Protein AF-A0A964F523-F1 (afdb_monomer)

Foldseek 3Di:
DVVVVVVVVPPDDDPPPDPDDPDDDDPPPPPDDDPVNVVVVVVVVVVVVVVVVVVVVVVVVVVVPPPPDDDDPPPDPLFAAPQRPDDDDNDRDAFADEDDDDDQWPDVPPPDDDAQEADPLRRFSCNVGVRHFLDQFDAWDAAPRLWTWDQNLAQWIWTQDNHLHIDIDGNLVLVVVQCVVVVLDPPPQDSVLVRVFWSLLPVQAPSDWAFANQLKIWDKIATAPPHDSQWIWIWIDRRNPPHIHTDTAPDPGRNQKYKDWAHAAQQHHHNFGTKIKMKTEDDPVCVDLVVQFIFIWIWDWHDDPSDIDTHDIGTQGRGFGTQRSFFAAAGQWDDDVQKIKGKTFGSDDPPVPDDPDDVVQEPAFTWMWMWIQGNVVRDIGDIATDGGEEFAFDDDDPPDDPDGGDGRRHYDSQQTKYWHAHPQQKIWIWRFYAQAWIWIFIAPHHPDPTPNHTPDIDTQQDCPDPPPVCVQWSLRTWTRWAWHAYNQRKIKIWTWHQTNLRWTFIKIWIADPVGTFFDWAPADDPRHTDGRRSITTHYTYPDSHDKGKRKYWDANNVGKIKIKIFIDDFQAAPVSVVSLCVVVVPDPDDADPPDPGRGPVPPRSPRPRPDGFMWIQDPVRDIDTDHSVVSRDPPPPDPPPDPD

pLDDT: mean 76.17, std 21.54, range [29.66, 98.44]

Nearest PDB structures (foldseek):
  2f29-assembly2_B  TM=5.086E-01  e=9.770E-05  Homo sapiens
  1vcu-assembly2_B  TM=5.057E-01  e=9.262E-05  Homo sapiens
  2f12-assembly1_A  TM=5.109E-01  e=1.758E-04  Homo sapiens
  2f27-assembly2_B  TM=4.895E-01  e=1.854E-04  Homo sapiens
  2f25-assembly1_A  TM=4.920E-01  e=1.080E-03  Homo sapiens

Mean predicted aligned error: 11.91 Å

Secondary structure (DSSP, 8-state):
-TTTTSSGGG---------S------TTGGG---HHHHHHHHHHHHHHHHHHHHHHHHHHHHHTTS------------PPPGGG-SSSSS-PPPPP-------SSSSTT---PSSEEPBTTTB-HHHHHT---SS--S--EE-TT--EEEE-SSSEEEEE-TTS-EEEEEHHHHHHHHHHHTT-S-TT--HHHHHHHB----TTS----EEBTTS-EEEEEPBPTT-SS---EEEEETTSSSS-EEEE---S-STTEEEEEPPP-TT--BSSPPPEEEEE---S-TTSTTTSEEEEEEE-EEEETTEEEEPPPEEEEEEEEP----TT---SEEEETTEEEEEEEBSS--GGG--SSS--S---SEEEEEEEEETTTTEEPPPEEEEEE-----PPPTT--S-S--------TT--EEEEE-TTS-EEEEE--SSB-EEEEEESSSS-S-SS-EEEEEEES---S--HHHHHHTTT-BEEEEEEE-TTS-EEEEEEEE-TTS-EEEEEEEEETTEEPPEEE--BTTBPPEEEESSEEEEE-S--S-EEEEEEEEE-TTS-EEEEEEEEE-SB-HHHHHHHHHHHT---PPPPTT-SSB-GGGSTT-S--EEEEEEEE-TTS-EEE--GGGGS---SS-TT----

Sequence (644 aa):
MHARALQCLAAWPRLSTMRQDAGTNDSRFWRRVSPDTSRALTARFLFVLGALFALSAGAQAQYAAATGAPAGTTSGARGKCWLSDVSGGLQWPAAPTARLVLSELARPGTELSLPFAHGPSFRDERAAYAYAPKFTPNTPVFSKHGLPILRDGKFRISYLGQDGVWRAKSLLDGFDQALHRKRLIPAALSAADLDTSFDDLNYFSTNQLVLDDRCGVYTILHEGRDSRIGKAFLMYSPDGGYMWEAFALPLTNPVGTNAVLETPTAGRLLAHPPVITVAPLYHADCSDASKCEAPVQLIDVKRIGASLAIGPLRTVAGRSLAVSLHSGGGNMMVRDGAKIYIAYAGSRFPQSASPTTLDSVVKRGTPFYATVYHTDTGQLDPPTYLGRTGAGYVRRNPGDSRSPFVHNGELDDHNQPVMVLDRKGYVHLMLGAHNDTMRYLRSESPHPDSLSRWAIDEAVGDTTTDDQTCAATNCHAFSYPALEVDGDDVVHVVARMPDQYARYNLVYLQRTSAGWTRFDQPPIAHLPANPAAWFQRLIIPDHELYGVFYHRMSLRPDGTLWVNYSYNFDQFTPEEWREFRARYNIPDVAPYSNCTNVCGYLVNGALPRVSPGLLAYDSRNLWRFATTLDFFTECVGRSHCGPQ

Radius of gyration: 27.26 Å; Cα contacts (8 Å, |Δi|>4): 1368; chains: 1; bounding box: 77×84×55 Å

Solvent-accessible surface area (backbone atoms only — not comparable to full-atom values): 36322 Å² total; per-residue (Å²): 121,79,79,66,66,66,67,72,70,76,77,71,84,86,87,82,84,86,86,80,84,92,82,78,97,69,95,69,78,82,81,77,71,58,73,69,60,55,52,55,51,50,55,54,50,51,52,53,51,51,54,52,51,58,54,51,56,58,54,56,62,62,63,74,72,72,73,91,69,83,83,73,85,70,80,72,81,76,70,68,33,58,64,19,82,70,84,96,56,97,42,65,48,72,53,38,76,72,80,90,83,84,73,42,35,80,52,79,86,64,82,68,67,77,53,46,50,33,33,76,91,82,31,38,44,39,73,65,58,43,52,54,53,88,61,67,51,38,53,55,39,50,46,100,48,40,44,46,37,25,31,61,52,63,46,42,38,36,33,54,40,59,80,65,48,67,44,74,45,62,45,51,62,36,45,48,52,20,32,58,76,68,60,75,54,67,92,83,67,47,68,68,59,46,61,72,18,34,44,53,56,51,85,46,61,53,51,48,63,35,51,27,76,71,37,34,33,36,36,57,46,45,36,21,89,84,39,86,80,77,53,27,31,43,37,39,10,64,21,45,66,74,54,45,43,63,39,79,50,94,59,94,48,30,70,50,37,39,63,40,67,37,59,62,40,38,29,39,59,27,95,50,62,53,41,31,45,34,21,38,40,70,63,95,70,52,89,40,70,82,70,32,50,23,46,36,27,35,30,58,40,41,75,53,89,87,48,74,45,80,45,70,79,40,80,78,32,82,50,14,36,32,54,44,44,43,48,6,50,44,32,37,35,48,74,58,92,56,37,33,41,39,45,42,27,31,62,59,72,58,75,89,75,52,81,90,66,89,68,78,81,58,74,54,17,23,29,30,32,32,35,40,35,34,70,83,81,70,46,68,51,78,73,30,78,76,51,66,27,32,55,9,87,44,87,74,70,102,80,69,91,86,64,97,79,61,63,67,22,36,74,37,52,57,26,40,37,20,36,37,43,39,88,77,36,31,45,36,37,35,43,17,4,38,64,18,42,26,37,42,37,29,38,62,46,53,67,55,93,61,84,81,51,61,69,39,81,43,67,44,54,71,63,92,64,89,49,65,72,43,72,69,37,43,65,29,18,29,23,20,38,16,65,47,31,37,82,82,66,35,37,40,35,39,29,33,30,39,41,80,64,48,25,45,21,37,31,37,34,42,32,48,96,91,40,75,42,62,30,75,38,75,59,52,100,90,44,74,58,39,72,60,27,64,44,41,64,47,38,40,64,61,56,56,43,54,47,45,45,43,36,41,67,37,47,30,63,89,46,44,37,34,39,15,33,28,45,45,77,28,45,28,49,76,66,54,43,52,52,50,27,66,74,69,70,50,74,94,66,81,66,55,90,86,47,100,37,40,45,45,79,72,50,74,60,65,67,76,77,43,55,54,36,37,33,32,40,47,99,84,80,43,67,41,77,50,45,78,72,69,62,35,72,73,67,76,85,52,97,74,70,66,96,124

Structure (mmCIF, N/CA/C/O backbone):
data_AF-A0A964F523-F1
#
_entry.id   AF-A0A964F523-F1
#
loop_
_atom_site.group_PDB
_atom_site.id
_atom_site.type_symbol
_atom_site.label_atom_id
_atom_site.label_alt_id
_atom_site.label_comp_id
_atom_site.label_asym_id
_atom_site.label_entity_id
_atom_site.label_seq_id
_atom_site.pdbx_PDB_ins_code
_atom_site.Cartn_x
_atom_site.Cartn_y
_atom_site.Cartn_z
_atom_site.occupancy
_atom_site.B_iso_or_equiv
_atom_site.auth_seq_id
_atom_site.auth_comp_id
_atom_site.auth_asym_id
_atom_site.auth_atom_id
_atom_site.pdbx_PDB_model_num
ATOM 1 N N . MET A 1 1 ? -44.099 34.763 23.108 1.00 37.72 1 MET A N 1
ATOM 2 C CA . MET A 1 1 ? -42.633 34.913 22.934 1.00 37.72 1 MET A CA 1
ATOM 3 C C . MET A 1 1 ? -42.188 35.112 21.478 1.00 37.72 1 MET A C 1
ATOM 5 O O . MET A 1 1 ? -41.167 35.753 21.282 1.00 37.72 1 MET A O 1
ATOM 9 N N . HIS A 1 2 ? -42.957 34.701 20.457 1.00 31.39 2 HIS A N 1
ATOM 10 C CA . HIS A 1 2 ? -42.605 34.928 19.040 1.00 31.39 2 HIS A CA 1
ATOM 11 C C . HIS A 1 2 ? -42.584 36.399 18.561 1.00 31.39 2 HIS A C 1
ATOM 13 O O . HIS A 1 2 ? -41.923 36.697 17.574 1.00 31.39 2 HIS A O 1
ATOM 19 N N . ALA A 1 3 ? -43.214 37.344 19.267 1.00 30.66 3 ALA A N 1
ATOM 20 C CA . ALA A 1 3 ? -43.272 38.747 18.830 1.00 30.66 3 ALA A CA 1
ATOM 21 C C . ALA A 1 3 ? -42.021 39.596 19.165 1.00 30.66 3 ALA A C 1
ATOM 23 O O . ALA A 1 3 ? -41.873 40.687 18.627 1.00 30.66 3 ALA A O 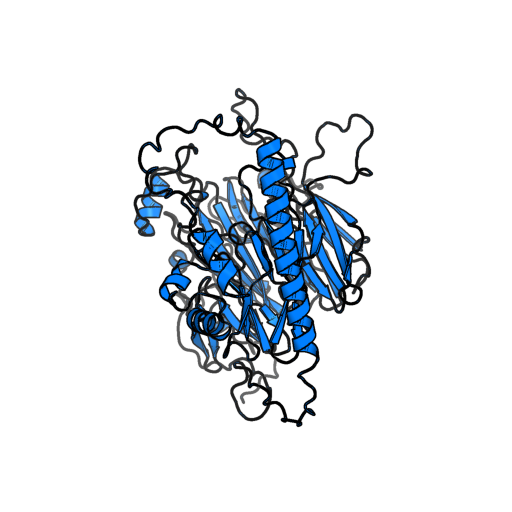1
ATOM 24 N N . ARG A 1 4 ? -41.097 39.117 20.017 1.00 36.41 4 ARG A N 1
ATOM 25 C CA . ARG A 1 4 ? -39.862 39.858 20.373 1.00 36.41 4 ARG A CA 1
ATOM 26 C C . ARG A 1 4 ? -38.626 39.453 19.560 1.00 36.41 4 ARG A C 1
ATOM 28 O O . ARG A 1 4 ? -37.663 40.208 19.528 1.00 36.41 4 ARG A O 1
ATOM 35 N N . ALA A 1 5 ? -38.662 38.321 18.855 1.00 34.47 5 ALA A N 1
ATOM 36 C CA . ALA A 1 5 ? -37.564 37.893 17.981 1.00 34.47 5 ALA A CA 1
ATOM 37 C C . ALA A 1 5 ? -37.516 38.679 16.653 1.00 34.47 5 ALA A C 1
ATOM 39 O O . ALA A 1 5 ? -36.448 38.851 16.073 1.00 34.47 5 ALA A O 1
ATOM 40 N N . LEU A 1 6 ? -38.654 39.222 16.204 1.00 34.97 6 LEU A N 1
ATOM 41 C CA . LEU A 1 6 ? -38.762 39.967 14.944 1.00 34.97 6 LEU A CA 1
ATOM 42 C C . LEU A 1 6 ? -38.279 41.427 15.027 1.00 34.97 6 LEU A C 1
ATOM 44 O O . LEU A 1 6 ? -37.983 42.019 13.995 1.00 34.97 6 LEU A O 1
ATOM 48 N N . GLN A 1 7 ? -38.122 42.003 16.225 1.00 33.91 7 GLN A N 1
ATOM 49 C CA . GLN A 1 7 ? -37.640 43.386 16.385 1.00 33.91 7 GLN A CA 1
ATOM 50 C C . GLN A 1 7 ? -36.106 43.521 16.398 1.00 33.91 7 GLN A C 1
ATOM 52 O O . GLN A 1 7 ? -35.599 44.609 16.144 1.00 33.91 7 GLN A O 1
ATOM 57 N N . CYS A 1 8 ? -35.348 42.437 16.600 1.00 33.16 8 CYS A N 1
ATOM 58 C CA . CYS A 1 8 ? -33.878 42.481 16.552 1.00 33.16 8 CYS A CA 1
ATOM 59 C C . CYS A 1 8 ? -33.292 42.376 15.132 1.00 33.16 8 CYS A C 1
ATOM 61 O O . CYS A 1 8 ? -32.117 42.673 14.941 1.00 33.16 8 CYS A O 1
ATOM 63 N N . LEU A 1 9 ? -34.089 41.994 14.127 1.00 33.81 9 LEU A N 1
ATOM 64 C CA . LEU A 1 9 ? -33.632 41.852 12.736 1.00 33.81 9 LEU A CA 1
ATOM 65 C C . LEU A 1 9 ? -33.748 43.144 11.905 1.00 33.81 9 LEU A C 1
ATOM 67 O O . LEU A 1 9 ? -33.256 43.190 10.782 1.00 33.81 9 LEU A O 1
ATOM 71 N N . ALA A 1 10 ? -34.342 44.210 12.451 1.00 33.47 10 ALA A N 1
ATOM 72 C CA . ALA A 1 10 ? -34.571 45.472 11.738 1.00 33.47 10 ALA A CA 1
ATOM 73 C C . ALA A 1 10 ? -33.453 46.527 11.905 1.00 33.47 10 ALA A C 1
ATOM 75 O O . ALA A 1 10 ? -33.576 47.627 11.374 1.00 33.47 10 ALA A O 1
ATOM 76 N N . ALA A 1 11 ? -32.359 46.218 12.613 1.00 33.12 11 ALA A N 1
ATOM 77 C CA . ALA A 1 11 ? -31.277 47.169 12.910 1.00 33.12 11 ALA A CA 1
ATOM 78 C C . ALA A 1 11 ? -29.914 46.785 12.297 1.00 33.12 11 ALA A C 1
ATOM 80 O O . ALA A 1 11 ? -28.866 47.117 12.849 1.00 33.12 11 ALA A O 1
ATOM 81 N N . TRP A 1 12 ? -29.909 46.088 11.156 1.00 31.23 12 TRP A N 1
ATOM 82 C CA . TRP A 1 12 ? -28.681 45.783 10.415 1.00 31.23 12 TRP A CA 1
ATOM 83 C C . TRP A 1 12 ? -28.507 46.762 9.242 1.00 31.23 12 TRP A C 1
ATOM 85 O O . TRP A 1 12 ? -29.377 46.810 8.369 1.00 31.23 12 TRP A O 1
ATOM 95 N N . PRO A 1 13 ? -27.413 47.543 9.159 1.00 35.53 13 PRO A N 1
ATOM 96 C CA . PRO A 1 13 ? -27.143 48.334 7.966 1.00 35.53 13 PRO A CA 1
ATOM 97 C C . PRO A 1 13 ? -26.817 47.423 6.777 1.00 35.53 13 PRO A C 1
ATOM 99 O O . PRO A 1 13 ? -26.069 46.453 6.901 1.00 35.53 13 PRO A O 1
ATOM 102 N N . ARG A 1 14 ? -27.368 47.775 5.611 1.00 34.72 14 ARG A N 1
ATOM 103 C CA . ARG A 1 14 ? -27.094 47.163 4.304 1.00 34.72 14 ARG A CA 1
ATOM 104 C C . ARG A 1 14 ? -25.592 47.219 3.980 1.00 34.72 14 ARG A C 1
ATOM 106 O O . ARG A 1 14 ? -25.075 48.273 3.630 1.00 34.72 14 ARG A O 1
ATOM 113 N N . LEU A 1 15 ? -24.915 46.073 4.023 1.00 29.84 15 LEU A N 1
ATOM 114 C CA . LEU A 1 15 ? -23.554 45.856 3.505 1.00 29.84 15 LEU A CA 1
ATOM 115 C C . LEU A 1 15 ? -23.580 45.517 2.000 1.00 29.84 15 LEU A C 1
ATOM 117 O O . LEU A 1 15 ? -23.028 44.512 1.566 1.00 29.84 15 LEU A O 1
ATOM 121 N N . SER A 1 16 ? -24.261 46.330 1.188 1.00 29.66 16 SER A N 1
ATOM 122 C CA . SER A 1 16 ? -24.374 46.108 -0.266 1.00 29.66 16 SER A CA 1
ATOM 123 C C . SER A 1 16 ? -23.525 47.059 -1.119 1.00 29.66 16 SER A C 1
ATOM 125 O O . SER A 1 16 ? -23.720 47.129 -2.326 1.00 29.66 16 SER A O 1
ATOM 127 N N . THR A 1 17 ? -22.561 47.771 -0.533 1.00 32.06 17 THR A N 1
ATOM 128 C CA . THR A 1 17 ? -21.642 48.661 -1.267 1.00 32.06 17 THR A CA 1
ATOM 129 C C . THR A 1 17 ? -20.207 48.510 -0.764 1.00 32.06 17 THR A C 1
ATOM 131 O O . THR A 1 17 ? -19.641 49.430 -0.191 1.00 32.06 17 THR A O 1
ATOM 134 N N . MET A 1 18 ? -19.623 47.328 -0.956 1.00 31.36 18 MET A N 1
ATOM 135 C CA . MET A 1 18 ? -18.168 47.116 -0.971 1.00 31.36 18 MET A CA 1
ATOM 136 C C . MET A 1 18 ? -17.859 46.028 -2.002 1.00 31.36 18 MET A C 1
ATOM 138 O O . MET A 1 18 ? -17.524 44.890 -1.687 1.00 31.36 18 MET A O 1
ATOM 142 N N . ARG A 1 19 ? -18.072 46.372 -3.271 1.00 34.72 19 ARG A N 1
ATOM 143 C CA . ARG A 1 19 ? -17.593 45.611 -4.424 1.00 34.72 19 ARG A CA 1
ATOM 144 C C . ARG A 1 19 ? -17.054 46.611 -5.434 1.00 34.72 19 ARG A C 1
ATOM 146 O O . ARG A 1 19 ? -17.791 47.063 -6.297 1.00 34.72 19 ARG A O 1
ATOM 153 N N . GLN A 1 20 ? -15.799 46.986 -5.242 1.00 33.41 20 GLN A N 1
ATOM 154 C CA . GLN A 1 20 ? -14.799 47.352 -6.247 1.00 33.41 20 GLN A CA 1
ATOM 155 C C . GLN A 1 20 ? -13.553 47.803 -5.474 1.00 33.41 20 GLN A C 1
ATOM 157 O O . GLN A 1 20 ? -13.679 48.323 -4.371 1.00 33.41 20 GLN A O 1
ATOM 162 N N . ASP A 1 21 ? -12.384 47.501 -6.028 1.00 32.53 21 ASP A N 1
ATOM 163 C CA . ASP A 1 21 ? -11.035 47.701 -5.474 1.00 32.53 21 ASP A CA 1
ATOM 164 C C . ASP A 1 21 ? -10.485 46.565 -4.593 1.00 32.53 21 ASP A C 1
ATOM 166 O O . ASP A 1 21 ? -9.997 46.758 -3.482 1.00 32.53 21 ASP A O 1
ATOM 170 N N . ALA A 1 22 ? -10.486 45.345 -5.142 1.00 32.16 22 ALA A N 1
ATOM 171 C CA . ALA A 1 22 ? -9.557 44.293 -4.728 1.00 32.16 22 ALA A CA 1
ATOM 172 C C . ALA A 1 22 ? -8.348 44.304 -5.673 1.00 32.16 22 ALA A C 1
ATOM 174 O O . ALA A 1 22 ? -8.352 43.674 -6.728 1.00 32.16 22 ALA A O 1
ATOM 175 N N . GLY A 1 23 ? -7.327 45.061 -5.289 1.00 31.03 23 GLY A N 1
ATOM 176 C CA . GLY A 1 23 ? -6.085 45.185 -6.039 1.00 31.03 23 GLY A CA 1
ATOM 177 C C . GLY A 1 23 ? -4.947 45.710 -5.178 1.00 31.03 23 GLY A C 1
ATOM 178 O O . GLY A 1 23 ? -4.281 46.636 -5.600 1.00 31.03 23 GLY A O 1
ATOM 179 N N . THR A 1 24 ? -4.767 45.198 -3.957 1.00 31.83 24 THR A N 1
ATOM 180 C CA . THR A 1 24 ? -3.500 45.236 -3.192 1.00 31.83 24 THR A CA 1
ATOM 181 C C . THR A 1 24 ? -3.650 44.429 -1.892 1.00 31.83 24 THR A C 1
ATOM 183 O O . THR A 1 24 ? -4.575 44.640 -1.112 1.00 31.83 24 THR A O 1
ATOM 186 N N . ASN A 1 25 ? -2.736 43.484 -1.653 1.00 34.34 25 ASN A N 1
ATOM 187 C CA . ASN A 1 25 ? -2.573 42.800 -0.367 1.00 34.34 25 ASN A CA 1
ATOM 188 C C . ASN A 1 25 ? -1.818 43.736 0.592 1.00 34.34 25 ASN A C 1
ATOM 190 O O . ASN A 1 25 ? -0.595 43.820 0.504 1.00 34.34 25 ASN A O 1
ATOM 194 N N . ASP A 1 26 ? -2.509 44.415 1.512 1.00 31.83 26 ASP A N 1
ATOM 195 C CA . ASP A 1 26 ? -1.852 45.095 2.639 1.00 31.83 26 ASP A CA 1
ATOM 196 C C . ASP A 1 26 ? -2.456 44.644 3.979 1.00 31.83 26 ASP A C 1
ATOM 198 O O . ASP A 1 26 ? -3.593 44.952 4.345 1.00 31.83 26 ASP A O 1
ATOM 202 N N . SER A 1 27 ? -1.669 43.884 4.740 1.00 32.34 27 SER A N 1
ATOM 203 C CA . SER A 1 27 ? -2.033 43.230 6.002 1.00 32.34 27 SER A CA 1
ATOM 204 C C . SER A 1 27 ? -2.087 44.184 7.208 1.00 32.34 27 SER A C 1
ATOM 206 O O . SER A 1 27 ? -1.925 43.761 8.354 1.00 32.34 27 SER A O 1
ATOM 208 N N . ARG A 1 28 ? -2.310 45.487 6.992 1.00 36.62 28 ARG A N 1
ATOM 209 C CA . ARG A 1 28 ? -2.298 46.516 8.053 1.00 36.62 28 ARG A CA 1
ATOM 210 C C . ARG A 1 28 ? -3.679 46.921 8.571 1.00 36.62 28 ARG A C 1
ATOM 212 O O . ARG A 1 28 ? -3.758 47.639 9.568 1.00 36.62 28 ARG A O 1
ATOM 219 N N . PHE A 1 29 ? -4.764 46.430 7.971 1.00 36.84 29 PHE A N 1
ATOM 220 C CA . PHE A 1 29 ? -6.125 46.864 8.317 1.00 36.84 29 PHE A CA 1
ATOM 221 C C . PHE A 1 29 ? -6.637 46.342 9.679 1.00 36.84 29 PHE A C 1
ATOM 223 O O . PHE A 1 29 ? -7.477 46.974 10.313 1.00 36.84 29 PHE A O 1
ATOM 230 N N . TRP A 1 30 ? -6.080 45.248 10.212 1.00 32.75 30 TRP A N 1
ATOM 231 C CA . TRP A 1 30 ? -6.580 44.613 11.446 1.00 32.75 30 TRP A CA 1
ATOM 232 C C . TRP A 1 30 ? -6.102 45.236 12.773 1.00 32.75 30 TRP A C 1
ATOM 234 O O . TRP A 1 30 ? -6.473 44.755 13.841 1.00 32.75 30 TRP A O 1
ATOM 244 N N . ARG A 1 31 ? -5.317 46.325 12.765 1.00 37.50 31 ARG A N 1
ATOM 245 C CA . ARG A 1 31 ? -4.757 46.921 14.003 1.00 37.50 31 ARG A CA 1
ATOM 246 C C . ARG A 1 31 ? -5.606 48.006 14.685 1.00 37.50 31 ARG A C 1
ATOM 248 O O . ARG A 1 31 ? -5.109 48.655 15.600 1.00 37.50 31 ARG A O 1
ATOM 255 N N . ARG A 1 32 ? -6.869 48.225 14.302 1.00 41.06 32 ARG A N 1
ATOM 256 C CA . ARG A 1 32 ? -7.724 49.260 14.933 1.00 41.06 32 ARG A CA 1
ATOM 257 C C . ARG A 1 32 ? -9.118 48.774 15.334 1.00 41.06 32 ARG A C 1
ATOM 259 O O . ARG A 1 32 ? -10.109 49.433 15.045 1.00 41.06 32 ARG A O 1
ATOM 266 N N . VAL A 1 33 ? -9.201 47.659 16.055 1.00 44.22 33 VAL A N 1
ATOM 267 C CA . VAL A 1 33 ? -10.404 47.346 16.845 1.00 44.22 33 VAL A CA 1
ATOM 268 C C . VAL A 1 33 ? -10.067 47.585 18.311 1.00 44.22 33 VAL A C 1
ATOM 270 O O . VAL A 1 33 ? -9.137 46.976 18.838 1.00 44.22 33 VAL A O 1
ATOM 273 N N . SER A 1 34 ? -10.775 48.514 18.961 1.00 49.97 34 SER A N 1
ATOM 274 C CA . SER A 1 34 ? -10.538 48.805 20.376 1.00 49.97 34 SER A CA 1
ATOM 275 C C . SER A 1 34 ? -10.856 47.567 21.235 1.00 49.97 34 SER A C 1
ATOM 277 O O . SER A 1 34 ? -11.812 46.840 20.928 1.00 49.97 34 SER A O 1
ATOM 279 N N . PRO A 1 35 ? -10.098 47.316 22.321 1.00 52.44 35 PRO A N 1
ATOM 280 C CA . PRO A 1 35 ? -10.311 46.170 23.211 1.00 52.44 35 PRO A CA 1
ATOM 281 C C . PRO A 1 35 ? -11.751 46.043 23.731 1.00 52.44 35 PRO A C 1
ATOM 283 O O . PRO A 1 35 ? -12.243 44.932 23.934 1.00 52.44 35 PRO A O 1
ATOM 286 N N . ASP A 1 36 ? -12.456 47.165 23.873 1.00 50.84 36 ASP A N 1
ATOM 287 C CA . ASP A 1 36 ? -13.823 47.205 24.397 1.00 50.84 36 ASP A CA 1
ATOM 288 C C . ASP A 1 36 ? -14.860 46.675 23.397 1.00 50.84 36 ASP A C 1
ATOM 290 O O . ASP A 1 36 ? -15.819 46.002 23.784 1.00 50.84 36 ASP A O 1
ATOM 294 N N . THR A 1 37 ? -14.626 46.868 22.096 1.00 55.72 37 THR A N 1
ATOM 295 C CA . THR A 1 37 ? -15.513 46.350 21.039 1.00 55.72 37 THR A CA 1
ATOM 296 C C . THR A 1 37 ? -15.380 44.827 20.909 1.00 55.72 37 THR A C 1
ATOM 298 O O . THR A 1 37 ? -16.372 44.117 20.736 1.00 55.72 37 THR A O 1
ATOM 301 N N . SER A 1 38 ? -14.158 44.307 21.081 1.00 53.97 38 SER A N 1
ATOM 302 C CA . SER A 1 38 ? -13.869 42.865 21.079 1.00 53.97 38 SER A CA 1
ATOM 303 C C . SER A 1 38 ? -14.510 42.143 22.272 1.00 53.97 38 SER A C 1
ATOM 305 O O . SER A 1 38 ? -15.126 41.083 22.114 1.00 53.97 38 SER A O 1
ATOM 307 N N . ARG A 1 39 ? -14.468 42.747 23.468 1.00 50.88 39 ARG A N 1
ATOM 308 C CA . ARG A 1 39 ? -15.096 42.179 24.674 1.00 50.88 39 ARG A CA 1
ATOM 309 C C . ARG A 1 39 ? -16.623 42.136 24.571 1.00 50.88 39 ARG A C 1
ATOM 311 O O . ARG A 1 39 ? -17.221 41.123 24.929 1.00 50.88 39 ARG A O 1
ATOM 318 N N . ALA A 1 40 ? -17.250 43.180 24.024 1.00 56.62 40 ALA A N 1
ATOM 319 C CA . ALA A 1 40 ? -18.704 43.227 23.852 1.00 56.62 40 ALA A CA 1
ATOM 320 C C . ALA A 1 40 ? -19.220 42.194 22.831 1.00 56.62 40 ALA A C 1
ATOM 322 O O . ALA A 1 40 ? -20.266 41.575 23.049 1.00 56.62 40 ALA A O 1
ATOM 323 N N . LEU A 1 41 ? -18.477 41.966 21.742 1.00 53.91 41 LEU A N 1
ATOM 324 C CA . LEU A 1 41 ? -18.801 40.940 20.745 1.00 53.91 41 LEU A CA 1
ATOM 325 C C . LEU A 1 41 ? -18.593 39.523 21.293 1.00 53.91 41 LEU A C 1
ATOM 327 O O . LEU A 1 41 ? -19.460 38.670 21.111 1.00 53.91 41 LEU A O 1
ATOM 331 N N . THR A 1 42 ? -17.511 39.294 22.041 1.00 60.56 42 THR A N 1
ATOM 332 C CA . THR A 1 42 ? -17.214 37.988 22.653 1.00 60.56 42 THR A CA 1
ATOM 333 C C . THR A 1 42 ? -18.269 37.598 23.693 1.00 60.56 42 THR A C 1
ATOM 335 O O . THR A 1 42 ? -18.762 36.472 23.680 1.00 60.56 42 THR A O 1
ATOM 338 N N . ALA A 1 43 ? -18.699 38.535 24.546 1.00 55.56 43 ALA A N 1
ATOM 339 C CA . ALA A 1 43 ? -19.735 38.275 25.548 1.00 55.56 43 ALA A CA 1
ATOM 340 C C . ALA A 1 43 ? -21.101 37.944 24.917 1.00 55.56 43 ALA A C 1
ATOM 342 O O . ALA A 1 43 ? -21.800 37.041 25.378 1.00 55.56 43 ALA A O 1
ATOM 343 N N . ARG A 1 44 ? -21.471 38.628 23.825 1.00 56.81 44 ARG A N 1
ATOM 344 C CA . ARG A 1 44 ? -22.717 38.345 23.091 1.00 56.81 44 ARG A CA 1
ATOM 345 C C . ARG A 1 44 ? -22.659 37.012 22.344 1.00 56.81 44 ARG A C 1
ATOM 347 O O . ARG A 1 44 ? -23.660 36.303 22.308 1.00 56.81 44 ARG A O 1
ATOM 354 N N . PHE A 1 45 ? -21.496 36.645 21.809 1.00 61.72 45 PHE A N 1
ATOM 355 C CA . PHE A 1 45 ? -21.289 35.364 21.132 1.00 61.72 45 PHE A CA 1
ATOM 356 C C . PHE A 1 45 ? -21.361 34.178 22.107 1.00 61.72 45 PHE A C 1
ATOM 358 O O . PHE A 1 45 ? -22.041 33.190 21.831 1.00 61.72 45 PHE A O 1
ATOM 365 N N . LEU A 1 46 ? -20.756 34.308 23.293 1.00 57.22 46 LEU A N 1
ATOM 366 C CA . LEU A 1 46 ? -20.819 33.290 24.348 1.00 57.22 46 LEU A CA 1
ATOM 367 C C . LEU A 1 46 ? -22.238 33.102 24.906 1.00 57.22 46 LEU A C 1
ATOM 369 O O . LEU A 1 46 ? -22.635 31.976 25.197 1.00 57.22 46 LEU A O 1
ATOM 373 N N . PHE A 1 47 ? -23.035 34.172 24.994 1.00 64.12 47 PHE A N 1
ATOM 374 C CA . PHE A 1 47 ? -24.432 34.080 25.430 1.00 64.12 47 PHE A CA 1
ATOM 375 C C . PHE A 1 47 ? -25.310 33.312 24.425 1.00 64.12 47 PHE A C 1
ATOM 377 O O . PHE A 1 47 ? -26.127 32.480 24.819 1.00 64.12 47 PHE A O 1
ATOM 384 N N . VAL A 1 48 ? -25.109 33.535 23.120 1.00 62.69 48 VAL A N 1
ATOM 385 C CA . VAL A 1 48 ? -25.824 32.805 22.056 1.00 62.69 48 VAL A CA 1
ATOM 386 C C . VAL A 1 48 ? -25.411 31.328 22.020 1.00 62.69 48 VAL A C 1
ATOM 388 O O . VAL A 1 48 ? -26.272 30.460 21.887 1.00 62.69 48 VAL A O 1
ATOM 391 N N . LEU A 1 49 ? -24.124 31.024 22.219 1.00 56.53 49 LEU A N 1
ATOM 392 C CA . LEU A 1 49 ? -23.628 29.646 22.331 1.00 56.53 49 LEU A CA 1
ATOM 393 C C . LEU A 1 49 ? -24.191 28.915 23.557 1.00 56.53 49 LEU A C 1
ATOM 395 O O . LEU A 1 49 ? -24.607 27.764 23.436 1.00 56.53 49 LEU A O 1
ATOM 399 N N . GLY A 1 50 ? -24.273 29.584 24.710 1.00 60.16 50 GLY A N 1
ATOM 400 C CA . GLY A 1 50 ? -24.892 29.022 25.915 1.00 60.16 50 GLY A CA 1
ATOM 401 C C . GLY A 1 50 ? -26.382 28.714 25.729 1.00 60.16 50 GLY A C 1
ATOM 402 O O . GLY A 1 50 ? -26.849 27.649 26.132 1.00 60.16 50 GLY A O 1
ATOM 403 N N . ALA A 1 51 ? -27.120 29.596 25.046 1.00 59.06 51 ALA A N 1
ATOM 404 C CA . ALA A 1 51 ? -28.532 29.375 24.729 1.00 59.06 51 ALA A CA 1
ATOM 405 C C . ALA A 1 51 ? -28.745 28.208 23.743 1.00 59.06 51 ALA A C 1
ATOM 407 O O . ALA A 1 51 ? -29.694 27.438 23.896 1.00 59.06 51 ALA A O 1
ATOM 408 N N . LEU A 1 52 ? -27.845 28.032 22.769 1.00 50.12 52 LEU A N 1
ATOM 409 C CA . LEU A 1 52 ? -27.882 26.910 21.825 1.00 50.12 52 LEU A CA 1
ATOM 410 C C . LEU A 1 52 ? -27.539 25.567 22.492 1.00 50.12 52 LEU A C 1
ATOM 412 O O . LEU A 1 52 ? -28.177 24.562 22.181 1.00 50.12 52 LEU A O 1
ATOM 416 N N . PHE A 1 53 ? -26.605 25.548 23.448 1.00 50.84 53 PHE A N 1
ATOM 417 C CA . PHE A 1 53 ? -26.281 24.348 24.233 1.00 50.84 53 PHE A CA 1
ATOM 418 C C . PHE A 1 53 ? -27.414 23.928 25.182 1.00 50.84 53 PHE A C 1
ATOM 420 O O . PHE A 1 53 ? -27.678 22.739 25.347 1.00 50.84 53 PHE A O 1
ATOM 427 N N . ALA A 1 54 ? -28.132 24.886 25.772 1.00 51.62 54 ALA A N 1
ATOM 428 C CA . ALA A 1 54 ? -29.296 24.583 26.606 1.00 51.62 54 ALA A CA 1
ATOM 429 C C . ALA A 1 54 ? -30.462 23.989 25.787 1.00 51.62 54 ALA A C 1
ATOM 431 O O . ALA A 1 54 ? -31.176 23.107 26.266 1.00 51.62 54 ALA A O 1
ATOM 432 N N . LEU A 1 55 ? -30.626 24.423 24.531 1.00 46.72 55 LEU A N 1
ATOM 433 C CA . LEU A 1 55 ? -31.634 23.888 23.611 1.00 46.72 55 LEU A CA 1
ATOM 434 C C . LEU A 1 55 ? -31.277 22.486 23.084 1.00 46.72 55 LEU A C 1
ATOM 436 O O . LEU A 1 55 ? -32.176 21.665 22.905 1.00 46.72 55 LEU A O 1
ATOM 440 N N . SER A 1 56 ? -29.991 22.172 22.883 1.00 43.44 56 SER A N 1
ATOM 441 C CA . SER A 1 56 ? -29.561 20.835 22.442 1.00 43.44 56 SER A CA 1
ATOM 442 C C . SER A 1 56 ? -29.621 19.788 23.562 1.00 43.44 56 SER A C 1
ATOM 444 O O . SER A 1 56 ? -30.039 18.655 23.314 1.00 43.44 56 SER A O 1
ATOM 446 N N . ALA A 1 57 ? -29.309 20.174 24.804 1.00 42.50 57 ALA A N 1
ATOM 447 C CA . ALA A 1 57 ? -29.436 19.299 25.971 1.00 42.50 57 ALA A CA 1
ATOM 448 C C . ALA A 1 57 ? -30.905 18.929 26.270 1.00 42.50 57 ALA A C 1
ATOM 450 O O . ALA A 1 57 ? -31.201 17.787 26.621 1.00 42.50 57 ALA A O 1
ATOM 451 N N . GLY A 1 58 ? -31.843 19.862 26.053 1.00 41.34 58 GLY A N 1
ATOM 452 C CA . GLY A 1 58 ? -33.282 19.597 26.167 1.00 41.34 58 GLY A CA 1
ATOM 453 C C . GLY A 1 58 ? -33.823 18.640 25.095 1.00 41.34 58 GLY A C 1
ATOM 454 O O . GLY A 1 58 ? -34.699 17.826 25.382 1.00 41.34 58 GLY A O 1
ATOM 455 N N . ALA A 1 59 ? -33.262 18.678 23.881 1.00 43.59 59 ALA A N 1
ATOM 456 C CA . ALA A 1 59 ? -33.657 17.794 22.781 1.00 43.59 59 ALA A CA 1
ATOM 457 C C . ALA A 1 59 ? -33.127 16.352 22.941 1.00 43.59 59 ALA A C 1
ATOM 459 O O . ALA A 1 59 ? -33.803 15.403 22.545 1.00 43.59 59 ALA A O 1
ATOM 460 N N . GLN A 1 60 ? -31.959 16.159 23.569 1.00 38.53 60 GLN A N 1
ATOM 461 C CA . GLN A 1 60 ? -31.419 14.820 23.857 1.00 38.53 60 GLN A CA 1
ATOM 462 C C . GLN A 1 60 ? -32.176 14.094 24.981 1.00 38.53 60 GLN A C 1
ATOM 464 O O . GLN A 1 60 ? -32.343 12.877 24.911 1.00 38.53 60 GLN A O 1
ATOM 469 N N . ALA A 1 61 ? -32.707 14.820 25.970 1.00 37.81 61 ALA A N 1
ATOM 470 C CA . ALA A 1 61 ? -33.490 14.223 27.055 1.00 37.81 61 ALA A CA 1
ATOM 471 C C . ALA A 1 61 ? -34.864 13.691 26.592 1.00 37.81 61 ALA A C 1
ATOM 473 O O . ALA A 1 61 ? -35.370 12.723 27.156 1.00 37.81 61 ALA A O 1
ATOM 474 N N . GLN A 1 62 ? -35.451 14.266 25.536 1.00 39.47 62 GLN A N 1
ATOM 475 C CA . GLN A 1 62 ? -36.731 13.803 24.979 1.00 39.47 62 GLN A CA 1
ATOM 476 C C . GLN A 1 62 ? -36.594 12.615 24.013 1.00 39.47 62 GLN A C 1
ATOM 478 O O . GLN A 1 62 ? -37.558 11.877 23.825 1.00 39.47 62 GLN A O 1
ATOM 483 N N . TYR A 1 63 ? -35.403 12.364 23.457 1.00 33.56 63 TYR A N 1
ATOM 484 C CA . TYR A 1 63 ? -35.164 11.211 22.578 1.00 33.56 63 TYR A CA 1
ATOM 485 C C . TYR A 1 63 ? -34.933 9.896 23.346 1.00 33.56 63 TYR A C 1
ATOM 487 O O . TYR A 1 63 ? -35.192 8.820 22.812 1.00 33.56 63 TYR A O 1
ATOM 495 N N . ALA A 1 64 ? -34.504 9.963 24.613 1.00 35.06 64 ALA A N 1
ATOM 496 C CA . ALA A 1 64 ? -34.237 8.782 25.443 1.00 35.06 64 ALA A CA 1
ATOM 497 C C . ALA A 1 64 ? -35.500 8.144 26.065 1.00 35.06 64 ALA A C 1
ATOM 499 O O . ALA A 1 64 ? -35.441 7.015 26.545 1.00 35.06 64 ALA A O 1
ATOM 500 N N . ALA A 1 65 ? -36.649 8.830 26.045 1.00 37.41 65 ALA A N 1
ATOM 501 C CA . ALA A 1 65 ? -37.881 8.367 26.695 1.00 37.41 65 ALA A CA 1
ATOM 502 C C . ALA A 1 65 ? -38.904 7.704 25.743 1.00 37.41 65 ALA A C 1
ATOM 504 O O . ALA A 1 65 ? -39.941 7.233 26.202 1.00 37.41 65 ALA A O 1
ATOM 505 N N . ALA A 1 66 ? -38.636 7.642 24.430 1.00 36.59 66 ALA A N 1
ATOM 506 C CA . ALA A 1 66 ? -39.632 7.252 23.420 1.00 36.59 66 ALA A CA 1
ATOM 507 C C . ALA A 1 66 ? -39.413 5.877 22.745 1.00 36.59 66 ALA A C 1
ATOM 509 O O . ALA A 1 66 ? -40.102 5.569 21.776 1.00 36.59 66 ALA A O 1
ATOM 510 N N . THR A 1 67 ? -38.506 5.020 23.230 1.00 35.38 67 THR A N 1
ATOM 511 C CA . THR A 1 67 ? -38.218 3.706 22.600 1.00 35.38 67 THR A CA 1
ATOM 512 C C . THR A 1 67 ? -38.567 2.492 23.467 1.00 35.38 67 THR A C 1
ATOM 514 O O . THR A 1 67 ? -37.918 1.452 23.386 1.00 35.38 67 THR A O 1
ATOM 517 N N . GLY A 1 68 ? -39.614 2.590 24.288 1.00 36.56 68 GLY A N 1
ATOM 518 C CA . GLY A 1 68 ? -40.160 1.473 25.069 1.00 36.56 68 GLY A CA 1
ATOM 519 C C . GLY A 1 68 ? -41.116 0.564 24.284 1.00 36.56 68 GLY A C 1
ATOM 520 O O . GLY A 1 68 ? -42.227 0.330 24.748 1.00 36.56 68 GLY A O 1
ATOM 521 N N . ALA A 1 69 ? -40.721 0.067 23.107 1.00 33.00 69 ALA A N 1
ATOM 522 C CA . ALA A 1 69 ? -41.493 -0.938 22.365 1.00 33.00 69 ALA A CA 1
ATOM 523 C C . ALA A 1 69 ? -40.766 -2.298 22.399 1.00 33.00 69 ALA A C 1
ATOM 525 O O . ALA A 1 69 ? -39.565 -2.344 22.125 1.00 33.00 69 ALA A O 1
ATOM 526 N N . PRO A 1 70 ? -41.449 -3.408 22.740 1.00 34.47 70 PRO A N 1
ATOM 527 C CA . PRO A 1 70 ? -40.815 -4.714 22.857 1.00 34.47 70 PRO A CA 1
ATOM 528 C C . PRO A 1 70 ? -40.365 -5.214 21.481 1.00 34.47 70 PRO A C 1
ATOM 530 O O . PRO A 1 70 ? -41.118 -5.181 20.507 1.00 34.47 70 PRO A O 1
ATOM 533 N N . ALA A 1 71 ? -39.115 -5.673 21.418 1.00 35.81 71 ALA A N 1
ATOM 534 C CA . ALA A 1 71 ? -38.490 -6.230 20.230 1.00 35.81 71 ALA A CA 1
ATOM 535 C C . ALA A 1 71 ? -39.247 -7.480 19.753 1.00 35.81 71 ALA A C 1
ATOM 537 O O . ALA A 1 71 ? -39.076 -8.575 20.288 1.00 35.81 71 ALA A O 1
ATOM 538 N N . GLY A 1 72 ? -40.076 -7.312 18.724 1.00 30.16 72 GLY A N 1
ATOM 539 C CA . GLY A 1 72 ? -40.540 -8.420 17.903 1.00 30.16 72 GLY A CA 1
ATOM 540 C C . GLY A 1 72 ? -39.343 -9.041 17.188 1.00 30.16 72 GLY A C 1
ATOM 541 O O . GLY A 1 72 ? -38.596 -8.357 16.489 1.00 30.16 72 GLY A O 1
ATOM 542 N N . THR A 1 73 ? -39.147 -10.338 17.383 1.00 34.03 73 THR A N 1
ATOM 543 C CA . THR A 1 73 ? -38.133 -11.162 16.729 1.00 34.03 73 THR A CA 1
ATOM 544 C C . THR A 1 73 ? -38.425 -11.285 15.233 1.00 34.03 73 THR A C 1
ATOM 546 O O . THR A 1 73 ? -38.930 -12.296 14.753 1.00 34.03 73 THR A O 1
ATOM 549 N N . THR A 1 74 ? -38.079 -10.265 14.450 1.00 34.34 74 THR A N 1
ATOM 550 C CA . THR A 1 74 ? -37.913 -10.441 13.006 1.00 34.34 74 THR A CA 1
ATOM 551 C C . THR A 1 74 ? -36.647 -11.260 12.794 1.00 34.34 74 THR A C 1
ATOM 553 O O . THR A 1 74 ? -35.538 -10.762 12.998 1.00 34.34 74 THR A O 1
ATOM 556 N N . SER A 1 75 ? -36.801 -12.530 12.420 1.00 34.62 75 SER A N 1
ATOM 557 C CA . SER A 1 75 ? -35.714 -13.364 11.913 1.00 34.62 75 SER A CA 1
ATOM 558 C C . SER A 1 75 ? -35.009 -12.608 10.787 1.00 34.62 75 SER A C 1
ATOM 560 O O . SER A 1 75 ? -35.571 -12.432 9.705 1.00 34.62 75 SER A O 1
ATOM 562 N N . GLY A 1 76 ? -33.814 -12.096 11.082 1.00 38.88 76 GLY A N 1
ATOM 563 C CA . GLY A 1 76 ? -33.042 -11.265 10.173 1.00 38.88 76 GLY A CA 1
ATOM 564 C C . GLY A 1 76 ? -32.833 -11.969 8.841 1.00 38.88 76 GLY A C 1
ATOM 565 O O . GLY A 1 76 ? -32.289 -13.075 8.792 1.00 38.88 76 GLY A O 1
ATOM 566 N N . ALA A 1 77 ? -33.256 -11.311 7.764 1.00 38.81 77 ALA A N 1
ATOM 567 C CA . ALA A 1 77 ? -32.842 -11.659 6.420 1.00 38.81 77 ALA A CA 1
ATOM 568 C C . ALA A 1 77 ? -31.309 -11.592 6.381 1.00 38.81 77 ALA A C 1
ATOM 570 O O . ALA A 1 77 ? -30.719 -10.513 6.382 1.00 38.81 77 ALA A O 1
ATOM 571 N N . ARG A 1 78 ? -30.652 -12.755 6.425 1.00 46.16 78 ARG A N 1
ATOM 572 C CA . ARG A 1 78 ? -29.215 -12.862 6.176 1.00 46.16 78 ARG A CA 1
ATOM 573 C C . ARG A 1 78 ? -29.012 -12.454 4.720 1.00 46.16 78 ARG A C 1
ATOM 575 O O . ARG A 1 78 ? -29.378 -13.209 3.821 1.00 46.16 78 ARG A O 1
ATOM 582 N N . GLY A 1 79 ? -28.531 -11.229 4.508 1.00 48.84 79 GLY A N 1
ATOM 583 C CA . GLY A 1 79 ? -28.215 -10.710 3.182 1.00 48.84 79 GLY A CA 1
ATOM 584 C C . GLY A 1 79 ? -27.306 -11.696 2.454 1.00 48.84 79 GLY A C 1
ATOM 585 O O . GLY A 1 79 ? -26.330 -12.185 3.025 1.00 48.84 79 GLY A O 1
ATOM 586 N N . LYS A 1 80 ? -27.674 -12.051 1.223 1.00 56.31 80 LYS A N 1
ATOM 587 C CA . LYS A 1 80 ? -26.837 -12.885 0.361 1.00 56.31 80 LYS A CA 1
ATOM 588 C C . LYS A 1 80 ? -25.592 -12.082 -0.001 1.00 56.31 80 LYS A C 1
ATOM 590 O O . LYS A 1 80 ? -25.705 -10.949 -0.453 1.00 56.31 80 LYS A O 1
ATOM 595 N N . CYS A 1 81 ? -24.424 -12.668 0.213 1.00 56.38 81 CYS A N 1
ATOM 596 C CA . CYS A 1 81 ? -23.156 -12.092 -0.209 1.00 56.38 81 CYS A CA 1
ATOM 597 C C . CYS A 1 81 ? -23.086 -12.152 -1.737 1.00 56.38 81 CYS A C 1
ATOM 599 O O . CYS A 1 81 ? -23.412 -13.175 -2.326 1.00 56.38 81 CYS A O 1
ATOM 601 N N . TRP A 1 82 ? -22.707 -11.086 -2.425 1.00 48.41 82 TRP A N 1
ATOM 602 C CA .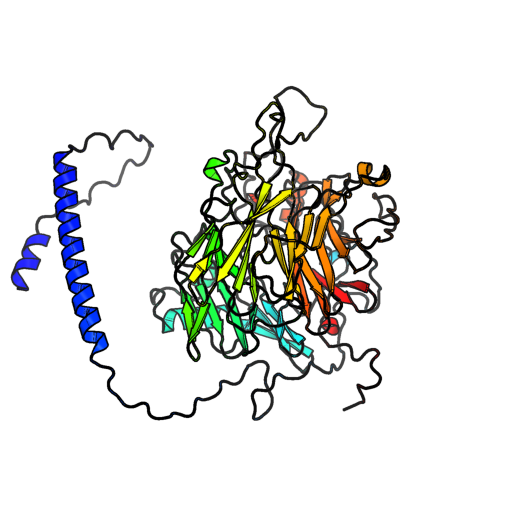 TRP A 1 82 ? -22.722 -11.105 -3.887 1.00 48.41 82 TRP A CA 1
ATOM 603 C C . TRP A 1 82 ? -21.740 -12.116 -4.492 1.00 48.41 82 TRP A C 1
ATOM 605 O O . TRP A 1 82 ? -21.998 -12.763 -5.502 1.00 48.41 82 TRP A O 1
ATOM 615 N N . LEU A 1 83 ? -20.652 -12.354 -3.776 1.00 53.00 83 LEU A N 1
ATOM 616 C CA . LEU A 1 83 ? -19.786 -13.492 -3.990 1.00 53.00 83 LEU A CA 1
ATOM 617 C C . LEU A 1 83 ? -20.367 -14.702 -3.247 1.00 53.00 83 LEU A C 1
ATOM 619 O O . LEU A 1 83 ? -19.667 -15.246 -2.415 1.00 53.00 83 LEU A O 1
ATOM 623 N N . SER A 1 84 ? -21.636 -15.077 -3.469 1.00 45.00 84 SER A N 1
ATOM 624 C CA . SER A 1 84 ? -22.315 -16.306 -2.971 1.00 45.00 84 SER A CA 1
ATOM 625 C C . SER A 1 84 ? -23.411 -16.825 -3.907 1.00 45.00 84 SER A C 1
ATOM 627 O O . SER A 1 84 ? -24.279 -17.589 -3.485 1.00 45.00 84 SER A O 1
ATOM 629 N N . ASP A 1 85 ? -23.407 -16.435 -5.184 1.00 37.47 85 ASP A N 1
ATOM 630 C CA . ASP A 1 85 ? -24.396 -16.947 -6.135 1.00 37.47 85 ASP A CA 1
ATOM 631 C C . ASP A 1 85 ? -24.119 -18.429 -6.428 1.00 37.47 85 ASP A C 1
ATOM 633 O O . ASP A 1 85 ? -23.287 -18.717 -7.275 1.00 37.47 85 ASP A O 1
ATOM 637 N N . VAL A 1 86 ? -24.723 -19.351 -5.657 1.00 38.22 86 VAL A N 1
ATOM 638 C CA . VAL A 1 86 ? -25.858 -20.215 -6.058 1.00 38.22 86 VAL A CA 1
ATOM 639 C C . VAL A 1 86 ? -26.516 -20.839 -4.796 1.00 38.22 86 VAL A C 1
ATOM 641 O O . VAL A 1 86 ? -25.868 -21.485 -3.983 1.00 38.22 86 VAL A O 1
ATOM 644 N N . SER A 1 87 ? -27.838 -20.661 -4.657 1.00 34.94 87 SER A N 1
ATOM 645 C CA . SER A 1 87 ? -28.795 -21.411 -3.805 1.00 34.94 87 SER A CA 1
ATOM 646 C C . SER A 1 87 ? -28.506 -21.634 -2.299 1.00 34.94 87 SER A C 1
ATOM 648 O O . SER A 1 87 ? -27.869 -22.596 -1.893 1.00 34.94 87 SER A O 1
ATOM 650 N N . GLY A 1 88 ? -29.190 -20.865 -1.441 1.00 33.50 88 GLY A N 1
ATOM 651 C CA . GLY A 1 88 ? -29.752 -21.402 -0.185 1.00 33.50 88 GLY A CA 1
ATOM 652 C C . GLY A 1 88 ? -28.914 -21.351 1.100 1.00 33.50 88 GLY A C 1
ATOM 653 O O . GLY A 1 88 ? -29.424 -21.731 2.150 1.00 33.50 88 GLY A O 1
ATOM 654 N N . GLY A 1 89 ? -27.693 -20.821 1.080 1.00 32.75 89 GLY A N 1
ATOM 655 C CA . GLY A 1 89 ? -26.874 -20.634 2.280 1.00 32.75 89 GLY A CA 1
ATOM 656 C C . GLY A 1 89 ? -25.779 -19.601 2.043 1.00 32.75 89 GLY A C 1
ATOM 657 O O . GLY A 1 89 ? -25.448 -19.306 0.902 1.00 32.75 89 GLY A O 1
ATOM 658 N N . LEU A 1 90 ? -25.239 -19.016 3.113 1.00 36.19 90 LEU A N 1
ATOM 659 C CA . LEU A 1 90 ? -24.141 -18.044 3.062 1.00 36.19 90 LEU A CA 1
ATOM 660 C C . LEU A 1 90 ? -22.847 -18.789 2.677 1.00 36.19 90 LEU A C 1
ATOM 662 O O . LEU A 1 90 ? -22.044 -19.138 3.538 1.00 36.19 90 LEU A O 1
ATOM 666 N N . GLN A 1 91 ? -22.705 -19.142 1.401 1.00 41.94 91 GLN A N 1
ATOM 667 C CA . GLN A 1 91 ? -21.565 -19.883 0.869 1.00 41.94 91 GLN A CA 1
ATOM 668 C C . GLN A 1 91 ? -20.932 -19.076 -0.243 1.00 41.94 91 GLN A C 1
ATOM 670 O O . GLN A 1 91 ? -21.540 -18.856 -1.282 1.00 41.94 91 GLN A O 1
ATOM 675 N N . TRP A 1 92 ? -19.701 -18.636 -0.023 1.00 42.00 92 TRP A N 1
ATOM 676 C CA . TRP A 1 92 ? -18.921 -18.063 -1.102 1.00 42.00 92 TRP A CA 1
ATOM 677 C C . TRP A 1 92 ? -18.782 -19.109 -2.236 1.00 42.00 92 TRP A C 1
ATOM 679 O O . TRP A 1 92 ? -18.692 -20.303 -1.936 1.00 42.00 92 TRP A O 1
ATOM 689 N N . PRO A 1 93 ? -18.777 -18.733 -3.526 1.00 46.38 93 PRO A N 1
ATOM 690 C CA . PRO A 1 93 ? -18.593 -19.679 -4.596 1.00 46.38 93 PRO A CA 1
ATOM 691 C C . PRO A 1 93 ? -17.137 -20.125 -4.604 1.00 46.38 93 PRO A C 1
ATOM 693 O O . PRO A 1 93 ? -16.231 -19.332 -4.331 1.00 46.38 93 PRO A O 1
ATOM 696 N N . ALA A 1 94 ? -16.907 -21.394 -4.936 1.00 50.53 94 ALA A N 1
ATOM 697 C CA . ALA A 1 94 ? -15.567 -21.872 -5.241 1.00 50.53 94 ALA A CA 1
ATOM 698 C C . ALA A 1 94 ? -14.956 -21.047 -6.389 1.00 50.53 94 ALA A C 1
ATOM 700 O O . ALA A 1 94 ? -15.682 -20.496 -7.227 1.00 50.53 94 ALA A O 1
ATOM 701 N N . ALA A 1 95 ? -13.623 -20.968 -6.415 1.00 51.09 95 ALA A N 1
ATOM 702 C CA . ALA A 1 95 ? -12.894 -20.355 -7.516 1.00 51.09 95 ALA A CA 1
ATOM 703 C C . ALA A 1 95 ? -13.336 -20.971 -8.864 1.00 51.09 95 ALA A C 1
ATOM 705 O O . ALA A 1 95 ? -13.617 -22.172 -8.923 1.00 51.09 95 ALA A O 1
ATOM 706 N N . PRO A 1 96 ? -13.442 -20.164 -9.932 1.00 47.19 96 PRO A N 1
ATOM 707 C CA . PRO A 1 96 ? -13.986 -20.622 -11.200 1.00 47.19 96 PRO A CA 1
ATOM 708 C C . PRO A 1 96 ? -13.200 -21.787 -11.823 1.00 47.19 96 PRO A C 1
ATOM 710 O O . PRO A 1 96 ? -11.972 -21.827 -11.755 1.00 47.19 96 PRO A O 1
ATOM 713 N N . THR A 1 97 ? -13.900 -22.687 -12.516 1.00 44.56 97 THR A N 1
ATOM 714 C CA . THR A 1 97 ? -13.318 -23.706 -13.402 1.00 44.56 97 THR A CA 1
ATOM 715 C C . THR A 1 97 ? -13.447 -23.227 -14.855 1.00 44.56 97 THR A C 1
ATOM 717 O O . THR A 1 97 ? -14.538 -23.144 -15.412 1.00 44.56 97 THR A O 1
ATOM 720 N N . ALA A 1 98 ? -12.342 -22.813 -15.481 1.00 42.72 98 ALA A N 1
ATOM 721 C CA . ALA A 1 98 ? -12.384 -22.102 -16.764 1.00 42.72 98 ALA A CA 1
ATOM 722 C C . ALA A 1 98 ? -12.525 -23.022 -17.999 1.00 42.72 98 ALA A C 1
ATOM 724 O O . ALA A 1 98 ? -11.771 -23.983 -18.158 1.00 42.72 98 ALA A O 1
ATOM 725 N N . ARG A 1 99 ? -13.399 -22.642 -18.952 1.00 41.09 99 ARG A N 1
ATOM 726 C CA . ARG A 1 99 ? -13.251 -22.954 -20.392 1.00 41.09 99 ARG A CA 1
ATOM 727 C C . ARG A 1 99 ? -12.474 -21.805 -21.052 1.00 41.09 99 ARG A C 1
ATOM 729 O O . ARG A 1 99 ? -12.961 -20.683 -21.116 1.00 41.09 99 ARG A O 1
ATOM 736 N N . LEU A 1 100 ? -11.260 -22.097 -21.519 1.00 40.28 100 LEU A N 1
ATOM 737 C CA . LEU A 1 100 ? -10.294 -21.145 -22.085 1.00 40.28 100 LEU A CA 1
ATOM 738 C C . LEU A 1 100 ? -10.766 -20.515 -23.403 1.00 40.28 100 LEU A C 1
ATOM 740 O O . LEU A 1 100 ? -10.904 -21.228 -24.394 1.00 40.28 100 LEU A O 1
ATOM 744 N N . VAL A 1 101 ? -10.882 -19.181 -23.456 1.00 41.22 101 VAL A N 1
ATOM 745 C CA . VAL A 1 101 ? -10.785 -18.425 -24.717 1.00 41.22 101 VAL A CA 1
ATOM 746 C C . VAL A 1 101 ? -10.060 -17.077 -24.495 1.00 41.22 101 VAL A C 1
ATOM 748 O O . VAL A 1 101 ? -10.568 -16.212 -23.789 1.00 41.22 101 VAL A O 1
ATOM 751 N N . LEU A 1 102 ? -8.925 -16.910 -25.198 1.00 50.66 102 LEU A N 1
ATOM 752 C CA . LEU A 1 102 ? -8.234 -15.680 -25.661 1.00 50.66 102 LEU A CA 1
ATOM 753 C C . LEU A 1 102 ? -6.990 -15.101 -24.956 1.00 50.66 102 LEU A C 1
ATOM 755 O O . LEU A 1 102 ? -6.834 -15.051 -23.743 1.00 50.66 102 LEU A O 1
ATOM 759 N N . SER A 1 103 ? -6.129 -14.608 -25.854 1.00 62.62 103 SER A N 1
ATOM 760 C CA . SER A 1 103 ? -4.805 -14.004 -25.735 1.00 62.62 103 SER A CA 1
ATOM 761 C C . SER A 1 103 ? -4.833 -12.584 -25.141 1.00 62.62 103 SER A C 1
ATOM 763 O O . SER A 1 103 ? -5.052 -11.611 -25.862 1.00 62.62 103 SER A O 1
ATOM 765 N N . GLU A 1 104 ? -4.586 -12.441 -23.838 1.00 75.50 104 GLU A N 1
ATOM 766 C CA . GLU A 1 104 ? -4.302 -11.138 -23.190 1.00 75.50 104 GLU A CA 1
ATOM 767 C C . GLU A 1 104 ? -2.846 -10.671 -23.383 1.00 75.50 104 GLU A C 1
ATOM 769 O O . GLU A 1 104 ? -2.487 -9.550 -23.018 1.00 75.50 104 GLU A O 1
ATOM 774 N N . LEU A 1 105 ? -2.027 -11.528 -23.997 1.00 70.69 105 LEU A N 1
ATOM 775 C CA . LEU A 1 105 ? -0.661 -11.269 -24.443 1.00 70.69 105 LEU A CA 1
ATOM 776 C C . LEU A 1 105 ? -0.580 -11.549 -25.948 1.00 70.69 105 LEU A C 1
ATOM 778 O O . LEU A 1 105 ? -1.166 -12.526 -26.418 1.00 70.69 105 LEU A O 1
ATOM 782 N N . ALA A 1 106 ? 0.176 -10.744 -26.706 1.00 60.66 106 ALA A N 1
ATOM 783 C CA . ALA A 1 106 ? 0.296 -10.913 -28.165 1.00 60.66 106 ALA A CA 1
ATOM 784 C C . ALA A 1 106 ? 0.846 -12.280 -28.603 1.00 60.66 106 ALA A C 1
ATOM 786 O O . ALA A 1 106 ? 0.643 -12.688 -29.746 1.00 60.66 106 ALA A O 1
ATOM 787 N N . ARG A 1 107 ? 1.543 -12.990 -27.714 1.00 61.81 107 ARG A N 1
ATOM 788 C CA . ARG A 1 107 ? 2.020 -14.352 -27.945 1.00 61.81 107 ARG A CA 1
ATOM 789 C C . ARG A 1 107 ? 1.750 -15.200 -26.701 1.00 61.81 107 ARG A C 1
ATOM 791 O O . ARG A 1 107 ? 2.570 -15.187 -25.779 1.00 61.81 107 ARG A O 1
ATOM 798 N N . PRO A 1 108 ? 0.618 -15.924 -26.646 1.00 54.41 108 PRO A N 1
ATOM 799 C CA . PRO A 1 108 ? 0.375 -16.908 -25.597 1.00 54.41 108 PRO A CA 1
ATOM 800 C C . PRO A 1 108 ? 1.583 -17.847 -25.473 1.00 54.41 108 PRO A C 1
ATOM 802 O O . PRO A 1 108 ? 2.041 -18.390 -26.476 1.00 54.41 108 PRO A O 1
ATOM 805 N N . GLY A 1 109 ? 2.136 -17.988 -24.267 1.00 51.53 109 GLY A N 1
ATOM 806 C CA . GLY A 1 109 ? 3.295 -18.848 -24.009 1.00 51.53 109 GLY A CA 1
ATOM 807 C C . GLY A 1 109 ? 4.673 -18.247 -24.316 1.00 51.53 109 GLY A C 1
ATOM 808 O O . GLY A 1 109 ? 5.661 -18.959 -24.173 1.00 51.53 109 GLY A O 1
ATOM 809 N N . THR A 1 110 ? 4.790 -16.966 -24.700 1.00 53.72 110 THR A N 1
ATOM 810 C CA . THR A 1 110 ? 6.108 -16.306 -24.630 1.00 53.72 110 THR A CA 1
ATOM 811 C C . THR A 1 110 ? 6.429 -16.058 -23.167 1.00 53.72 110 THR A C 1
ATOM 813 O O . THR A 1 110 ? 5.812 -15.208 -22.528 1.00 53.72 110 THR A O 1
ATOM 816 N N . GLU A 1 111 ? 7.364 -16.839 -22.638 1.00 61.19 111 GLU A N 1
ATOM 817 C CA . GLU A 1 111 ? 7.947 -16.610 -21.325 1.00 61.19 111 GLU A CA 1
ATOM 818 C C . GLU A 1 111 ? 8.656 -15.255 -21.363 1.00 61.19 111 GLU A C 1
ATOM 820 O O . GLU A 1 111 ? 9.684 -15.078 -22.018 1.00 61.19 111 GLU A O 1
ATOM 825 N N . LEU A 1 112 ? 8.033 -14.251 -20.751 1.00 67.94 112 LEU A N 1
ATOM 826 C CA . LEU A 1 112 ? 8.659 -12.952 -20.588 1.00 67.94 112 LEU A CA 1
ATOM 827 C C . LEU A 1 112 ? 9.657 -13.087 -19.440 1.00 67.94 112 LEU A C 1
ATOM 829 O O . LEU A 1 112 ? 9.262 -13.315 -18.300 1.00 67.94 112 LEU A O 1
ATOM 833 N N . SER A 1 113 ? 10.946 -12.979 -19.745 1.00 73.19 113 SER A N 1
ATOM 834 C CA . SER A 1 113 ? 11.994 -13.014 -18.731 1.00 73.19 113 SER A CA 1
ATOM 835 C C . SER A 1 113 ? 12.095 -11.661 -18.039 1.00 73.19 113 SER A C 1
ATOM 837 O O . SER A 1 113 ? 12.179 -10.629 -18.708 1.00 73.19 113 SER A O 1
ATOM 839 N N . LEU A 1 114 ? 12.139 -11.671 -16.709 1.00 83.94 114 LEU A N 1
ATOM 840 C CA . LEU A 1 114 ? 12.500 -10.490 -15.939 1.00 83.94 114 LEU A CA 1
ATOM 841 C C . LEU A 1 114 ? 13.907 -9.974 -16.302 1.00 83.94 114 LEU A C 1
ATOM 843 O O . LEU A 1 114 ? 14.780 -10.770 -16.661 1.00 83.94 114 LEU A O 1
ATOM 847 N N . PRO A 1 115 ? 14.159 -8.668 -16.104 1.00 87.62 115 PRO A N 1
ATOM 848 C CA . PRO A 1 115 ? 13.180 -7.634 -15.758 1.00 87.62 115 PRO A CA 1
ATOM 849 C C . PRO A 1 115 ? 12.347 -7.184 -16.962 1.00 87.62 115 PRO A C 1
ATOM 851 O O . PRO A 1 115 ? 12.808 -7.225 -18.102 1.00 87.62 115 PRO A O 1
ATOM 854 N N . PHE A 1 116 ? 11.141 -6.678 -16.703 1.00 88.19 116 PHE A N 1
ATOM 855 C CA . PHE A 1 116 ? 10.366 -5.978 -17.723 1.00 88.19 116 PHE A CA 1
ATOM 856 C C . PHE A 1 116 ? 10.919 -4.563 -17.897 1.00 88.19 116 PHE A C 1
ATOM 858 O O . PHE A 1 116 ? 11.160 -3.867 -16.916 1.00 88.19 116 PHE A O 1
ATOM 865 N N . ALA A 1 117 ? 11.125 -4.124 -19.133 1.00 87.31 117 ALA A N 1
ATOM 866 C CA . ALA A 1 117 ? 11.632 -2.792 -19.433 1.00 87.31 117 ALA A CA 1
ATOM 867 C C . ALA A 1 117 ? 10.576 -1.982 -20.188 1.00 87.31 117 ALA A C 1
ATOM 869 O O . ALA A 1 117 ? 9.886 -2.511 -21.066 1.00 87.31 117 ALA A O 1
ATOM 870 N N . HIS A 1 118 ? 10.455 -0.694 -19.867 1.00 86.56 118 HIS A N 1
ATOM 871 C CA . HIS A 1 118 ? 9.767 0.235 -20.760 1.00 86.56 118 HIS A CA 1
ATOM 872 C C . HIS A 1 118 ? 10.557 0.334 -22.073 1.00 86.56 118 HIS A C 1
ATOM 874 O O . HIS A 1 118 ? 11.777 0.173 -22.099 1.00 86.56 118 HIS A O 1
ATOM 880 N N . GLY A 1 119 ? 9.850 0.563 -23.174 1.00 83.31 119 GLY A N 1
ATOM 881 C CA . GLY A 1 119 ? 10.490 0.879 -24.443 1.00 83.31 119 GLY A CA 1
ATOM 882 C C . GLY A 1 119 ? 10.827 2.370 -24.549 1.00 83.31 119 GLY A C 1
ATOM 883 O O . GLY A 1 119 ? 10.259 3.166 -23.796 1.00 83.31 119 GLY A O 1
ATOM 884 N N . PRO A 1 120 ? 11.651 2.746 -25.546 1.00 84.81 120 PRO A N 1
ATOM 885 C CA . PRO A 1 120 ? 11.977 4.139 -25.833 1.00 84.81 120 PRO A CA 1
ATOM 886 C C . PRO A 1 120 ? 10.715 4.980 -26.046 1.00 84.81 120 PRO A C 1
ATOM 888 O O . PRO A 1 120 ? 9.652 4.446 -26.404 1.00 84.81 120 PRO A O 1
ATOM 891 N N . SER A 1 121 ? 10.844 6.302 -25.917 1.00 84.62 121 SER A N 1
ATOM 892 C CA . SER A 1 121 ? 9.780 7.252 -26.278 1.00 84.62 121 SER A CA 1
ATOM 893 C C . SER A 1 121 ? 8.526 7.101 -25.411 1.00 84.62 121 SER A C 1
ATOM 895 O O . SER A 1 121 ? 7.387 7.097 -25.908 1.00 84.62 121 SER A O 1
ATOM 897 N N . PHE A 1 122 ? 8.725 6.905 -24.102 1.00 84.81 122 PHE A N 1
ATOM 898 C CA . PHE A 1 122 ? 7.648 6.698 -23.123 1.00 84.81 122 PHE A CA 1
ATOM 899 C C . PHE A 1 122 ? 6.726 5.532 -23.488 1.00 84.81 122 PHE A C 1
ATOM 901 O O . PHE A 1 122 ? 5.527 5.554 -23.180 1.00 84.81 122 PHE A O 1
ATOM 908 N N . ARG A 1 123 ? 7.253 4.524 -24.199 1.00 83.56 123 ARG A N 1
ATOM 909 C CA . ARG A 1 123 ? 6.492 3.324 -24.528 1.00 83.56 123 ARG A CA 1
ATOM 910 C C . ARG A 1 123 ? 6.373 2.478 -23.279 1.00 83.56 123 ARG A C 1
ATOM 912 O O . ARG A 1 123 ? 7.316 1.802 -22.881 1.00 83.56 123 ARG A O 1
ATOM 919 N N . ASP A 1 124 ? 5.182 2.506 -22.702 1.00 78.88 124 ASP A N 1
ATOM 920 C CA . ASP A 1 124 ? 4.874 1.669 -21.562 1.00 78.88 124 ASP A CA 1
ATOM 921 C C . ASP A 1 124 ? 5.089 0.178 -21.839 1.00 78.88 124 ASP A C 1
ATOM 923 O O . ASP A 1 124 ? 5.066 -0.302 -22.978 1.00 78.88 124 ASP A O 1
ATOM 927 N N . GLU A 1 125 ? 5.312 -0.573 -20.768 1.00 76.56 125 GLU A N 1
ATOM 928 C CA . GLU A 1 125 ? 5.488 -2.014 -20.811 1.00 76.56 125 GLU A CA 1
ATOM 929 C C . GLU A 1 125 ? 4.253 -2.703 -21.402 1.00 76.56 125 GLU A C 1
ATOM 931 O O . GLU A 1 125 ? 4.375 -3.688 -22.126 1.00 76.56 125 GLU A O 1
ATOM 936 N N . ARG A 1 126 ? 3.053 -2.140 -21.213 1.00 80.62 126 ARG A N 1
ATOM 937 C CA . ARG A 1 126 ? 1.841 -2.668 -21.846 1.00 80.62 126 ARG A CA 1
ATOM 938 C C . ARG A 1 126 ? 1.940 -2.657 -23.362 1.00 80.62 126 ARG A C 1
ATOM 940 O O . ARG A 1 126 ? 1.665 -3.671 -23.997 1.00 80.62 126 ARG A O 1
ATOM 947 N N . ALA A 1 127 ? 2.375 -1.556 -23.954 1.00 82.69 127 ALA A N 1
ATOM 948 C CA . ALA A 1 127 ? 2.614 -1.456 -25.380 1.00 82.69 127 ALA A CA 1
ATOM 949 C C . ALA A 1 127 ? 3.854 -2.251 -25.805 1.00 82.69 127 ALA A C 1
ATOM 951 O O . ALA A 1 127 ? 3.869 -2.777 -26.918 1.00 82.69 127 ALA A O 1
ATOM 952 N N . ALA A 1 128 ? 4.902 -2.328 -24.979 1.00 82.19 128 ALA A N 1
ATOM 953 C CA . ALA A 1 128 ? 6.125 -3.077 -25.284 1.00 82.19 128 ALA A CA 1
ATOM 954 C C . ALA A 1 128 ? 5.874 -4.593 -25.360 1.00 82.19 128 ALA A C 1
ATOM 956 O O . ALA A 1 128 ? 6.340 -5.247 -26.291 1.00 82.19 128 ALA A O 1
ATOM 957 N N . TYR A 1 129 ? 5.065 -5.123 -24.442 1.00 82.38 129 TYR A N 1
ATOM 958 C CA . TYR A 1 129 ? 4.726 -6.545 -24.329 1.00 82.38 129 TYR A CA 1
ATOM 959 C C . TYR A 1 129 ? 3.350 -6.897 -24.907 1.00 82.38 129 TYR A C 1
ATOM 961 O O . TYR A 1 129 ? 2.930 -8.053 -24.846 1.00 82.38 129 TYR A O 1
ATOM 969 N N . ALA A 1 130 ? 2.645 -5.912 -25.474 1.00 86.00 130 ALA A N 1
ATOM 970 C CA . ALA A 1 130 ? 1.262 -6.035 -25.933 1.00 86.00 130 ALA A CA 1
ATOM 971 C C . ALA A 1 130 ? 0.344 -6.671 -24.867 1.00 86.00 130 ALA A C 1
ATOM 973 O O . ALA A 1 130 ? -0.457 -7.562 -25.155 1.00 86.00 130 ALA A O 1
ATOM 974 N N . TYR A 1 131 ? 0.499 -6.212 -23.623 1.00 88.19 131 TYR A N 1
ATOM 975 C CA . TYR A 1 131 ? -0.272 -6.641 -22.465 1.00 88.19 131 TYR A CA 1
ATOM 976 C C . TYR A 1 131 ? -1.604 -5.875 -22.394 1.00 88.19 131 TYR A C 1
ATOM 978 O O . TYR A 1 131 ? -1.678 -4.678 -22.076 1.00 88.19 131 TYR A O 1
ATOM 986 N N . ALA A 1 132 ? -2.682 -6.591 -22.717 1.00 89.62 132 ALA A N 1
ATOM 987 C CA . ALA A 1 132 ? -4.044 -6.078 -22.816 1.00 89.62 132 ALA A CA 1
ATOM 988 C C . ALA A 1 132 ? -5.004 -6.916 -21.946 1.00 89.62 132 ALA A C 1
ATOM 990 O O . ALA A 1 132 ? -5.822 -7.670 -22.487 1.00 89.62 132 ALA A O 1
ATOM 991 N N . PRO A 1 133 ? -4.910 -6.803 -20.605 1.00 90.19 133 PRO A N 1
ATOM 992 C CA . PRO A 1 133 ? -5.762 -7.557 -19.691 1.00 90.19 133 PRO A CA 1
ATOM 993 C C . PRO A 1 133 ? -7.239 -7.191 -19.875 1.00 90.19 133 PRO A C 1
ATOM 995 O O . PRO A 1 133 ? -7.584 -6.065 -20.242 1.00 90.19 133 PRO A O 1
ATOM 998 N N . LYS A 1 134 ? -8.132 -8.137 -19.572 1.00 91.25 134 LYS A N 1
ATOM 999 C CA . LYS A 1 134 ? -9.593 -7.936 -19.558 1.00 91.25 134 LYS A CA 1
ATOM 1000 C C . LYS A 1 134 ? -10.100 -7.195 -18.315 1.00 91.25 134 LYS A C 1
ATOM 1002 O O . LYS A 1 134 ? -11.290 -6.909 -18.216 1.00 91.25 134 LYS A O 1
ATOM 1007 N N . PHE A 1 135 ? -9.203 -6.851 -17.399 1.00 91.00 135 PHE A N 1
ATOM 1008 C CA . PHE A 1 135 ? -9.448 -6.047 -16.206 1.00 91.00 135 PHE A CA 1
ATOM 1009 C C . PHE A 1 135 ? 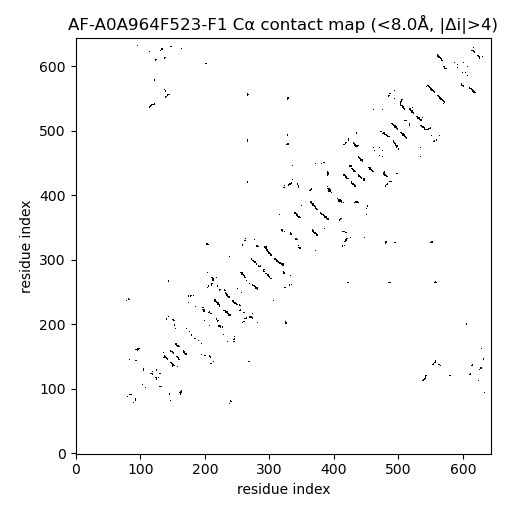-8.619 -4.756 -16.251 1.00 91.00 135 PHE A C 1
ATOM 1011 O O . PHE A 1 135 ? -7.631 -4.671 -16.977 1.00 91.00 135 PHE A O 1
ATOM 1018 N N . THR A 1 136 ? -8.996 -3.741 -15.464 1.00 90.56 136 THR A N 1
ATOM 1019 C CA . THR A 1 136 ? -8.097 -2.603 -15.203 1.00 90.56 136 THR A CA 1
ATOM 1020 C C . THR A 1 136 ? -7.126 -3.000 -14.099 1.00 90.56 136 THR A C 1
ATOM 1022 O O . THR A 1 136 ? -7.595 -3.283 -12.994 1.00 90.56 136 THR A O 1
ATOM 1025 N N . PRO A 1 137 ? -5.806 -3.021 -14.351 1.00 91.00 137 PRO A N 1
ATOM 1026 C CA . PRO A 1 137 ? -4.837 -3.341 -13.313 1.00 91.00 137 PRO A CA 1
ATOM 1027 C C . PRO A 1 137 ? -4.942 -2.371 -12.131 1.00 91.00 137 PRO A C 1
ATOM 1029 O O . PRO A 1 137 ? -4.859 -1.156 -12.295 1.00 91.00 137 PRO A O 1
ATOM 1032 N N . ASN A 1 138 ? -5.144 -2.929 -10.944 1.00 91.75 138 ASN A N 1
ATOM 1033 C CA . ASN A 1 138 ? -5.013 -2.270 -9.648 1.00 91.75 138 ASN A CA 1
ATOM 1034 C C . ASN A 1 138 ? -4.712 -3.351 -8.593 1.00 91.75 138 ASN A C 1
ATOM 1036 O O . ASN A 1 138 ? -4.626 -4.527 -8.944 1.00 91.75 138 ASN A O 1
ATOM 1040 N N . THR A 1 139 ? -4.549 -2.982 -7.321 1.00 92.31 139 THR A N 1
ATOM 1041 C CA . THR A 1 139 ? -4.356 -3.938 -6.222 1.00 92.31 139 THR A CA 1
ATOM 1042 C C . THR A 1 139 ? -5.588 -4.842 -6.117 1.00 92.31 139 THR A C 1
ATOM 1044 O O . THR A 1 139 ? -6.671 -4.334 -5.798 1.00 92.31 139 THR A O 1
ATOM 1047 N N . PRO A 1 140 ? -5.476 -6.153 -6.393 1.00 95.00 140 PRO A N 1
ATOM 1048 C CA . PRO A 1 140 ? -6.589 -7.056 -6.187 1.00 95.00 140 PRO A CA 1
ATOM 1049 C C . PRO A 1 140 ? -6.785 -7.312 -4.695 1.00 95.00 140 PRO A C 1
ATOM 1051 O O . PRO A 1 140 ? -5.834 -7.423 -3.926 1.00 95.00 140 PRO A O 1
ATOM 1054 N N . VAL A 1 141 ? -8.039 -7.459 -4.290 1.00 95.00 141 VAL A N 1
ATOM 1055 C CA . VAL A 1 141 ? -8.385 -8.119 -3.033 1.00 95.00 141 VAL A CA 1
ATOM 1056 C C . VAL A 1 141 ? -9.088 -9.423 -3.323 1.00 95.00 141 VAL A C 1
ATOM 1058 O O . VAL A 1 141 ? -9.796 -9.561 -4.321 1.00 95.00 141 VAL A O 1
ATOM 1061 N N . PHE A 1 142 ? -8.894 -10.387 -2.436 1.00 94.44 142 PHE A N 1
ATOM 1062 C CA . PHE A 1 142 ? -9.393 -11.735 -2.619 1.00 94.44 142 PHE A CA 1
ATOM 1063 C C . PHE A 1 142 ? -10.413 -12.054 -1.548 1.00 94.44 142 PHE A C 1
ATOM 1065 O O . PHE A 1 142 ? -10.163 -11.861 -0.361 1.00 94.44 142 PHE A O 1
ATOM 1072 N N . SER A 1 143 ? -11.559 -12.579 -1.964 1.00 92.69 143 SER A N 1
ATOM 1073 C CA . SER A 1 143 ? -12.501 -13.185 -1.026 1.00 92.69 143 SER A CA 1
ATOM 1074 C C . SER A 1 143 ? -11.902 -14.407 -0.326 1.00 92.69 143 SER A C 1
ATOM 1076 O O . SER A 1 143 ? -10.841 -14.915 -0.698 1.00 92.69 143 SER A O 1
ATOM 1078 N N . LYS A 1 144 ? -12.650 -14.970 0.629 1.00 88.69 144 LYS A N 1
ATOM 1079 C CA . LYS A 1 144 ? -12.276 -16.199 1.343 1.00 88.69 144 LYS A CA 1
ATOM 1080 C C . LYS A 1 144 ? -12.005 -17.383 0.404 1.00 88.69 144 LYS A C 1
ATOM 1082 O O . LYS A 1 144 ? -11.332 -18.332 0.797 1.00 88.69 144 LYS A O 1
ATOM 1087 N N . HIS A 1 145 ? -12.541 -17.357 -0.815 1.00 86.94 145 HIS A N 1
ATOM 1088 C CA . HIS A 1 145 ? -12.358 -18.408 -1.821 1.00 86.94 145 HIS A CA 1
ATOM 1089 C C . HIS A 1 145 ? -11.486 -17.971 -2.996 1.00 86.94 145 HIS A C 1
ATOM 1091 O O . HIS A 1 145 ? -11.499 -18.603 -4.046 1.00 86.94 145 HIS A O 1
ATOM 1097 N N . GLY A 1 146 ? -10.724 -16.889 -2.834 1.00 90.25 146 GLY A N 1
ATOM 1098 C CA . GLY A 1 146 ? -9.777 -16.445 -3.849 1.00 90.25 146 GLY A CA 1
ATOM 1099 C C . GLY A 1 146 ? -10.413 -15.717 -5.032 1.00 90.25 146 GLY A C 1
ATOM 1100 O O . GLY A 1 146 ? -9.695 -15.399 -5.972 1.00 90.25 146 GLY A O 1
ATOM 1101 N N . LEU A 1 147 ? -11.720 -15.414 -5.003 1.00 91.19 147 LEU A N 1
ATOM 1102 C CA . LEU A 1 147 ? -12.341 -14.583 -6.043 1.00 91.19 147 LEU A CA 1
ATOM 1103 C C . LEU A 1 147 ? -11.749 -13.171 -5.994 1.00 91.19 147 LEU A C 1
ATOM 1105 O O . LEU A 1 147 ? -11.836 -12.544 -4.928 1.00 91.19 147 LEU A O 1
ATOM 1109 N N . PRO A 1 148 ? -11.171 -12.675 -7.100 1.00 94.62 148 PRO A N 1
ATOM 1110 C CA . PRO A 1 148 ? -10.565 -11.358 -7.144 1.00 94.62 148 PRO A CA 1
ATOM 1111 C C . PRO A 1 148 ? -11.606 -10.257 -7.321 1.00 94.62 148 PRO A C 1
ATOM 1113 O O . PRO A 1 148 ? -12.557 -10.375 -8.100 1.00 94.62 148 PRO A O 1
ATOM 1116 N N . ILE A 1 149 ? -11.360 -9.142 -6.645 1.00 95.00 149 ILE A N 1
ATOM 1117 C CA . ILE A 1 149 ? -12.088 -7.890 -6.801 1.00 95.00 149 ILE A CA 1
ATOM 1118 C C . ILE A 1 149 ? -11.059 -6.771 -6.940 1.00 95.00 149 ILE A C 1
ATOM 1120 O O . ILE A 1 149 ? -10.105 -6.697 -6.169 1.00 95.00 149 ILE A O 1
ATOM 1124 N N . LEU A 1 150 ? -11.254 -5.894 -7.917 1.00 94.31 150 LEU A N 1
ATOM 1125 C CA . LEU A 1 150 ? -10.391 -4.751 -8.185 1.00 94.31 150 LEU A CA 1
ATOM 1126 C C . LEU A 1 150 ? -11.237 -3.487 -8.235 1.00 94.31 150 LEU A C 1
ATOM 1128 O O . LEU A 1 150 ? -12.303 -3.472 -8.841 1.00 94.31 150 LEU A O 1
ATOM 1132 N N . ARG A 1 151 ? -10.739 -2.398 -7.661 1.00 92.62 151 ARG A N 1
ATOM 1133 C CA . ARG A 1 151 ? -11.266 -1.052 -7.902 1.00 92.62 151 ARG A CA 1
ATOM 1134 C C . ARG A 1 151 ? -10.358 -0.369 -8.913 1.00 92.62 151 ARG A C 1
ATOM 1136 O O . ARG A 1 151 ? -9.154 -0.505 -8.806 1.00 92.62 151 ARG A O 1
ATOM 1143 N N . ASP A 1 152 ? -10.874 0.356 -9.894 1.00 85.69 152 ASP A N 1
ATOM 1144 C CA . ASP A 1 152 ? -10.059 0.911 -10.991 1.00 85.69 152 ASP A CA 1
ATOM 1145 C C . ASP A 1 152 ? -9.354 2.240 -10.670 1.00 85.69 152 ASP A C 1
ATOM 1147 O O . ASP A 1 152 ? -8.860 2.919 -11.566 1.00 85.69 152 ASP A O 1
ATOM 1151 N N . GLY A 1 153 ? -9.315 2.629 -9.396 1.00 79.44 153 GLY A N 1
ATOM 1152 C CA . GLY A 1 153 ? -8.822 3.939 -8.981 1.00 79.44 153 GLY A CA 1
ATOM 1153 C C . GLY A 1 153 ? -9.897 5.017 -8.919 1.00 79.44 153 GLY A C 1
ATOM 1154 O O . GLY A 1 153 ? -9.670 6.022 -8.260 1.00 79.44 153 GLY A O 1
ATOM 1155 N N . LYS A 1 154 ? -11.061 4.786 -9.534 1.00 85.19 154 LYS A N 1
ATOM 1156 C CA . LYS A 1 154 ? -12.218 5.679 -9.503 1.00 85.19 154 LYS A CA 1
ATOM 1157 C C . LYS A 1 154 ? -13.431 4.924 -8.961 1.00 85.19 154 LYS A C 1
ATOM 1159 O O . LYS A 1 154 ? -13.366 4.294 -7.900 1.00 85.19 154 LYS A O 1
ATOM 1164 N N . PHE A 1 155 ? -14.541 4.985 -9.683 1.00 90.50 155 PHE A N 1
ATOM 1165 C CA . PHE A 1 155 ? -15.830 4.454 -9.289 1.00 90.50 155 PHE A CA 1
ATOM 1166 C C . PHE A 1 155 ? -16.176 3.123 -9.951 1.00 90.50 155 PHE A C 1
ATOM 1168 O O . PHE A 1 155 ? -17.339 2.730 -9.922 1.00 90.50 155 PHE A O 1
ATOM 1175 N N . ARG A 1 156 ? -15.221 2.392 -10.538 1.00 91.75 156 ARG A N 1
ATOM 1176 C CA . ARG A 1 156 ? -15.510 1.069 -11.103 1.00 91.75 156 ARG A CA 1
ATOM 1177 C C . ARG A 1 156 ? -14.925 -0.032 -10.239 1.00 91.75 156 ARG A C 1
ATOM 1179 O O . ARG A 1 156 ? -13.723 -0.075 -9.990 1.00 91.75 156 ARG A O 1
ATOM 1186 N N . ILE A 1 157 ? -15.776 -0.972 -9.843 1.00 94.19 157 ILE A N 1
ATOM 1187 C CA . ILE A 1 157 ? -15.368 -2.209 -9.177 1.00 94.19 157 ILE A CA 1
ATOM 1188 C C . ILE A 1 157 ? -15.508 -3.351 -10.177 1.00 94.19 157 ILE A C 1
ATOM 1190 O O . ILE A 1 157 ? -16.610 -3.632 -10.639 1.00 94.19 157 ILE A O 1
ATOM 1194 N N . SER A 1 158 ? -14.395 -3.991 -10.519 1.00 94.31 158 SER A N 1
ATOM 1195 C CA . SER A 1 158 ? -14.322 -5.162 -11.392 1.00 94.31 158 SER A CA 1
ATOM 1196 C C . SER A 1 158 ? -14.147 -6.436 -10.571 1.00 94.31 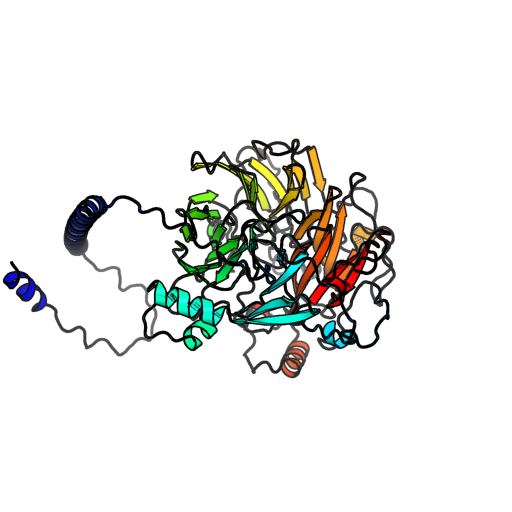158 SER A C 1
ATOM 1198 O O . SER A 1 158 ? -13.476 -6.431 -9.544 1.00 94.31 158 SER A O 1
ATOM 1200 N N . TYR A 1 159 ? -14.732 -7.537 -11.022 1.00 93.69 159 TYR A N 1
ATOM 1201 C CA . TYR A 1 159 ? -14.652 -8.841 -10.364 1.00 93.69 159 TYR A CA 1
ATOM 1202 C C . TYR A 1 159 ? -14.726 -9.950 -11.413 1.00 93.69 159 TYR A C 1
ATOM 1204 O O . TYR A 1 159 ? -15.344 -9.777 -12.471 1.00 93.69 159 TYR A O 1
ATOM 1212 N N . LEU A 1 160 ? -14.096 -11.084 -11.118 1.00 92.69 160 LEU A N 1
ATOM 1213 C CA . LEU A 1 160 ? -14.114 -12.257 -11.986 1.00 92.69 160 LEU A CA 1
ATOM 1214 C C . LEU A 1 160 ? -15.267 -13.174 -11.573 1.00 92.69 160 LEU A C 1
ATOM 1216 O O . LEU A 1 160 ? -15.304 -13.651 -10.438 1.00 92.69 160 LEU A O 1
ATOM 1220 N N . GLY A 1 161 ? -16.222 -13.408 -12.473 1.00 88.25 161 GLY A N 1
ATOM 1221 C CA . GLY A 1 161 ? -17.297 -14.358 -12.193 1.00 88.25 161 GLY A CA 1
ATOM 1222 C C . GLY A 1 161 ? -16.881 -15.811 -12.386 1.00 88.25 161 GLY A C 1
ATOM 1223 O O . GLY A 1 161 ? -15.828 -16.116 -12.945 1.00 88.25 161 GLY A O 1
ATOM 1224 N N . GLN A 1 162 ? -17.753 -16.719 -11.948 1.00 82.94 162 GLN A N 1
ATOM 1225 C CA . GLN A 1 162 ? -17.524 -18.165 -12.026 1.00 82.94 162 GLN A CA 1
ATOM 1226 C C . GLN A 1 162 ? -17.383 -18.709 -13.459 1.00 82.94 162 GLN A C 1
ATOM 1228 O O . GLN A 1 162 ? -16.802 -19.766 -13.676 1.00 82.94 162 GLN A O 1
ATOM 1233 N N . ASP A 1 163 ? -17.904 -17.989 -14.444 1.00 83.38 163 ASP A N 1
ATOM 1234 C CA . ASP A 1 163 ? -17.763 -18.295 -15.867 1.00 83.38 163 ASP A CA 1
ATOM 1235 C C . ASP A 1 163 ? -16.441 -17.790 -16.467 1.00 83.38 163 ASP A C 1
ATOM 1237 O O . ASP A 1 163 ? -16.239 -17.874 -17.676 1.00 83.38 163 ASP A O 1
ATOM 1241 N N . GLY A 1 164 ? -15.548 -17.232 -15.643 1.00 86.06 164 GLY A N 1
ATOM 1242 C CA . GLY A 1 164 ? -14.283 -16.656 -16.087 1.00 86.06 164 GLY A CA 1
ATOM 1243 C C . GLY A 1 164 ? -14.425 -15.305 -16.787 1.00 86.06 164 GLY A C 1
ATOM 1244 O O . GLY A 1 164 ? -13.466 -14.828 -17.390 1.00 86.06 164 GLY A O 1
ATOM 1245 N N . VAL A 1 165 ? -15.600 -14.669 -16.712 1.00 89.69 165 VAL A N 1
ATOM 1246 C CA . VAL A 1 165 ? -15.853 -13.367 -17.335 1.00 89.69 165 VAL A CA 1
ATOM 1247 C C . VAL A 1 165 ? -15.720 -12.252 -16.304 1.00 89.69 165 VAL A C 1
ATOM 1249 O O . VAL A 1 165 ? -16.413 -12.234 -15.278 1.00 89.69 165 VAL A O 1
ATOM 1252 N N . TRP A 1 166 ? -14.851 -11.286 -16.606 1.00 92.88 166 TRP A N 1
ATOM 1253 C CA . TRP A 1 166 ? -14.771 -10.033 -15.865 1.00 92.88 166 TRP A CA 1
ATOM 1254 C C . TRP A 1 166 ? -16.046 -9.225 -16.043 1.00 92.88 166 TRP A C 1
ATOM 1256 O O . TRP A 1 166 ? -16.505 -8.964 -17.155 1.00 92.88 166 TRP A O 1
ATOM 1266 N N . ARG A 1 167 ? -16.603 -8.790 -14.923 1.00 93.62 167 ARG A N 1
ATOM 1267 C CA . ARG A 1 167 ? -17.769 -7.917 -14.865 1.00 93.62 167 ARG A CA 1
ATOM 1268 C C . ARG A 1 167 ? -17.428 -6.700 -14.017 1.00 93.62 167 ARG A C 1
ATOM 1270 O O . ARG A 1 167 ? -16.481 -6.731 -13.235 1.00 93.62 167 ARG A O 1
ATOM 1277 N N . ALA A 1 168 ? -18.207 -5.633 -14.162 1.00 93.38 168 ALA A N 1
ATOM 1278 C CA . ALA A 1 168 ? -17.986 -4.384 -13.446 1.00 93.38 168 ALA A CA 1
ATOM 1279 C C . ALA A 1 168 ? -19.279 -3.832 -12.833 1.00 93.38 168 ALA A C 1
ATOM 1281 O O . ALA A 1 168 ? -20.372 -4.075 -13.345 1.00 93.38 168 ALA A O 1
ATOM 1282 N N . LYS A 1 169 ? -19.137 -3.074 -11.745 1.00 92.00 169 LYS A N 1
ATOM 1283 C CA . LYS A 1 169 ? -20.197 -2.301 -11.091 1.00 92.00 169 LYS A CA 1
ATOM 1284 C C . LYS A 1 169 ? -19.751 -0.862 -10.853 1.00 92.00 169 LYS A C 1
ATOM 1286 O O . LYS A 1 169 ? -18.576 -0.613 -10.580 1.00 92.00 169 LYS A O 1
ATOM 1291 N N . SER A 1 170 ? -20.715 0.054 -10.923 1.00 92.88 170 SER A N 1
ATOM 1292 C CA . SER A 1 170 ? -20.542 1.456 -10.547 1.00 92.88 170 SER A CA 1
ATOM 1293 C C . SER A 1 170 ? -20.605 1.595 -9.024 1.00 92.88 170 SER A C 1
ATOM 1295 O O . SER A 1 170 ? -21.639 1.355 -8.401 1.00 92.88 170 SER A O 1
ATOM 1297 N N . LEU A 1 171 ? -19.486 1.975 -8.416 1.00 93.38 171 LEU A N 1
ATOM 1298 C CA . LEU A 1 171 ? -19.423 2.466 -7.044 1.00 93.38 171 LEU A CA 1
ATOM 1299 C C . LEU A 1 171 ? -20.050 3.860 -6.934 1.00 93.38 171 LEU A C 1
ATOM 1301 O O . LEU A 1 171 ? -20.583 4.175 -5.876 1.00 93.38 171 LEU A O 1
ATOM 1305 N N . LEU A 1 172 ? -20.034 4.661 -8.008 1.00 93.00 172 LEU A N 1
ATOM 1306 C CA . LEU A 1 172 ? -20.633 5.999 -8.035 1.00 93.00 172 LEU A CA 1
ATOM 1307 C C . LEU A 1 172 ? -22.136 5.922 -7.766 1.00 93.00 172 LEU A C 1
ATOM 1309 O O . LEU A 1 172 ? -22.637 6.657 -6.925 1.00 93.00 172 LEU A O 1
ATOM 1313 N N . ASP A 1 173 ? -22.835 4.975 -8.393 1.00 92.88 173 ASP A N 1
ATOM 1314 C CA . ASP A 1 173 ? -24.277 4.790 -8.199 1.00 92.88 173 ASP A CA 1
ATOM 1315 C C . ASP A 1 173 ? -24.577 4.395 -6.746 1.00 92.88 173 ASP A C 1
ATOM 1317 O O . ASP A 1 173 ? -25.491 4.919 -6.109 1.00 92.88 173 ASP A O 1
ATOM 1321 N N . GLY A 1 174 ? -23.777 3.476 -6.195 1.00 93.56 174 GLY A N 1
ATOM 1322 C CA . GLY A 1 174 ? -23.885 3.062 -4.798 1.00 93.56 174 GLY A CA 1
ATOM 1323 C C . GLY A 1 174 ? -23.602 4.210 -3.829 1.00 93.56 174 GLY A C 1
ATOM 1324 O O . GLY A 1 174 ? -24.304 4.357 -2.826 1.00 93.56 174 GLY A O 1
ATOM 1325 N N . PHE A 1 175 ? -22.604 5.035 -4.142 1.00 94.19 175 PHE A N 1
ATOM 1326 C CA . PHE A 1 175 ? -22.204 6.200 -3.366 1.00 94.19 175 PHE A CA 1
ATOM 1327 C C . PHE A 1 175 ? -23.270 7.291 -3.376 1.00 94.19 175 PHE A C 1
ATOM 1329 O O . PHE A 1 175 ? -23.734 7.686 -2.307 1.00 94.19 175 PHE A O 1
ATOM 1336 N N . ASP A 1 176 ? -23.718 7.706 -4.559 1.00 94.38 176 ASP A N 1
ATOM 1337 C CA . ASP A 1 176 ? -24.762 8.709 -4.749 1.00 94.38 176 ASP A CA 1
ATOM 1338 C C . ASP A 1 176 ? -26.037 8.336 -3.981 1.00 94.38 176 ASP A C 1
ATOM 1340 O O . ASP A 1 176 ? -26.534 9.098 -3.142 1.00 94.38 176 ASP A O 1
ATOM 1344 N N . GLN A 1 177 ? -26.513 7.102 -4.164 1.00 94.50 177 GLN A N 1
ATOM 1345 C CA . GLN A 1 177 ? -27.687 6.621 -3.446 1.00 94.50 177 GLN A CA 1
ATOM 1346 C C . GLN A 1 177 ? -27.465 6.587 -1.927 1.00 94.50 177 GLN A C 1
ATOM 1348 O O . GLN A 1 177 ? -28.376 6.913 -1.162 1.00 94.50 177 GLN A O 1
ATOM 1353 N N . ALA A 1 178 ? -26.282 6.178 -1.459 1.00 95.56 178 ALA A N 1
ATOM 1354 C CA . ALA A 1 178 ? -25.975 6.124 -0.032 1.00 95.56 178 ALA A CA 1
ATOM 1355 C C . ALA A 1 178 ? -25.961 7.519 0.609 1.00 95.56 178 ALA A C 1
ATOM 1357 O O . ALA A 1 178 ? -26.525 7.699 1.694 1.00 95.56 178 ALA A O 1
ATOM 1358 N N . LEU A 1 179 ? -25.361 8.501 -0.068 1.00 94.69 179 LEU A N 1
ATOM 1359 C CA . LEU A 1 179 ? -25.309 9.888 0.382 1.00 94.69 179 LEU A CA 1
ATOM 1360 C C . LEU A 1 179 ? -26.706 10.509 0.461 1.00 94.69 179 LEU A C 1
ATOM 1362 O O . LEU A 1 179 ? -27.042 11.116 1.483 1.00 94.69 179 LEU A O 1
ATOM 1366 N N . HIS A 1 180 ? -27.538 10.305 -0.562 1.00 94.06 180 HIS A N 1
ATOM 1367 C CA . HIS A 1 180 ? -28.911 10.806 -0.596 1.00 94.06 180 HIS A CA 1
ATOM 1368 C C . HIS A 1 180 ? -29.805 10.140 0.456 1.00 94.06 180 HIS A C 1
ATOM 1370 O O . HIS A 1 180 ? -30.493 10.838 1.207 1.00 94.06 180 HIS A O 1
ATOM 1376 N N . ARG A 1 181 ? -29.746 8.806 0.598 1.00 94.94 181 ARG A N 1
ATOM 1377 C CA . ARG A 1 181 ? -30.500 8.075 1.637 1.00 94.94 181 ARG A CA 1
ATOM 1378 C C . ARG A 1 181 ? -30.178 8.581 3.043 1.00 94.94 181 ARG A C 1
ATOM 1380 O O . ARG A 1 181 ? -31.086 8.723 3.859 1.00 94.94 181 ARG A O 1
ATOM 1387 N N . LYS A 1 182 ? -28.903 8.873 3.324 1.00 95.00 182 LYS A N 1
ATOM 1388 C CA . LYS A 1 182 ? -28.447 9.382 4.628 1.00 95.00 182 LYS A CA 1
ATOM 1389 C C . LYS A 1 182 ? -28.478 10.911 4.747 1.00 95.00 182 LYS A C 1
ATOM 1391 O O . LYS A 1 182 ? -28.135 11.428 5.806 1.00 95.00 182 LYS A O 1
ATOM 1396 N N . ARG A 1 183 ? -28.904 11.633 3.700 1.00 94.81 183 ARG A N 1
ATOM 1397 C CA . ARG A 1 183 ? -28.941 13.108 3.640 1.00 94.81 183 ARG A CA 1
ATOM 1398 C C . ARG A 1 183 ? -27.590 13.751 3.993 1.00 94.81 183 ARG A C 1
ATOM 1400 O O . ARG A 1 183 ? -27.531 14.746 4.711 1.00 94.81 183 ARG A O 1
ATOM 1407 N N . LEU A 1 184 ? -26.497 13.152 3.519 1.00 91.25 184 LEU A N 1
ATOM 1408 C CA . LEU A 1 184 ? -25.128 13.607 3.804 1.00 91.25 184 LEU A CA 1
ATOM 1409 C C . LEU A 1 184 ? -24.668 14.751 2.890 1.00 91.25 184 LEU A C 1
ATOM 1411 O O . LEU A 1 184 ? -23.705 15.448 3.233 1.00 91.25 184 LEU A O 1
ATOM 1415 N N . ILE A 1 185 ? -25.377 14.946 1.776 1.00 89.44 185 ILE A N 1
ATOM 1416 C CA . ILE A 1 185 ? -25.179 16.003 0.784 1.00 89.44 185 ILE A CA 1
ATOM 1417 C C . ILE A 1 185 ? -26.509 16.713 0.477 1.00 89.44 185 ILE A C 1
ATOM 1419 O O . ILE A 1 185 ? -27.578 16.142 0.723 1.00 89.44 185 ILE A O 1
ATOM 1423 N N . PRO A 1 186 ? -26.476 17.948 -0.057 1.00 88.62 186 PRO A N 1
ATOM 1424 C CA . PRO A 1 186 ? -27.666 18.605 -0.586 1.00 88.62 186 PRO A CA 1
ATOM 1425 C C . PRO A 1 186 ? -28.272 17.808 -1.745 1.00 88.62 186 PRO A C 1
ATOM 1427 O O . PRO A 1 186 ? -27.544 17.355 -2.619 1.00 88.62 186 PRO A O 1
ATOM 1430 N N . ALA A 1 187 ? -29.604 17.745 -1.816 1.00 89.06 187 ALA A N 1
ATOM 1431 C CA . ALA A 1 187 ? -30.331 17.042 -2.884 1.00 89.06 187 ALA A CA 1
ATOM 1432 C C . ALA A 1 187 ? -30.111 17.613 -4.302 1.00 89.06 187 ALA A C 1
ATOM 1434 O O . ALA A 1 187 ? -30.601 17.051 -5.273 1.00 89.06 187 ALA A O 1
ATOM 1435 N N . ALA A 1 188 ? -29.438 18.762 -4.417 1.00 88.31 188 ALA A N 1
ATOM 1436 C CA . ALA A 1 188 ? -29.115 19.399 -5.689 1.00 88.31 188 ALA A CA 1
ATOM 1437 C C . ALA A 1 188 ? -27.783 18.918 -6.291 1.00 88.31 188 ALA A C 1
ATOM 1439 O O . ALA A 1 188 ? -27.525 19.225 -7.450 1.00 88.31 188 ALA A O 1
ATOM 1440 N N . LEU A 1 189 ? -26.935 18.220 -5.522 1.00 86.88 189 LEU A N 1
ATOM 1441 C CA . LEU A 1 189 ? -25.698 17.651 -6.057 1.00 86.88 189 LEU A CA 1
ATOM 1442 C C . LEU A 1 189 ? -26.020 16.374 -6.833 1.00 86.88 189 LEU A C 1
ATOM 1444 O O . LEU A 1 189 ? -26.664 15.469 -6.310 1.00 86.88 189 LEU A O 1
ATOM 1448 N N . SER A 1 190 ? -25.574 16.323 -8.083 1.00 86.44 190 SER A N 1
ATOM 1449 C CA . SER A 1 190 ? -25.773 15.193 -8.986 1.00 86.44 190 SER A CA 1
ATOM 1450 C C . SER A 1 190 ? -24.614 14.195 -8.918 1.00 86.44 190 SER A C 1
ATOM 1452 O O . SER A 1 190 ? -23.516 14.518 -8.464 1.00 86.44 190 SER A O 1
ATOM 1454 N N . ALA A 1 191 ? -24.817 12.993 -9.461 1.00 83.00 191 ALA A N 1
ATOM 1455 C CA . ALA A 1 191 ? -23.738 12.022 -9.642 1.00 83.00 191 ALA A CA 1
ATOM 1456 C C . ALA A 1 191 ? -22.572 12.570 -10.493 1.00 83.00 191 ALA A C 1
ATOM 1458 O O . ALA A 1 191 ? -21.424 12.216 -10.246 1.00 83.00 191 ALA A O 1
ATOM 1459 N N . ALA A 1 192 ? -22.841 13.466 -11.450 1.00 84.19 192 ALA A N 1
ATOM 1460 C CA . ALA A 1 192 ? -21.793 14.109 -12.244 1.00 84.19 192 ALA A CA 1
ATOM 1461 C C . ALA A 1 192 ? -20.929 15.056 -11.394 1.00 84.19 192 ALA A C 1
ATOM 1463 O O . ALA A 1 192 ? -19.709 15.067 -11.539 1.00 84.19 192 ALA A O 1
ATOM 1464 N N . ASP A 1 193 ? -21.544 15.792 -10.459 1.00 83.00 193 ASP A N 1
ATOM 1465 C CA . ASP A 1 193 ? -20.800 16.631 -9.512 1.00 83.00 193 ASP A CA 1
ATOM 1466 C C . ASP A 1 193 ? -19.902 15.772 -8.612 1.00 83.00 193 ASP A C 1
ATOM 1468 O O . ASP A 1 193 ? -18.773 16.166 -8.312 1.00 83.00 193 ASP A O 1
ATOM 1472 N N . LEU A 1 194 ? -20.386 14.588 -8.206 1.00 81.94 194 LEU A N 1
ATOM 1473 C CA . LEU A 1 194 ? -19.633 13.621 -7.403 1.00 81.94 194 LEU A CA 1
ATOM 1474 C C . LEU A 1 194 ? -18.449 13.017 -8.170 1.00 81.94 194 LEU A C 1
ATOM 1476 O O . LEU A 1 194 ? -17.366 12.928 -7.597 1.00 81.94 194 LEU A O 1
ATOM 1480 N N . ASP A 1 195 ? -18.626 12.662 -9.445 1.00 79.50 195 ASP A N 1
ATOM 1481 C CA . ASP A 1 195 ? -17.570 12.074 -10.287 1.00 79.50 195 ASP A CA 1
ATOM 1482 C C . ASP A 1 195 ? -16.360 13.007 -10.439 1.00 79.50 195 ASP A C 1
ATOM 1484 O O . ASP A 1 195 ? -15.216 12.570 -10.363 1.00 79.50 195 ASP A O 1
ATOM 1488 N N . THR A 1 196 ? -16.600 14.316 -10.566 1.00 76.12 196 THR A N 1
ATOM 1489 C CA . THR A 1 196 ? -15.524 15.325 -10.615 1.00 76.12 196 THR A CA 1
ATOM 1490 C C . THR A 1 196 ? -14.970 15.707 -9.242 1.00 76.12 196 THR A C 1
ATOM 1492 O O . THR A 1 196 ? -13.920 16.330 -9.140 1.00 76.12 196 THR A O 1
ATOM 1495 N N . SER A 1 197 ? -15.702 15.386 -8.176 1.00 72.00 197 SER A N 1
ATOM 1496 C CA . SER A 1 197 ? -15.411 15.841 -6.815 1.00 72.00 197 SER A CA 1
ATOM 1497 C C . SER A 1 197 ? -14.593 14.855 -5.995 1.00 72.00 197 SER A C 1
ATOM 1499 O O . SER A 1 197 ? -14.054 15.239 -4.964 1.00 72.00 197 SER A O 1
ATOM 1501 N N . PHE A 1 198 ? -14.558 13.581 -6.368 1.00 73.00 198 PHE A N 1
ATOM 1502 C CA . PHE A 1 198 ? -14.021 12.517 -5.525 1.00 73.00 198 PHE A CA 1
ATOM 1503 C C . PHE A 1 198 ? -13.075 11.630 -6.303 1.00 73.00 198 PHE A C 1
ATOM 1505 O O . PHE A 1 198 ? -13.283 11.364 -7.482 1.00 73.00 198 PHE A O 1
ATOM 1512 N N . ASP A 1 199 ? -12.047 11.157 -5.598 1.00 66.62 199 ASP A N 1
ATOM 1513 C CA . ASP A 1 199 ? -11.028 10.254 -6.136 1.00 66.62 199 ASP A CA 1
ATOM 1514 C C . ASP A 1 199 ? -10.431 10.737 -7.458 1.00 66.62 199 ASP A C 1
ATOM 1516 O O . ASP A 1 199 ? -10.037 9.949 -8.324 1.00 66.62 199 ASP A O 1
ATOM 1520 N N . ASP A 1 200 ? -10.329 12.061 -7.583 1.00 54.50 200 ASP A N 1
ATOM 1521 C CA . ASP A 1 200 ? -9.641 12.708 -8.680 1.00 54.50 200 ASP A CA 1
ATOM 1522 C C . ASP A 1 200 ? -8.140 12.532 -8.466 1.00 54.50 200 ASP A C 1
ATOM 1524 O O . ASP A 1 200 ? -7.459 13.374 -7.889 1.00 54.50 200 ASP A O 1
ATOM 1528 N N . LEU A 1 201 ? -7.681 11.321 -8.798 1.00 52.53 201 LEU A N 1
ATOM 1529 C CA . LEU A 1 201 ? -6.303 10.881 -8.990 1.00 52.53 201 LEU A CA 1
ATOM 1530 C C . LEU A 1 201 ? -5.296 11.237 -7.895 1.00 52.53 201 LEU A C 1
ATOM 1532 O O . LEU A 1 201 ? -4.106 11.035 -8.137 1.00 52.53 201 LEU A O 1
ATOM 1536 N N . ASN A 1 202 ? -5.731 11.712 -6.719 1.00 52.00 202 ASN A N 1
ATOM 1537 C CA . ASN A 1 202 ? -4.833 12.195 -5.683 1.00 52.00 202 ASN A CA 1
ATOM 1538 C C . ASN A 1 202 ? -3.813 11.088 -5.435 1.00 52.00 202 ASN A C 1
ATOM 1540 O O . ASN A 1 202 ? -4.172 9.984 -5.026 1.00 52.00 202 ASN A O 1
ATOM 1544 N N . TYR A 1 203 ? -2.558 11.349 -5.814 1.00 56.16 203 TYR A N 1
ATOM 1545 C CA . TYR A 1 203 ? -1.511 10.335 -5.997 1.00 56.16 203 TYR A CA 1
ATOM 1546 C C . TYR A 1 203 ? -1.273 9.486 -4.742 1.00 56.16 203 TYR A C 1
ATOM 1548 O O . TYR A 1 203 ? -0.662 8.421 -4.792 1.00 56.16 203 TYR A O 1
ATOM 1556 N N . PHE A 1 204 ? -1.803 9.980 -3.630 1.00 61.72 204 PHE A N 1
ATOM 1557 C CA . PHE A 1 204 ? -1.646 9.511 -2.281 1.00 61.72 204 PHE A CA 1
ATOM 1558 C C . PHE A 1 204 ? -2.938 8.925 -1.696 1.00 61.72 204 PHE A C 1
ATOM 1560 O O . PHE A 1 204 ? -2.885 8.408 -0.600 1.00 61.72 204 PHE A O 1
ATOM 1567 N N . SER A 1 205 ? -4.107 8.944 -2.344 1.00 63.19 205 SER A N 1
ATOM 1568 C CA . SER A 1 205 ? -5.290 8.302 -1.746 1.00 63.19 205 SER A CA 1
ATOM 1569 C C . SER A 1 205 ? -5.239 6.774 -1.899 1.00 63.19 205 SER A C 1
ATOM 1571 O O . SER A 1 205 ? -4.841 6.237 -2.937 1.00 63.19 205 SER A O 1
ATOM 1573 N N . THR A 1 206 ? -5.651 6.033 -0.861 1.00 71.94 206 THR A N 1
ATOM 1574 C CA . THR A 1 206 ? -5.808 4.577 -0.979 1.00 71.94 206 THR A CA 1
ATOM 1575 C C . THR A 1 206 ? -7.048 4.269 -1.808 1.00 71.94 206 THR A C 1
ATOM 1577 O O . THR A 1 206 ? -8.172 4.326 -1.314 1.00 71.94 206 THR A O 1
ATOM 1580 N N . ASN A 1 207 ? -6.854 3.886 -3.063 1.00 80.62 207 ASN A N 1
ATOM 1581 C CA . ASN A 1 207 ? -7.920 3.415 -3.947 1.00 80.62 207 ASN A CA 1
ATOM 1582 C C . ASN A 1 207 ? -8.215 1.910 -3.789 1.00 80.62 207 ASN A C 1
ATOM 1584 O O . ASN A 1 207 ? -8.814 1.287 -4.668 1.00 80.62 207 ASN A O 1
ATOM 1588 N N . GLN A 1 208 ? -7.761 1.317 -2.687 1.00 87.06 208 GLN A N 1
ATOM 1589 C CA . GLN A 1 208 ? -7.898 -0.103 -2.412 1.00 87.06 208 GLN A CA 1
ATOM 1590 C C . GLN A 1 208 ? -9.291 -0.421 -1.866 1.00 87.06 208 GLN A C 1
ATOM 1592 O O . GLN A 1 208 ? -9.933 0.383 -1.179 1.00 87.06 208 GLN A O 1
ATOM 1597 N N . LEU A 1 209 ? -9.755 -1.623 -2.187 1.00 94.38 209 LEU A N 1
ATOM 1598 C CA . LEU A 1 209 ? -10.828 -2.268 -1.448 1.00 94.38 209 LEU A CA 1
ATOM 1599 C C . LEU A 1 209 ? -10.210 -2.993 -0.253 1.00 94.38 209 LEU A C 1
ATOM 1601 O O . LEU A 1 209 ? -9.052 -3.391 -0.301 1.00 94.38 209 LEU A O 1
ATOM 1605 N N . VAL A 1 210 ? -10.992 -3.198 0.796 1.00 96.31 210 VAL A N 1
ATOM 1606 C CA . VAL A 1 210 ? -10.655 -4.091 1.905 1.00 96.31 210 VAL A CA 1
ATOM 1607 C C . VAL A 1 210 ? -11.835 -5.016 2.143 1.00 96.31 210 VAL A C 1
ATOM 1609 O O . VAL A 1 210 ? -12.989 -4.603 2.012 1.00 96.31 210 VAL A O 1
ATOM 1612 N N . LEU A 1 211 ? -11.539 -6.275 2.456 1.00 96.44 211 LEU A N 1
ATOM 1613 C CA . LEU A 1 211 ? -12.526 -7.312 2.713 1.00 96.44 211 LEU A CA 1
ATOM 1614 C C . LEU A 1 211 ? -12.369 -7.854 4.132 1.00 96.44 211 LEU A C 1
ATOM 1616 O O . LEU A 1 211 ? -11.249 -8.087 4.593 1.00 96.44 211 LEU A O 1
ATOM 1620 N N . ASP A 1 212 ? -13.497 -8.105 4.788 1.00 96.56 212 ASP A N 1
ATOM 1621 C CA . ASP A 1 212 ? -13.543 -8.865 6.036 1.00 96.56 212 ASP A CA 1
ATOM 1622 C C . ASP A 1 212 ? -14.166 -10.257 5.836 1.00 96.56 212 ASP A C 1
ATOM 1624 O O . ASP A 1 212 ? -14.769 -10.573 4.803 1.00 96.56 212 ASP A O 1
ATOM 1628 N N . ASP A 1 213 ? -14.010 -11.123 6.833 1.00 94.75 213 ASP A N 1
ATOM 1629 C CA . ASP A 1 213 ? -14.468 -12.511 6.817 1.00 94.75 213 ASP A CA 1
ATOM 1630 C C . ASP A 1 213 ? -16.000 -12.670 6.881 1.00 94.75 213 ASP A C 1
ATOM 1632 O O . ASP A 1 213 ? -16.515 -13.791 6.788 1.00 94.75 213 ASP A O 1
ATOM 1636 N N . ARG A 1 214 ? -16.736 -11.552 6.964 1.00 94.31 214 ARG A N 1
ATOM 1637 C CA . ARG A 1 214 ? -18.203 -11.471 7.006 1.00 94.31 214 ARG A CA 1
ATOM 1638 C C . ARG A 1 214 ? -18.800 -10.810 5.768 1.00 94.31 214 ARG A C 1
ATOM 1640 O O . ARG A 1 214 ? -19.901 -10.270 5.856 1.00 94.31 214 ARG A O 1
ATOM 1647 N N . CYS A 1 215 ? -18.108 -10.865 4.629 1.00 91.00 215 CYS A N 1
ATOM 1648 C CA . CYS A 1 215 ? -18.544 -10.251 3.367 1.00 91.00 215 CYS A CA 1
ATOM 1649 C C . CYS A 1 215 ? -18.587 -8.717 3.367 1.00 91.00 215 CYS A C 1
ATOM 1651 O O . CYS A 1 215 ? -19.141 -8.120 2.441 1.00 91.00 215 CYS A O 1
ATOM 1653 N N . GLY A 1 216 ? -18.009 -8.067 4.375 1.00 95.94 216 GLY A N 1
ATOM 1654 C CA . GLY A 1 216 ? -17.853 -6.627 4.391 1.00 95.94 216 GLY A CA 1
ATOM 1655 C C . GLY A 1 216 ? -16.873 -6.181 3.314 1.00 95.94 216 GLY A C 1
ATOM 1656 O O . GLY A 1 216 ? -15.738 -6.648 3.295 1.00 95.94 216 GLY A O 1
ATOM 1657 N N . VAL A 1 217 ? -17.303 -5.266 2.444 1.00 96.62 217 VAL A N 1
ATOM 1658 C CA . VAL A 1 217 ? -16.430 -4.564 1.494 1.00 96.62 217 VAL A CA 1
ATOM 1659 C C . VAL A 1 217 ? -16.291 -3.120 1.936 1.00 96.62 217 VAL A C 1
ATOM 1661 O O . VAL A 1 217 ? -17.293 -2.450 2.188 1.00 96.62 217 VAL A O 1
ATOM 1664 N N . TYR A 1 218 ? -15.057 -2.640 2.009 1.00 97.69 218 TYR A N 1
ATOM 1665 C CA . TYR A 1 218 ? -14.721 -1.305 2.484 1.00 97.69 218 TYR A CA 1
ATOM 1666 C C . TYR A 1 218 ? -13.869 -0.579 1.455 1.00 97.69 218 TYR A C 1
ATOM 1668 O O . TYR A 1 218 ? -13.006 -1.182 0.821 1.00 97.69 218 TYR A O 1
ATOM 1676 N N . THR A 1 219 ? -14.082 0.721 1.299 1.00 96.00 219 THR A N 1
ATOM 1677 C CA . THR A 1 219 ? -13.149 1.602 0.590 1.00 96.00 219 THR A CA 1
ATOM 1678 C C . THR A 1 219 ? -13.346 3.038 1.063 1.00 96.00 219 THR A C 1
ATOM 1680 O O . THR A 1 219 ? -14.420 3.377 1.563 1.00 96.00 219 THR A O 1
ATOM 1683 N N . ILE A 1 220 ? -12.325 3.882 0.949 1.00 93.25 220 ILE A N 1
ATOM 1684 C CA . ILE A 1 220 ? -12.444 5.308 1.269 1.00 93.25 220 ILE A CA 1
ATOM 1685 C C . ILE A 1 220 ? -12.604 6.081 -0.038 1.00 93.25 220 ILE A C 1
ATOM 1687 O O . ILE A 1 220 ? -11.923 5.793 -1.023 1.00 93.25 220 ILE A O 1
ATOM 1691 N N . LEU A 1 221 ? -13.524 7.043 -0.032 1.00 91.19 221 LEU A N 1
ATOM 1692 C CA . LEU A 1 221 ? -13.658 8.046 -1.081 1.00 91.19 221 LEU A CA 1
ATOM 1693 C C . LEU A 1 221 ? -13.139 9.363 -0.527 1.00 91.19 221 LEU A C 1
ATOM 1695 O O . LEU A 1 221 ? -13.700 9.913 0.433 1.00 91.19 221 LEU A O 1
ATOM 1699 N N . HIS A 1 222 ? -12.037 9.823 -1.109 1.00 85.00 222 HIS A N 1
ATOM 1700 C CA . HIS A 1 222 ? -11.400 11.074 -0.730 1.00 85.00 222 HIS A CA 1
ATOM 1701 C C . HIS A 1 222 ? -11.932 12.207 -1.577 1.00 85.00 222 HIS A C 1
ATOM 1703 O O . HIS A 1 222 ? -12.130 12.070 -2.784 1.00 85.00 222 HIS A O 1
ATOM 1709 N N . GLU A 1 223 ? -12.145 13.338 -0.926 1.00 80.81 223 GLU A N 1
ATOM 1710 C CA . GLU A 1 223 ? -12.539 14.545 -1.619 1.00 80.81 223 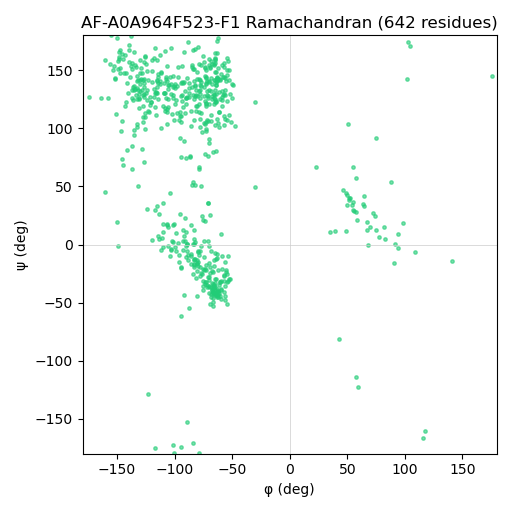GLU A CA 1
ATOM 1711 C C . GLU A 1 223 ? -11.362 15.084 -2.444 1.00 80.81 223 GLU A C 1
ATOM 1713 O O . GLU A 1 223 ? -10.252 15.260 -1.937 1.00 80.81 223 GLU A O 1
ATOM 1718 N N . GLY A 1 224 ? -11.609 15.335 -3.726 1.00 73.25 224 GLY A N 1
ATOM 1719 C CA . GLY A 1 224 ? -10.694 16.034 -4.614 1.00 73.25 224 GLY A CA 1
ATOM 1720 C C . GLY A 1 224 ? -10.557 17.506 -4.224 1.00 73.25 224 GLY A C 1
ATOM 1721 O O . GLY A 1 224 ? -11.434 18.089 -3.588 1.00 73.25 224 GLY A O 1
ATOM 1722 N N . ARG A 1 225 ? -9.449 18.133 -4.633 1.00 69.19 225 ARG A N 1
ATOM 1723 C CA . ARG A 1 225 ? -9.119 19.524 -4.270 1.00 69.19 225 ARG A CA 1
ATOM 1724 C C . ARG A 1 225 ? -10.231 20.526 -4.614 1.00 69.19 225 ARG A C 1
ATOM 1726 O O . ARG A 1 225 ? -10.395 21.502 -3.885 1.00 69.19 225 ARG A O 1
ATOM 1733 N N . ASP A 1 226 ? -10.975 20.274 -5.688 1.00 70.25 226 ASP A N 1
ATOM 1734 C CA . ASP A 1 226 ? -11.971 21.202 -6.232 1.00 70.25 226 ASP A CA 1
ATOM 1735 C C . ASP A 1 226 ? -13.410 20.912 -5.782 1.00 70.25 226 ASP A C 1
ATOM 1737 O O . ASP A 1 226 ? -14.347 21.622 -6.168 1.00 70.25 226 ASP A O 1
ATOM 1741 N N . SER A 1 227 ? -13.615 19.889 -4.950 1.00 74.69 227 SER A N 1
ATOM 1742 C CA . SER A 1 227 ? -14.950 19.593 -4.451 1.00 74.69 227 SER A CA 1
ATOM 1743 C C . SER A 1 227 ? -15.409 20.585 -3.382 1.00 74.69 227 SER A C 1
ATOM 1745 O O . SER A 1 227 ? -14.639 21.290 -2.730 1.00 74.69 227 SER A O 1
ATOM 1747 N N . ARG A 1 228 ? -16.732 20.666 -3.239 1.00 75.31 228 ARG A N 1
ATOM 1748 C CA . ARG A 1 228 ? -17.436 21.583 -2.337 1.00 75.31 228 ARG A CA 1
ATOM 1749 C C . ARG A 1 228 ? -18.110 20.860 -1.174 1.00 75.31 228 ARG A C 1
ATOM 1751 O O . ARG A 1 228 ? -18.878 21.488 -0.445 1.00 75.31 228 ARG A O 1
ATOM 1758 N N . ILE A 1 229 ? -17.909 19.552 -1.032 1.00 83.25 229 ILE A N 1
ATOM 1759 C CA . ILE A 1 229 ? -18.614 18.743 -0.033 1.00 83.25 229 ILE A CA 1
ATOM 1760 C C . ILE A 1 229 ? -17.948 18.867 1.345 1.00 83.25 229 ILE A C 1
ATOM 1762 O O . ILE A 1 229 ? -18.641 18.807 2.365 1.00 83.25 229 ILE A O 1
ATOM 1766 N N . GLY A 1 230 ? -16.641 19.112 1.385 1.00 83.75 230 GLY A N 1
ATOM 1767 C CA . GLY A 1 230 ? -15.831 19.276 2.582 1.00 83.75 230 GLY A CA 1
ATOM 1768 C C . GLY A 1 230 ? -15.762 18.010 3.433 1.00 83.75 230 GLY A C 1
ATOM 1769 O O . GLY A 1 230 ? -15.769 18.136 4.659 1.00 83.75 230 GLY A O 1
ATOM 1770 N N . LYS A 1 231 ? -15.794 16.800 2.843 1.00 88.75 231 LYS A N 1
ATOM 1771 C CA . LYS A 1 231 ? -15.837 15.512 3.572 1.00 88.75 231 LYS A CA 1
ATOM 1772 C C . LYS A 1 231 ? -15.197 14.358 2.803 1.00 88.75 231 LYS A C 1
ATOM 1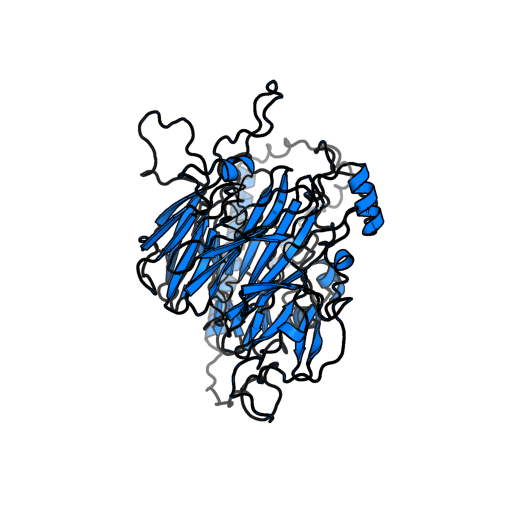774 O O . LYS A 1 231 ? -15.457 14.183 1.621 1.00 88.75 231 LYS A O 1
ATOM 1779 N N . ALA A 1 232 ? -14.515 13.476 3.532 1.00 91.38 232 ALA A N 1
ATOM 1780 C CA . ALA A 1 232 ? -14.195 12.122 3.076 1.00 91.38 232 ALA A CA 1
ATOM 1781 C C . ALA A 1 232 ? -15.210 11.109 3.632 1.00 91.38 232 ALA A C 1
ATOM 1783 O O . ALA A 1 232 ? -15.776 11.308 4.717 1.00 91.38 232 ALA A O 1
ATOM 1784 N N . PHE A 1 233 ? -15.416 10.005 2.914 1.00 94.31 233 PHE A N 1
ATOM 1785 C CA . PHE A 1 233 ? -16.380 8.973 3.297 1.00 94.31 233 PHE A CA 1
ATOM 1786 C C . PHE A 1 233 ? -15.740 7.589 3.352 1.00 94.31 233 PHE A C 1
ATOM 1788 O O . PHE A 1 233 ? -15.047 7.178 2.425 1.00 94.31 233 PHE A O 1
ATOM 1795 N N . LEU A 1 234 ? -16.043 6.834 4.410 1.00 96.62 234 LEU A N 1
ATOM 1796 C CA . LEU A 1 234 ? -15.920 5.382 4.388 1.00 96.62 234 LEU A CA 1
ATOM 1797 C C . LEU A 1 234 ? -17.152 4.813 3.687 1.00 96.62 234 LEU A C 1
ATOM 1799 O O . LEU A 1 234 ? -18.281 4.977 4.159 1.00 96.62 234 LEU A O 1
ATOM 1803 N N . MET A 1 235 ? -16.917 4.120 2.583 1.00 97.31 235 MET A N 1
ATOM 1804 C CA . MET A 1 235 ? -17.914 3.318 1.898 1.00 97.31 235 MET A CA 1
ATOM 1805 C C . MET A 1 235 ? -17.875 1.901 2.433 1.00 97.31 235 MET A C 1
ATOM 1807 O O . MET A 1 235 ? -16.808 1.297 2.545 1.00 97.31 235 MET A O 1
ATOM 1811 N N . TYR A 1 236 ? -19.050 1.375 2.752 1.00 97.62 236 TYR A N 1
ATOM 1812 C CA . TYR A 1 236 ? -19.210 0.046 3.310 1.00 97.62 236 TYR A CA 1
ATOM 1813 C C . TYR A 1 236 ? -20.345 -0.701 2.627 1.00 97.62 236 TYR A C 1
ATOM 1815 O O . TYR A 1 236 ? -21.449 -0.177 2.495 1.00 97.62 236 TYR A O 1
ATOM 1823 N N . SER A 1 237 ? -20.092 -1.946 2.251 1.00 96.19 237 SER A N 1
ATOM 1824 C CA . SER A 1 237 ? -21.110 -2.866 1.773 1.00 96.19 237 SER A CA 1
ATOM 1825 C C . SER A 1 237 ? -21.148 -4.121 2.649 1.00 96.19 237 SER A C 1
ATOM 1827 O O . SER A 1 237 ? -20.136 -4.818 2.741 1.00 96.19 237 SER A O 1
ATOM 1829 N N . PRO A 1 238 ? -22.281 -4.437 3.306 1.00 94.75 238 PRO A N 1
ATOM 1830 C CA . PRO A 1 238 ? -22.431 -5.648 4.115 1.00 94.75 238 PRO A CA 1
ATOM 1831 C C . PRO A 1 238 ? -22.685 -6.920 3.303 1.00 94.75 238 PRO A C 1
ATOM 1833 O O . PRO A 1 238 ? -22.704 -8.008 3.872 1.00 94.75 238 PRO A O 1
ATOM 1836 N N . ASP A 1 239 ? -22.929 -6.791 2.002 1.00 90.75 239 ASP A N 1
ATOM 1837 C CA . ASP A 1 239 ? -23.439 -7.851 1.136 1.00 90.75 239 ASP A CA 1
ATOM 1838 C C . ASP A 1 239 ? -22.522 -8.108 -0.070 1.00 90.75 239 ASP A C 1
ATOM 1840 O O . ASP A 1 239 ? -22.967 -8.543 -1.131 1.00 90.75 239 ASP A O 1
ATOM 1844 N N . GLY A 1 240 ? -21.213 -7.885 0.085 1.00 88.69 240 GLY A N 1
ATOM 1845 C CA . GLY A 1 240 ? -20.235 -8.186 -0.963 1.00 88.69 240 GLY A CA 1
ATOM 1846 C C . GLY A 1 240 ? -20.248 -7.205 -2.142 1.00 88.69 240 GLY A C 1
ATOM 1847 O O . GLY A 1 240 ? -19.850 -7.574 -3.244 1.00 88.69 240 GLY A O 1
ATOM 1848 N N . GLY A 1 241 ? -20.712 -5.970 -1.939 1.00 90.56 241 GLY A N 1
ATOM 1849 C CA . GLY A 1 241 ? -20.728 -4.900 -2.943 1.00 90.56 241 GLY A CA 1
ATOM 1850 C C . GLY A 1 241 ? -22.071 -4.707 -3.657 1.00 90.56 241 GLY A C 1
ATOM 1851 O O . GLY A 1 241 ? -22.087 -4.126 -4.747 1.00 90.56 241 GLY A O 1
ATOM 1852 N N . TYR A 1 242 ? -23.190 -5.211 -3.117 1.00 86.88 242 TYR A N 1
ATOM 1853 C CA . TYR A 1 242 ? -24.515 -5.054 -3.730 1.00 86.88 242 TYR A CA 1
ATOM 1854 C C . TYR A 1 242 ? -25.192 -3.755 -3.282 1.00 86.88 242 TYR A C 1
ATOM 1856 O O . TYR A 1 242 ? -25.521 -2.922 -4.127 1.00 86.88 242 TYR A O 1
ATOM 1864 N N . MET A 1 243 ? -25.320 -3.543 -1.974 1.00 91.94 243 MET A N 1
ATOM 1865 C CA . MET A 1 243 ? -25.731 -2.271 -1.388 1.00 91.94 243 MET A CA 1
ATOM 1866 C C . MET A 1 243 ? -24.551 -1.583 -0.720 1.00 91.94 243 MET A C 1
ATOM 1868 O O . MET A 1 243 ? -23.732 -2.218 -0.058 1.00 91.94 243 MET A O 1
ATOM 1872 N N . TRP A 1 244 ? -24.515 -0.259 -0.840 1.00 95.75 244 TRP A N 1
ATOM 1873 C CA . TRP A 1 244 ? -23.512 0.580 -0.199 1.00 95.75 244 TRP A CA 1
ATOM 1874 C C . TRP A 1 244 ? -24.136 1.505 0.845 1.00 95.75 244 TRP A C 1
ATOM 1876 O O . TRP A 1 244 ? -25.210 2.082 0.657 1.00 95.75 244 TRP A O 1
ATOM 1886 N N . GLU A 1 245 ? -23.425 1.679 1.946 1.00 97.50 245 GLU A N 1
ATOM 1887 C CA . GLU A 1 245 ? -23.624 2.726 2.929 1.00 97.50 245 GLU A CA 1
ATOM 1888 C C . GLU A 1 245 ? -22.414 3.659 2.935 1.00 97.50 245 GLU A C 1
ATOM 1890 O O . GLU A 1 245 ? -21.274 3.220 2.794 1.00 97.50 245 GLU A O 1
ATOM 1895 N N . ALA A 1 246 ? -22.675 4.947 3.144 1.00 97.00 246 ALA A N 1
ATOM 1896 C CA . ALA A 1 246 ? -21.652 5.963 3.320 1.00 97.00 246 ALA A CA 1
ATOM 1897 C C . ALA A 1 246 ? -21.590 6.384 4.791 1.00 97.00 246 ALA A C 1
ATOM 1899 O O . ALA A 1 246 ? -22.624 6.520 5.461 1.00 97.00 246 ALA A O 1
ATOM 1900 N N . PHE A 1 247 ? -20.381 6.608 5.289 1.00 97.31 247 PHE A N 1
ATOM 1901 C CA . PHE A 1 247 ? -20.129 7.131 6.624 1.00 97.31 247 PHE A CA 1
ATOM 1902 C C . PHE A 1 247 ? -19.137 8.281 6.518 1.00 97.31 247 PHE A C 1
ATOM 1904 O O . PHE A 1 247 ? -18.009 8.088 6.074 1.00 97.31 247 PHE A O 1
ATOM 1911 N N . ALA A 1 248 ? -19.564 9.484 6.904 1.00 95.50 248 ALA A N 1
ATOM 1912 C CA . ALA A 1 248 ? -18.670 10.634 6.928 1.00 95.50 248 ALA A CA 1
ATOM 1913 C C . ALA A 1 248 ? -17.562 10.396 7.960 1.00 95.50 248 ALA A C 1
ATOM 1915 O O . ALA A 1 248 ? -17.844 10.053 9.111 1.00 95.50 248 ALA A O 1
ATOM 1916 N N . LEU A 1 249 ? -16.313 10.582 7.544 1.00 95.38 249 LEU A N 1
ATOM 1917 C CA . LEU A 1 249 ? -15.179 10.525 8.453 1.00 95.38 249 LEU A CA 1
ATOM 1918 C C . LEU A 1 249 ? -15.092 11.844 9.244 1.00 95.38 249 LEU A C 1
ATOM 1920 O O . LEU A 1 249 ? -15.336 12.909 8.671 1.00 95.38 249 LEU A O 1
ATOM 1924 N N . PRO A 1 250 ? -14.741 11.813 10.544 1.00 94.62 250 PRO A N 1
ATOM 1925 C CA . PRO A 1 250 ? -14.641 13.000 11.395 1.00 94.62 250 PRO A CA 1
ATOM 1926 C C . PRO A 1 250 ? -13.353 13.801 11.120 1.00 94.62 250 PRO A C 1
ATOM 1928 O O . PRO A 1 250 ? -12.598 14.112 12.039 1.00 94.62 250 PRO A O 1
ATOM 1931 N N . LEU A 1 251 ? -13.075 14.106 9.849 1.00 89.44 251 LEU A N 1
ATOM 1932 C CA . LEU A 1 251 ? -11.896 14.856 9.419 1.00 89.44 251 LEU A CA 1
ATOM 1933 C C . LEU A 1 251 ? -12.185 16.357 9.455 1.00 89.44 251 LEU A C 1
ATOM 1935 O O . LEU A 1 251 ? -13.221 16.811 8.977 1.00 89.44 251 LEU A O 1
ATOM 1939 N N . THR A 1 252 ? -11.252 17.136 9.997 1.00 81.88 252 THR A N 1
ATOM 1940 C CA . THR A 1 252 ? -11.363 18.602 10.058 1.00 81.88 252 THR A CA 1
ATOM 1941 C C . THR A 1 252 ? -10.900 19.289 8.773 1.00 81.88 252 THR A C 1
ATOM 1943 O O . THR A 1 252 ? -11.351 20.393 8.484 1.00 81.88 252 THR A O 1
ATOM 1946 N N . ASN A 1 253 ? -10.021 18.645 7.999 1.00 78.94 253 ASN A N 1
ATOM 1947 C CA . ASN A 1 253 ? -9.532 19.122 6.705 1.00 78.94 253 ASN A CA 1
ATOM 1948 C C . ASN A 1 253 ? -9.387 17.943 5.723 1.00 78.94 253 ASN A C 1
ATOM 1950 O O . ASN A 1 253 ? -8.286 17.414 5.576 1.00 78.94 253 ASN A O 1
ATOM 1954 N N . PRO A 1 254 ? -10.469 17.490 5.076 1.00 72.31 254 PRO A N 1
ATOM 1955 C CA . PRO A 1 254 ? -10.443 16.282 4.250 1.00 72.31 254 PRO A CA 1
ATOM 1956 C C . PRO A 1 254 ? -9.539 16.401 3.019 1.00 72.31 254 PRO A C 1
ATOM 1958 O O . PRO A 1 254 ? -8.840 15.447 2.711 1.00 72.31 254 PRO A O 1
ATOM 1961 N N . VAL A 1 255 ? -9.465 17.569 2.372 1.00 70.75 255 VAL A N 1
ATOM 1962 C CA . VAL A 1 255 ? -8.583 17.786 1.205 1.00 70.75 255 VAL A CA 1
ATOM 1963 C C . VAL A 1 255 ? -7.100 17.684 1.585 1.00 70.75 255 VAL A C 1
ATOM 1965 O O . VAL A 1 255 ? -6.270 17.242 0.796 1.00 70.75 255 VAL A O 1
ATOM 1968 N N . GLY A 1 256 ? -6.758 18.098 2.806 1.00 75.94 256 GLY A N 1
ATOM 1969 C CA . GLY A 1 256 ? -5.396 18.064 3.332 1.00 75.94 256 GLY A CA 1
ATOM 1970 C C . GLY A 1 256 ? -5.119 16.890 4.262 1.00 75.94 256 GLY A C 1
ATOM 1971 O O . GLY A 1 256 ? -4.174 16.986 5.035 1.00 75.94 256 GLY A O 1
ATOM 1972 N N . THR A 1 257 ? -5.932 15.829 4.257 1.00 83.31 257 THR A N 1
ATOM 1973 C CA . THR A 1 257 ? -5.766 14.688 5.167 1.00 83.31 257 THR A CA 1
ATOM 1974 C C . THR A 1 257 ? -5.884 13.372 4.417 1.00 83.31 257 THR A C 1
ATOM 1976 O O . THR A 1 257 ? -6.865 13.106 3.735 1.00 83.31 257 THR A O 1
ATOM 1979 N N . ASN A 1 258 ? -4.900 12.511 4.619 1.00 85.38 258 ASN A N 1
ATOM 1980 C CA . ASN A 1 258 ? -4.901 11.131 4.188 1.00 85.38 258 ASN A CA 1
ATOM 1981 C C . ASN A 1 258 ? -5.600 10.249 5.221 1.00 85.38 258 ASN A C 1
ATOM 1983 O O . ASN A 1 258 ? -5.343 10.349 6.419 1.00 85.38 258 ASN A O 1
ATOM 1987 N N . ALA A 1 259 ? -6.457 9.356 4.736 1.00 90.06 259 ALA A N 1
ATOM 1988 C CA . ALA A 1 259 ? -7.088 8.305 5.519 1.00 90.06 259 ALA A CA 1
ATOM 1989 C C . ALA A 1 259 ? -6.846 6.968 4.815 1.00 90.06 259 ALA A C 1
ATOM 1991 O O . ALA A 1 259 ? -7.089 6.859 3.610 1.00 90.06 259 ALA A O 1
ATOM 1992 N N . VAL A 1 260 ? -6.350 5.988 5.566 1.00 91.25 260 VAL A N 1
ATOM 1993 C CA . VAL A 1 260 ? -5.834 4.705 5.067 1.00 91.25 260 VAL A CA 1
ATOM 1994 C C . VAL A 1 260 ? -6.572 3.592 5.776 1.00 91.25 260 VAL A C 1
ATOM 1996 O O . VAL A 1 260 ? -6.653 3.604 7.002 1.00 91.25 260 VAL A O 1
ATOM 1999 N N . LEU A 1 261 ? -7.092 2.631 5.020 1.00 94.50 261 LEU A N 1
ATOM 2000 C CA . LEU A 1 261 ? -7.648 1.416 5.602 1.00 94.50 261 LEU A CA 1
ATOM 2001 C C . LEU A 1 261 ? -6.536 0.446 5.979 1.00 94.50 261 LEU A C 1
ATOM 2003 O O . LEU A 1 261 ? -5.574 0.272 5.235 1.00 94.50 261 LEU A O 1
ATOM 2007 N N . GLU A 1 262 ? -6.727 -0.241 7.096 1.00 95.94 262 GLU A N 1
ATOM 2008 C CA . GLU A 1 262 ? -5.994 -1.463 7.397 1.00 95.94 262 GLU A CA 1
ATOM 2009 C C . GLU A 1 262 ? -6.214 -2.464 6.262 1.00 95.94 262 GLU A C 1
ATOM 2011 O O . GLU A 1 262 ? -7.357 -2.731 5.883 1.00 95.94 262 GLU A O 1
ATOM 2016 N N . THR A 1 263 ? -5.134 -3.024 5.723 1.00 93.00 263 THR A N 1
ATOM 2017 C CA . THR A 1 263 ? -5.220 -4.036 4.671 1.00 93.00 263 THR A CA 1
ATOM 2018 C C . THR A 1 263 ? -5.107 -5.436 5.266 1.00 93.00 263 THR A C 1
ATOM 2020 O O . THR A 1 263 ? -4.342 -5.635 6.214 1.00 93.00 263 THR A O 1
ATOM 2023 N N . PRO A 1 264 ? -5.827 -6.431 4.718 1.00 93.56 264 PRO A N 1
ATOM 2024 C CA . PRO A 1 264 ? -5.665 -7.812 5.146 1.00 93.56 264 PRO A CA 1
ATOM 2025 C C . PRO A 1 264 ? -4.235 -8.298 4.872 1.00 93.56 264 PRO A C 1
ATOM 2027 O O . PRO A 1 264 ? -3.658 -7.943 3.847 1.00 93.56 264 PRO A O 1
ATOM 2030 N N . THR A 1 265 ? -3.675 -9.108 5.771 1.00 93.25 265 THR A N 1
ATOM 2031 C CA . THR A 1 265 ? -2.291 -9.603 5.691 1.00 93.25 265 THR A CA 1
ATOM 2032 C C . THR A 1 265 ? -2.254 -11.128 5.622 1.00 93.25 265 THR A C 1
ATOM 2034 O O . THR A 1 265 ? -3.210 -11.814 5.999 1.00 93.25 265 THR A O 1
ATOM 2037 N N . ALA A 1 266 ? -1.154 -11.689 5.117 1.00 91.50 266 ALA A N 1
ATOM 2038 C CA . ALA A 1 266 ? -0.907 -13.137 5.093 1.00 91.50 266 ALA A CA 1
ATOM 2039 C C . ALA A 1 266 ? -2.006 -13.986 4.419 1.00 91.50 266 ALA A C 1
ATOM 2041 O O . ALA A 1 266 ? -2.256 -15.154 4.768 1.00 91.50 266 ALA A O 1
ATOM 2042 N N . GLY A 1 267 ? -2.684 -13.381 3.437 1.00 89.31 267 GLY A N 1
ATOM 2043 C CA . GLY A 1 267 ? -3.765 -13.999 2.670 1.00 89.31 267 GLY A CA 1
ATOM 2044 C C . GLY A 1 267 ? -5.010 -14.285 3.511 1.00 89.31 267 GLY A C 1
ATOM 2045 O O . GLY A 1 267 ? -5.823 -15.132 3.139 1.00 89.31 267 GLY A O 1
ATOM 2046 N N . ARG A 1 268 ? -5.154 -13.630 4.668 1.00 93.25 268 ARG A N 1
ATOM 2047 C CA . ARG A 1 268 ? -6.328 -13.734 5.536 1.00 93.25 268 ARG A CA 1
ATOM 2048 C C . ARG A 1 268 ? -7.165 -12.477 5.409 1.00 93.25 268 ARG A C 1
ATOM 2050 O O . ARG A 1 268 ? -6.633 -11.380 5.417 1.00 93.25 268 ARG A O 1
ATOM 2057 N N . LEU A 1 269 ? -8.480 -12.657 5.332 1.00 95.56 269 LEU A N 1
ATOM 2058 C CA . LEU A 1 269 ? -9.433 -11.562 5.487 1.00 95.56 269 LEU A CA 1
ATOM 2059 C C . LEU A 1 269 ? -9.389 -11.012 6.915 1.00 95.56 269 LEU A C 1
ATOM 2061 O O . LEU A 1 269 ? -9.066 -11.747 7.850 1.00 95.56 269 LEU A O 1
ATOM 2065 N N . LEU A 1 270 ? -9.776 -9.748 7.088 1.00 96.69 270 LEU A N 1
ATOM 2066 C CA . LEU A 1 270 ? -9.926 -9.169 8.422 1.00 96.69 270 LEU A CA 1
ATOM 2067 C C . LEU A 1 270 ? -11.067 -9.865 9.177 1.00 96.69 270 LEU A C 1
ATOM 2069 O O . LEU A 1 270 ? -12.107 -10.156 8.597 1.00 96.69 270 LEU A O 1
ATOM 2073 N N . ALA A 1 271 ? -10.914 -10.099 10.480 1.00 96.44 271 ALA A N 1
ATOM 2074 C CA . ALA A 1 271 ? -11.990 -10.649 11.322 1.00 96.44 271 ALA A CA 1
ATOM 2075 C C . ALA A 1 271 ? -12.963 -9.565 11.845 1.00 96.44 271 ALA A C 1
ATOM 2077 O O . ALA A 1 271 ? -13.882 -9.827 12.629 1.00 96.44 271 ALA A O 1
ATOM 2078 N N . HIS A 1 272 ? -12.720 -8.313 11.464 1.00 96.25 272 HIS A N 1
ATOM 2079 C CA . HIS A 1 272 ? -13.379 -7.103 11.941 1.00 96.25 272 HIS A CA 1
ATOM 2080 C C . HIS A 1 272 ? -13.425 -6.062 10.812 1.00 96.25 272 HIS A C 1
ATOM 2082 O O . HIS A 1 272 ? -12.692 -6.193 9.829 1.00 96.25 272 HIS A O 1
ATOM 2088 N N . PRO A 1 273 ? -14.234 -4.993 10.949 1.00 97.75 273 PRO A N 1
ATOM 2089 C CA . PRO A 1 273 ? -14.079 -3.828 10.088 1.00 97.75 273 PRO A CA 1
ATOM 2090 C C . PRO A 1 273 ? -12.637 -3.293 10.144 1.00 97.75 273 PRO A C 1
ATOM 2092 O O . PRO A 1 273 ? -12.012 -3.368 11.209 1.00 97.75 273 PRO A O 1
ATOM 2095 N N . PRO A 1 274 ? -12.110 -2.751 9.035 1.00 97.44 274 PRO A N 1
ATOM 2096 C CA . PRO A 1 274 ? -10.772 -2.189 9.011 1.00 97.44 274 PRO A CA 1
ATOM 2097 C C . PRO A 1 274 ? -10.677 -0.987 9.938 1.00 97.44 274 PRO A C 1
ATOM 2099 O O . PRO A 1 274 ? -11.570 -0.136 9.996 1.00 97.44 274 PRO A O 1
ATOM 2102 N N . VAL A 1 275 ? -9.553 -0.904 10.630 1.00 97.00 275 VAL A N 1
ATOM 2103 C CA . VAL A 1 275 ? -9.135 0.314 11.313 1.00 97.00 275 VAL A CA 1
ATOM 2104 C C . VAL A 1 275 ? -8.742 1.367 10.269 1.00 97.00 275 VAL A C 1
ATOM 2106 O O . VAL A 1 275 ? -8.374 1.020 9.146 1.00 97.00 275 VAL A O 1
ATOM 2109 N N . ILE A 1 276 ? -8.837 2.655 10.618 1.00 96.00 276 ILE A N 1
ATOM 2110 C CA . ILE A 1 276 ? -8.412 3.759 9.746 1.00 96.00 276 ILE A CA 1
ATOM 2111 C C . ILE A 1 276 ? -7.325 4.583 10.435 1.00 96.00 276 ILE A C 1
ATOM 2113 O O . ILE A 1 276 ? -7.571 5.138 11.509 1.00 96.00 276 ILE A O 1
ATOM 2117 N N . THR A 1 277 ? -6.154 4.723 9.812 1.00 94.00 277 THR A N 1
ATOM 2118 C CA . THR A 1 277 ? -5.180 5.754 10.193 1.00 94.00 277 THR A CA 1
ATOM 2119 C C . THR A 1 277 ? -5.461 7.025 9.422 1.00 94.00 277 THR A C 1
ATOM 2121 O O . THR A 1 277 ? -5.857 7.002 8.258 1.00 94.00 277 THR A O 1
ATOM 2124 N N . VAL A 1 278 ? -5.268 8.148 10.098 1.00 92.06 278 VAL A N 1
ATOM 2125 C CA . VAL A 1 278 ? -5.536 9.483 9.583 1.00 92.06 278 VAL A CA 1
ATOM 2126 C C . VAL A 1 278 ? -4.321 10.349 9.858 1.00 92.06 278 VAL A C 1
ATOM 2128 O O . VAL A 1 278 ? -3.846 10.404 10.991 1.00 92.06 278 VAL A O 1
ATOM 2131 N N . ALA A 1 279 ? -3.825 11.039 8.842 1.00 88.88 279 ALA A N 1
ATOM 2132 C CA . ALA A 1 279 ? -2.737 11.992 8.993 1.00 88.88 279 ALA A CA 1
ATOM 2133 C C . ALA A 1 279 ? -2.816 13.060 7.898 1.00 88.88 279 ALA A C 1
ATOM 2135 O O . ALA A 1 279 ? -3.283 12.764 6.801 1.00 88.88 279 ALA A O 1
ATOM 2136 N N . PRO A 1 280 ? -2.362 14.294 8.154 1.00 82.62 280 PRO A N 1
ATOM 2137 C CA . PRO A 1 280 ? -2.250 15.321 7.129 1.00 82.62 280 PRO A CA 1
ATOM 2138 C C . PRO A 1 280 ? -1.534 14.827 5.866 1.00 82.62 280 PRO A C 1
ATOM 2140 O O . PRO A 1 280 ? -0.519 14.130 5.942 1.00 82.62 280 PRO A O 1
ATOM 2143 N N . LEU A 1 281 ? -2.077 15.201 4.709 1.00 74.94 281 LEU A N 1
ATOM 2144 C CA . LEU A 1 281 ? -1.430 15.046 3.417 1.00 74.94 281 LEU A CA 1
ATOM 2145 C C . LEU A 1 281 ? -0.156 15.896 3.413 1.00 74.94 281 LEU A C 1
ATOM 2147 O O . LEU A 1 281 ? -0.134 17.005 3.946 1.00 74.94 281 LEU A O 1
ATOM 2151 N N . TYR A 1 282 ? 0.886 15.344 2.802 1.00 65.88 282 TYR A N 1
ATOM 2152 C CA . TYR A 1 282 ? 2.180 15.970 2.561 1.00 65.88 282 TYR A CA 1
ATOM 2153 C C . TYR A 1 282 ? 2.120 17.501 2.391 1.00 65.88 282 TYR A C 1
ATOM 2155 O O . TYR A 1 282 ? 1.463 18.016 1.482 1.00 65.88 282 TYR A O 1
ATOM 2163 N N . HIS A 1 283 ? 2.860 18.229 3.232 1.00 55.97 283 HIS A N 1
ATOM 2164 C CA . HIS A 1 283 ? 3.141 19.643 3.010 1.00 55.97 283 HIS A CA 1
ATOM 2165 C C . HIS A 1 283 ? 4.485 19.773 2.288 1.00 55.97 283 HIS A C 1
ATOM 2167 O O . HIS A 1 283 ? 5.538 19.553 2.876 1.00 55.97 283 HIS A O 1
ATOM 2173 N N . ALA A 1 284 ? 4.443 20.191 1.018 1.00 52.28 284 ALA A N 1
ATOM 2174 C CA . ALA A 1 284 ? 5.617 20.374 0.155 1.00 52.28 284 ALA A CA 1
ATOM 2175 C C . ALA A 1 284 ? 6.672 21.369 0.678 1.00 52.28 284 ALA A C 1
ATOM 2177 O O . ALA A 1 284 ? 7.764 21.447 0.128 1.00 52.28 284 ALA A O 1
ATOM 2178 N N . ASP A 1 285 ? 6.372 22.121 1.740 1.00 52.12 285 ASP A N 1
ATOM 2179 C CA . ASP A 1 285 ? 7.302 23.059 2.373 1.00 52.12 285 ASP A CA 1
ATOM 2180 C C . ASP A 1 285 ? 7.876 22.502 3.685 1.00 52.12 285 ASP A C 1
ATOM 2182 O O . ASP A 1 285 ? 7.970 23.185 4.706 1.00 52.12 285 ASP A O 1
ATOM 2186 N N . CYS A 1 286 ? 8.271 21.231 3.640 1.00 55.88 286 CYS A N 1
ATOM 2187 C CA . CYS A 1 286 ? 8.926 20.520 4.733 1.00 55.88 286 CYS A CA 1
ATOM 2188 C C . CYS A 1 286 ? 10.408 20.902 4.933 1.00 55.88 286 CYS A C 1
ATOM 2190 O O . CYS A 1 286 ? 11.174 20.168 5.545 1.00 55.88 286 CYS A O 1
ATOM 2192 N N . SER A 1 287 ? 10.810 22.079 4.446 1.00 52.06 287 SER A N 1
ATOM 2193 C CA . SER A 1 287 ? 12.153 22.647 4.627 1.00 52.06 287 SER A CA 1
ATOM 2194 C C . SER A 1 287 ? 12.474 23.005 6.088 1.00 52.06 287 SER A C 1
ATOM 2196 O O . SER A 1 287 ? 13.624 23.263 6.431 1.00 52.06 287 SER A O 1
ATOM 2198 N N . ASP A 1 288 ? 11.458 23.023 6.954 1.00 58.34 288 ASP A N 1
ATOM 2199 C CA . ASP A 1 288 ? 11.570 23.224 8.395 1.00 58.34 288 ASP A CA 1
ATOM 2200 C C . ASP A 1 288 ? 10.844 22.077 9.109 1.00 58.34 288 ASP A C 1
ATOM 2202 O O . ASP A 1 288 ? 9.631 21.911 8.964 1.00 58.34 288 ASP A O 1
ATOM 2206 N N . ALA A 1 289 ? 11.579 21.306 9.916 1.00 59.66 289 ALA A N 1
ATOM 2207 C CA . ALA A 1 289 ? 11.050 20.181 10.688 1.00 59.66 289 ALA A CA 1
ATOM 2208 C C . ALA A 1 289 ? 9.818 20.550 11.533 1.00 59.66 289 ALA A C 1
ATOM 2210 O O . ALA A 1 289 ? 8.951 19.705 11.748 1.00 59.66 289 ALA A O 1
ATOM 2211 N N . SER A 1 290 ? 9.706 21.805 11.989 1.00 63.34 290 SER A N 1
ATOM 2212 C CA . SER A 1 290 ? 8.545 22.284 12.748 1.00 63.34 290 SER A CA 1
ATOM 2213 C C . SER A 1 290 ? 7.265 22.388 11.910 1.00 63.34 290 SER A C 1
ATOM 2215 O O . SER A 1 290 ? 6.173 22.272 12.463 1.00 63.34 290 SER A O 1
ATOM 2217 N N . LYS A 1 291 ? 7.386 22.543 10.584 1.00 66.12 291 LYS A N 1
ATOM 2218 C CA . LYS A 1 291 ? 6.265 22.545 9.631 1.00 66.12 291 LYS A CA 1
ATOM 2219 C C . LYS A 1 291 ? 5.832 21.135 9.212 1.00 66.12 291 LYS A C 1
ATOM 2221 O O . LYS A 1 291 ? 4.723 20.977 8.711 1.00 66.12 291 LYS A O 1
ATOM 2226 N N . CYS A 1 292 ? 6.684 20.130 9.423 1.00 70.12 292 CYS A N 1
ATOM 2227 C CA . CYS A 1 292 ? 6.402 18.726 9.101 1.00 70.12 292 CYS A CA 1
ATOM 2228 C C . CYS A 1 292 ? 5.754 17.946 10.245 1.00 70.12 292 CYS A C 1
ATOM 2230 O O . CYS A 1 292 ? 5.345 16.804 10.035 1.00 70.12 292 CYS A O 1
ATOM 2232 N N . GLU A 1 293 ? 5.707 18.518 11.454 1.00 82.06 293 GLU A N 1
ATOM 2233 C CA . GLU A 1 293 ? 5.099 17.850 12.600 1.00 82.06 293 GLU A CA 1
ATOM 2234 C C . GLU A 1 293 ? 3.587 17.755 12.395 1.00 82.06 293 GLU A C 1
ATOM 2236 O O . GLU A 1 293 ? 2.861 18.748 12.440 1.00 82.06 293 GLU A O 1
ATOM 2241 N N . ALA A 1 294 ? 3.117 16.534 12.198 1.00 85.50 294 ALA A N 1
ATOM 2242 C CA . ALA A 1 294 ? 1.719 16.221 12.000 1.00 85.50 294 ALA A CA 1
ATOM 2243 C C . ALA A 1 294 ? 1.269 15.187 13.039 1.00 85.50 294 ALA A C 1
ATOM 2245 O O . ALA A 1 294 ? 2.078 14.373 13.490 1.00 85.50 294 ALA A O 1
ATOM 2246 N N . PRO A 1 295 ? -0.003 15.193 13.466 1.00 91.88 295 PRO A N 1
ATOM 2247 C CA . PRO A 1 295 ? -0.506 14.098 14.267 1.00 91.88 295 PRO A CA 1
ATOM 2248 C C . PRO A 1 295 ? -0.799 12.876 13.383 1.00 91.88 295 PRO A C 1
ATOM 2250 O O . PRO A 1 295 ? -1.443 13.011 12.342 1.00 91.88 295 PRO A O 1
ATOM 2253 N N . VAL A 1 296 ? -0.417 11.679 13.839 1.00 92.88 296 VAL A N 1
ATOM 2254 C CA . VAL A 1 296 ? -1.064 10.434 13.391 1.00 92.88 296 VAL A CA 1
ATOM 2255 C C . VAL A 1 296 ? -2.247 10.186 14.299 1.00 92.88 296 VAL A C 1
ATOM 2257 O O . VAL A 1 296 ? -2.129 10.209 15.529 1.00 92.88 296 VAL A O 1
ATOM 2260 N N . GLN A 1 297 ? -3.391 9.933 13.690 1.00 95.62 297 GLN A N 1
ATOM 2261 C CA . GLN A 1 297 ? -4.639 9.678 14.374 1.00 95.62 297 GLN A CA 1
ATOM 2262 C C . GLN A 1 297 ? -5.247 8.353 13.912 1.00 95.62 297 GLN A C 1
ATOM 2264 O O . GLN A 1 297 ? -4.881 7.802 12.877 1.00 95.62 297 GLN A O 1
ATOM 2269 N N . LEU A 1 298 ? -6.174 7.840 14.710 1.00 96.31 298 LEU A N 1
ATOM 2270 C CA . LEU A 1 298 ? -6.821 6.550 14.536 1.00 96.31 298 LEU A CA 1
ATOM 2271 C C . LEU A 1 298 ? -8.334 6.703 14.613 1.00 96.31 298 LEU A C 1
ATOM 2273 O O . LEU A 1 298 ? -8.844 7.436 15.466 1.00 96.31 298 LEU A O 1
ATOM 2277 N N . ILE A 1 299 ? -9.043 5.947 13.784 1.00 97.50 299 ILE A N 1
ATOM 2278 C CA . ILE A 1 299 ? -10.476 5.703 13.900 1.00 97.50 299 ILE A CA 1
ATOM 2279 C C . ILE A 1 299 ? -10.673 4.188 14.007 1.00 97.50 299 ILE A C 1
ATOM 2281 O O . ILE A 1 299 ? -10.420 3.446 13.059 1.00 97.50 299 ILE A O 1
ATOM 2285 N N . ASP A 1 300 ? -11.148 3.734 15.166 1.00 97.31 300 ASP A N 1
ATOM 2286 C CA . ASP A 1 300 ? -11.602 2.353 15.355 1.00 97.31 300 ASP A CA 1
ATOM 2287 C C . ASP A 1 300 ? -13.035 2.226 14.823 1.00 97.31 300 ASP A C 1
ATOM 2289 O O . ASP A 1 300 ? -13.964 2.870 15.328 1.00 97.31 300 ASP A O 1
ATOM 2293 N N . VAL A 1 301 ? -13.207 1.432 13.768 1.00 97.94 301 VAL A N 1
ATOM 2294 C CA . VAL A 1 301 ? -14.502 1.185 13.133 1.00 97.94 301 VAL A CA 1
ATOM 2295 C C . VAL A 1 301 ? -15.110 -0.068 13.743 1.00 97.94 301 VAL A C 1
ATOM 2297 O O . VAL A 1 301 ? -14.528 -1.150 13.705 1.00 97.94 301 VAL A O 1
ATOM 2300 N N . LYS A 1 302 ? -16.321 0.059 14.289 1.00 97.06 302 LYS A N 1
ATOM 2301 C CA . LYS A 1 302 ? -17.022 -1.059 14.929 1.00 97.06 302 LYS A CA 1
ATOM 2302 C C . LYS A 1 302 ? -18.248 -1.453 14.132 1.00 97.06 302 LYS A C 1
ATOM 2304 O O . LYS A 1 302 ? -18.987 -0.614 13.631 1.00 97.06 302 LYS A O 1
ATOM 2309 N N . ARG A 1 303 ? -18.498 -2.754 14.049 1.00 96.31 303 ARG A N 1
ATOM 2310 C CA . ARG A 1 303 ? -19.718 -3.303 13.460 1.00 96.31 303 ARG A CA 1
ATOM 2311 C C . ARG A 1 303 ? -20.853 -3.234 14.480 1.00 96.31 303 ARG A C 1
ATOM 2313 O O . ARG A 1 303 ? -20.698 -3.742 15.587 1.00 96.31 303 ARG A O 1
ATOM 2320 N N . ILE A 1 304 ? -21.996 -2.666 14.097 1.00 95.38 304 ILE A N 1
ATOM 2321 C CA . ILE A 1 304 ? -23.228 -2.661 14.901 1.00 95.38 304 ILE A CA 1
ATOM 2322 C C . ILE A 1 304 ? -24.358 -3.238 14.049 1.00 95.38 304 ILE A C 1
ATOM 2324 O O . ILE A 1 304 ? -24.926 -2.565 13.188 1.00 95.38 304 ILE A O 1
ATOM 2328 N N . GLY A 1 305 ? -24.662 -4.520 14.262 1.00 91.25 305 GLY A N 1
ATOM 2329 C CA . GLY A 1 305 ? -25.589 -5.259 13.404 1.00 91.25 305 GLY A CA 1
ATOM 2330 C C . GLY A 1 305 ? -25.100 -5.287 11.951 1.00 91.25 305 GLY A C 1
ATOM 2331 O O . GLY A 1 305 ? -23.990 -5.749 11.678 1.00 91.25 305 GLY A O 1
ATOM 2332 N N . ALA A 1 306 ? -25.931 -4.784 11.035 1.00 88.62 306 ALA A N 1
ATOM 2333 C CA . ALA A 1 306 ? -25.626 -4.672 9.606 1.00 88.62 306 ALA A CA 1
ATOM 2334 C C . ALA A 1 306 ? -24.959 -3.339 9.206 1.00 88.62 306 ALA A C 1
ATOM 2336 O O . ALA A 1 306 ? -24.642 -3.158 8.037 1.00 88.62 306 ALA A O 1
ATOM 2337 N N . SER A 1 307 ? -24.747 -2.418 10.152 1.00 94.81 307 SER A N 1
ATOM 2338 C CA . SER A 1 307 ? -24.149 -1.100 9.907 1.00 94.81 307 SER A CA 1
ATOM 2339 C C . SER A 1 307 ? -22.822 -0.947 10.664 1.00 94.81 307 SER A C 1
ATOM 2341 O O . SER A 1 307 ? -22.326 -1.889 11.297 1.00 94.81 307 SER A O 1
ATOM 2343 N N . LEU A 1 308 ? -22.232 0.245 10.596 1.00 97.81 308 LEU A N 1
ATOM 2344 C CA . LEU A 1 308 ? -20.982 0.593 11.265 1.00 97.81 308 LEU A CA 1
ATOM 2345 C C . LEU A 1 308 ? -21.188 1.747 12.247 1.00 97.81 308 LEU A C 1
ATOM 2347 O O . LEU A 1 308 ? -21.993 2.650 12.023 1.00 97.81 308 LEU A O 1
ATOM 2351 N N . ALA A 1 309 ? -20.393 1.746 13.308 1.00 97.44 309 ALA A N 1
ATOM 2352 C CA . ALA A 1 309 ? -20.109 2.916 14.115 1.00 97.44 309 ALA A CA 1
ATOM 2353 C C . ALA A 1 309 ? -18.690 3.396 13.819 1.00 97.44 309 ALA A C 1
ATOM 2355 O O . ALA A 1 309 ? -17.723 2.642 13.949 1.00 97.44 309 ALA A O 1
ATOM 2356 N N . ILE A 1 310 ? -18.586 4.669 13.445 1.00 97.81 310 ILE A N 1
ATOM 2357 C CA . ILE A 1 310 ? -17.313 5.361 13.265 1.00 97.81 310 ILE A CA 1
ATOM 2358 C C . ILE A 1 310 ? -16.887 5.901 14.628 1.00 97.81 310 ILE A C 1
ATOM 2360 O O . ILE A 1 310 ? -17.584 6.734 15.211 1.00 97.81 310 ILE A O 1
ATOM 2364 N N . GLY A 1 311 ? -15.776 5.389 15.160 1.00 96.38 311 GLY A N 1
ATOM 2365 C CA . GLY A 1 311 ? -15.212 5.875 16.414 1.00 96.38 311 GLY A CA 1
ATOM 2366 C C . GLY A 1 311 ? -14.762 7.341 16.336 1.00 96.38 311 GLY A C 1
ATOM 2367 O O . GLY A 1 311 ? -14.620 7.902 15.246 1.00 96.38 311 GLY A O 1
ATOM 2368 N N . PRO A 1 312 ? -14.517 7.991 17.487 1.00 96.19 312 PRO A N 1
ATOM 2369 C CA . PRO A 1 312 ? -13.903 9.311 17.495 1.00 96.19 312 PRO A CA 1
ATOM 2370 C C . PRO A 1 312 ? -12.467 9.235 16.967 1.00 96.19 312 PRO A C 1
ATOM 2372 O O . PRO A 1 312 ? -11.803 8.205 17.088 1.00 96.19 312 PRO A O 1
ATOM 2375 N N . LEU A 1 313 ? -11.976 10.358 16.448 1.00 95.81 313 LEU A N 1
ATOM 2376 C CA . LEU A 1 313 ? -10.587 10.511 16.034 1.00 95.81 313 LEU A CA 1
ATOM 2377 C C . LEU A 1 313 ? -9.675 10.546 17.270 1.00 95.81 313 LEU A C 1
ATOM 2379 O O . LEU A 1 313 ? -9.837 11.403 18.142 1.00 95.81 313 LEU A O 1
ATOM 2383 N N . ARG A 1 314 ? -8.729 9.609 17.367 1.00 96.00 314 ARG A N 1
ATOM 2384 C CA . ARG A 1 314 ? -7.809 9.485 18.509 1.00 96.00 314 ARG A CA 1
ATOM 2385 C C . ARG A 1 314 ? -6.386 9.767 18.077 1.00 96.00 314 ARG A C 1
ATOM 2387 O O . ARG A 1 314 ? -5.896 9.117 17.167 1.00 96.00 314 ARG A O 1
ATOM 2394 N N . THR A 1 315 ? -5.710 10.700 18.735 1.00 96.19 315 THR A N 1
ATOM 2395 C CA . THR A 1 315 ? -4.296 10.971 18.451 1.00 96.19 315 THR A CA 1
ATOM 2396 C C . THR A 1 315 ? -3.424 9.841 18.989 1.00 96.19 315 THR A C 1
ATOM 2398 O O . THR A 1 315 ? -3.402 9.595 20.190 1.00 96.19 315 THR A O 1
ATOM 2401 N N . VAL A 1 316 ? -2.707 9.181 18.083 1.00 94.69 316 VAL A N 1
ATOM 2402 C CA . VAL A 1 316 ? -1.744 8.105 18.358 1.00 94.69 316 VAL A CA 1
ATOM 2403 C C . VAL A 1 316 ? -0.348 8.686 18.540 1.00 94.69 316 VAL A C 1
ATOM 2405 O O . VAL A 1 316 ? 0.371 8.349 19.474 1.00 94.69 316 VAL A O 1
ATOM 2408 N N . ALA A 1 317 ? 0.016 9.625 17.671 1.00 93.56 317 ALA A N 1
ATOM 2409 C CA . ALA A 1 317 ? 1.261 10.365 17.751 1.00 93.56 317 ALA A CA 1
ATOM 2410 C C . ALA A 1 317 ? 0.947 11.843 17.571 1.00 93.56 317 ALA A C 1
ATOM 2412 O O . ALA A 1 317 ? 0.341 12.214 16.577 1.00 93.56 317 ALA A O 1
ATOM 2413 N N . GLY A 1 318 ? 1.350 12.699 18.511 1.00 90.19 318 GLY A N 1
ATOM 2414 C CA . GLY A 1 318 ? 1.170 14.149 18.360 1.00 90.19 318 GLY A CA 1
ATOM 2415 C C . GLY A 1 318 ? 2.215 14.812 17.458 1.00 90.19 318 GLY A C 1
ATOM 2416 O O . GLY A 1 318 ? 2.047 15.970 17.094 1.00 90.19 318 GLY A O 1
ATOM 2417 N N . ARG A 1 319 ? 3.317 14.106 17.166 1.00 86.81 319 ARG A N 1
ATOM 2418 C CA . ARG A 1 319 ? 4.503 14.624 16.467 1.00 86.81 319 ARG A CA 1
ATOM 2419 C C . ARG A 1 319 ? 5.128 13.535 15.592 1.00 86.81 319 ARG A C 1
ATOM 2421 O O . ARG A 1 319 ? 6.142 12.931 15.950 1.00 86.81 319 ARG A O 1
ATOM 2428 N N . SER A 1 320 ? 4.477 13.231 14.483 1.00 89.00 320 SER A N 1
ATOM 2429 C CA . SER A 1 320 ? 5.030 12.401 13.418 1.00 89.00 320 SER A CA 1
ATOM 2430 C C . SER A 1 320 ? 5.478 13.275 12.254 1.00 89.00 320 SER A C 1
ATOM 2432 O O . SER A 1 320 ? 5.157 14.462 12.197 1.00 89.00 320 SER A O 1
ATOM 2434 N N . LEU A 1 321 ? 6.199 12.683 11.310 1.00 85.69 321 LEU A N 1
ATOM 2435 C CA . LEU A 1 321 ? 6.214 13.209 9.951 1.00 85.69 321 LEU A CA 1
ATOM 2436 C C . LEU A 1 321 ? 4.868 12.897 9.298 1.00 85.69 321 LEU A C 1
ATOM 2438 O O . LEU A 1 321 ? 4.211 11.915 9.666 1.00 85.69 321 LEU A O 1
ATOM 2442 N N . ALA A 1 322 ? 4.436 13.751 8.373 1.00 70.88 322 ALA A N 1
ATOM 2443 C CA . ALA A 1 322 ? 3.227 13.508 7.595 1.00 70.88 322 ALA A CA 1
ATOM 2444 C C . ALA A 1 322 ? 3.269 12.095 6.992 1.00 70.88 322 ALA A C 1
ATOM 2446 O O . ALA A 1 322 ? 4.317 11.641 6.526 1.00 70.88 322 ALA A O 1
ATOM 2447 N N . VAL A 1 323 ? 2.137 11.387 7.020 1.00 68.50 323 VAL A N 1
ATOM 2448 C CA . VAL A 1 323 ? 2.044 10.069 6.388 1.00 68.50 323 VAL A CA 1
ATOM 2449 C C . VAL A 1 323 ? 1.927 10.293 4.895 1.00 68.50 323 VAL A C 1
ATOM 2451 O O . VAL A 1 323 ? 0.851 10.563 4.347 1.00 68.50 323 VAL A O 1
ATOM 2454 N N . SER A 1 324 ? 3.072 10.199 4.237 1.00 60.59 324 SER A N 1
ATOM 2455 C CA . SER A 1 324 ? 3.124 10.170 2.794 1.00 60.59 324 SER A CA 1
ATOM 2456 C C . SER A 1 324 ? 2.599 8.803 2.358 1.00 60.59 324 SER A C 1
ATOM 2458 O O . SER A 1 324 ? 3.295 7.796 2.463 1.00 60.59 324 SER A O 1
ATOM 2460 N N . LEU A 1 325 ? 1.370 8.736 1.837 1.00 62.56 325 LEU A N 1
ATOM 2461 C CA . LEU A 1 325 ? 0.867 7.558 1.107 1.00 62.56 325 LEU A CA 1
ATOM 2462 C C . LEU A 1 325 ? 1.546 7.423 -0.269 1.00 62.56 325 LEU A C 1
ATOM 2464 O O . LEU A 1 325 ? 0.936 7.037 -1.268 1.00 62.56 325 LEU A O 1
ATOM 2468 N N . HIS A 1 326 ? 2.825 7.790 -0.308 1.00 66.44 326 HIS A N 1
ATOM 2469 C CA . HIS A 1 326 ? 3.682 7.850 -1.469 1.00 66.44 326 HIS A CA 1
ATOM 2470 C C . HIS A 1 326 ? 3.861 6.459 -2.087 1.00 66.44 326 HIS A C 1
ATOM 2472 O O . HIS A 1 326 ? 3.357 5.437 -1.618 1.00 66.44 326 HIS A O 1
ATOM 2478 N N . SER A 1 327 ? 4.592 6.465 -3.186 1.00 71.62 327 SER A N 1
ATOM 2479 C CA . SER A 1 327 ? 5.159 5.425 -4.049 1.00 71.62 327 SER A CA 1
ATOM 2480 C C . SER A 1 327 ? 5.573 4.058 -3.483 1.00 71.62 327 SER A C 1
ATOM 2482 O O . SER A 1 327 ? 6.663 3.592 -3.763 1.00 71.62 327 SER A O 1
ATOM 2484 N N . GLY A 1 328 ? 4.710 3.395 -2.720 1.00 69.12 328 GLY A N 1
ATOM 2485 C CA . GLY A 1 328 ? 4.954 2.089 -2.098 1.00 69.12 328 GLY A CA 1
ATOM 2486 C C . GLY A 1 328 ? 4.393 1.973 -0.683 1.00 69.12 328 GLY A C 1
ATOM 2487 O O . GLY A 1 328 ? 4.241 0.860 -0.197 1.00 69.12 328 GLY A O 1
ATOM 2488 N N . GLY A 1 329 ? 4.021 3.106 -0.064 1.00 75.25 329 GLY A N 1
ATOM 2489 C CA . GLY A 1 329 ? 3.466 3.198 1.287 1.00 75.25 329 GLY A CA 1
ATOM 2490 C C . GLY A 1 329 ? 2.348 2.185 1.519 1.00 75.25 329 GLY A C 1
ATOM 2491 O O . GLY A 1 329 ? 1.232 2.345 1.024 1.00 75.25 329 GLY A O 1
ATOM 2492 N N . GLY A 1 330 ? 2.696 1.111 2.219 1.00 75.19 330 GLY A N 1
ATOM 2493 C CA . GLY A 1 330 ? 1.815 0.006 2.558 1.00 75.19 330 GLY A CA 1
ATOM 2494 C C . GLY A 1 330 ? 1.081 0.242 3.872 1.00 75.19 330 GLY A C 1
ATOM 2495 O O . GLY A 1 330 ? 0.825 1.373 4.284 1.00 75.19 330 GLY A O 1
ATOM 2496 N N . ASN A 1 331 ? 0.727 -0.854 4.532 1.00 88.12 331 ASN A N 1
ATOM 2497 C CA . ASN A 1 331 ? -0.035 -0.796 5.763 1.00 88.12 331 ASN A CA 1
ATOM 2498 C C . ASN A 1 331 ? 0.845 -0.319 6.929 1.00 88.12 331 ASN A C 1
ATOM 2500 O O . ASN A 1 331 ? 1.872 -0.921 7.203 1.00 88.12 331 ASN A O 1
ATOM 2504 N N . MET A 1 332 ? 0.474 0.754 7.627 1.00 92.69 332 MET A N 1
ATOM 2505 C CA . MET A 1 332 ? 1.214 1.244 8.807 1.00 92.69 332 MET A CA 1
ATOM 2506 C C . MET A 1 332 ? 0.685 0.677 10.128 1.00 92.69 332 MET A C 1
ATOM 2508 O O . MET A 1 332 ? 1.226 0.970 11.200 1.00 92.69 332 MET A O 1
ATOM 2512 N N . MET A 1 333 ? -0.402 -0.087 10.061 1.00 95.56 333 MET A N 1
ATOM 2513 C CA . MET A 1 333 ? -1.099 -0.610 11.224 1.00 95.56 333 MET A CA 1
ATOM 2514 C C . MET A 1 333 ? -1.644 -2.006 10.962 1.00 95.56 333 MET A C 1
ATOM 2516 O O . MET A 1 333 ? -2.089 -2.305 9.866 1.00 95.56 333 MET A O 1
ATOM 2520 N N . VAL A 1 334 ? -1.693 -2.854 11.975 1.00 97.12 334 VAL A N 1
ATOM 2521 C CA . VAL A 1 334 ? -2.411 -4.131 11.883 1.00 97.12 334 VAL A CA 1
ATOM 2522 C C . VAL A 1 334 ? -3.159 -4.375 13.176 1.00 97.12 334 VAL A C 1
ATOM 2524 O O . VAL A 1 334 ? -2.684 -4.010 14.256 1.00 97.12 334 VAL A O 1
ATOM 2527 N N . ARG A 1 335 ? -4.338 -4.975 13.080 1.00 97.69 335 ARG A N 1
ATOM 2528 C CA . ARG A 1 335 ? -5.137 -5.362 14.230 1.00 97.69 335 ARG A CA 1
ATOM 2529 C C . ARG A 1 335 ? -5.041 -6.858 14.472 1.00 97.69 335 ARG A C 1
ATOM 2531 O O . ARG A 1 335 ? -5.110 -7.682 13.567 1.00 97.69 335 ARG A O 1
ATOM 2538 N N . ASP A 1 336 ? -4.929 -7.183 15.748 1.00 97.44 336 ASP A N 1
ATOM 2539 C CA . ASP A 1 336 ? -4.894 -8.535 16.271 1.00 97.44 336 ASP A CA 1
ATOM 2540 C C . ASP A 1 336 ? -5.803 -8.608 17.501 1.00 97.44 336 ASP A C 1
ATOM 2542 O O . ASP A 1 336 ? -5.477 -8.148 18.601 1.00 97.44 336 ASP A O 1
ATOM 2546 N N . GLY A 1 337 ? -7.021 -9.103 17.286 1.00 96.12 337 GLY A N 1
ATOM 2547 C CA . GLY A 1 337 ? -8.063 -9.118 18.307 1.00 96.12 337 GLY A CA 1
ATOM 2548 C C . GLY A 1 337 ? -8.375 -7.714 18.842 1.00 96.12 337 GLY A C 1
ATOM 2549 O O . GLY A 1 337 ? -8.921 -6.860 18.134 1.00 96.12 337 GLY A O 1
ATOM 2550 N N . ALA A 1 338 ? -8.071 -7.490 20.123 1.00 97.44 338 ALA A N 1
ATOM 2551 C CA . ALA A 1 338 ? -8.305 -6.215 20.796 1.00 97.44 338 ALA A CA 1
ATOM 2552 C C . ALA A 1 338 ? -7.166 -5.195 20.610 1.00 97.44 338 ALA A C 1
ATOM 2554 O O . ALA A 1 338 ? -7.360 -4.032 20.966 1.00 97.44 338 ALA A O 1
ATOM 2555 N N . LYS A 1 339 ? -6.021 -5.595 20.047 1.00 98.38 339 LYS A N 1
ATOM 2556 C CA . LYS A 1 339 ? -4.823 -4.759 19.904 1.00 98.38 339 LYS A CA 1
ATOM 2557 C C . LYS A 1 339 ? -4.703 -4.220 18.485 1.00 98.38 339 LYS A C 1
ATOM 2559 O O . LYS A 1 339 ? -4.888 -4.960 17.526 1.00 98.38 339 LYS A O 1
ATOM 2564 N N . ILE A 1 340 ? -4.377 -2.939 18.350 1.00 98.31 340 ILE A N 1
ATOM 2565 C CA . ILE A 1 340 ? -4.019 -2.307 17.078 1.00 98.31 340 ILE A CA 1
ATOM 2566 C C . ILE A 1 340 ? -2.571 -1.845 17.195 1.00 98.31 340 ILE A C 1
ATOM 2568 O O . ILE A 1 340 ? -2.268 -0.922 17.950 1.00 98.31 340 ILE A O 1
ATOM 2572 N N . TYR A 1 341 ? -1.685 -2.494 16.451 1.00 98.38 341 TYR A N 1
ATOM 2573 C CA . TYR A 1 341 ? -0.281 -2.125 16.326 1.00 98.38 341 TYR A CA 1
ATOM 2574 C C . TYR A 1 341 ? -0.148 -1.007 15.304 1.00 98.38 341 TYR A C 1
ATOM 2576 O O . TYR A 1 341 ? -0.742 -1.093 14.233 1.00 98.38 341 TYR A O 1
ATOM 2584 N N . ILE A 1 342 ? 0.606 0.043 15.623 1.00 97.38 342 ILE A N 1
ATOM 2585 C CA . ILE A 1 342 ? 0.769 1.208 14.748 1.00 97.38 342 ILE A CA 1
ATOM 2586 C C . ILE A 1 342 ? 2.235 1.613 14.755 1.00 97.38 342 ILE A C 1
ATOM 2588 O O . ILE A 1 342 ? 2.790 1.860 15.825 1.00 97.38 342 ILE A O 1
ATOM 2592 N N . ALA A 1 343 ? 2.848 1.722 13.578 1.00 96.12 343 ALA A N 1
ATOM 2593 C CA . ALA A 1 343 ? 4.183 2.288 13.405 1.00 96.12 343 ALA A CA 1
ATOM 2594 C C . ALA A 1 343 ? 4.111 3.619 12.650 1.00 96.12 343 ALA A C 1
ATOM 2596 O O . ALA A 1 343 ? 3.246 3.812 11.801 1.00 96.12 343 ALA A O 1
ATOM 2597 N N . TYR A 1 344 ? 5.017 4.546 12.955 1.00 94.69 344 TYR A N 1
ATOM 2598 C CA . TYR A 1 344 ? 5.086 5.848 12.294 1.00 94.69 344 TYR A CA 1
ATOM 2599 C C . TYR A 1 344 ? 6.500 6.439 12.307 1.00 94.69 344 TYR A C 1
ATOM 2601 O O . TYR A 1 344 ? 7.309 6.176 13.201 1.00 94.69 344 TYR A O 1
ATOM 2609 N N . ALA A 1 345 ? 6.775 7.283 11.315 1.00 92.12 345 ALA A N 1
ATOM 2610 C CA . ALA A 1 345 ? 7.945 8.148 11.277 1.00 92.12 345 ALA A CA 1
ATOM 2611 C C . ALA A 1 345 ? 7.775 9.296 12.282 1.00 92.12 345 ALA A C 1
ATOM 2613 O O . ALA A 1 345 ? 6.813 10.058 12.212 1.00 92.12 345 ALA A O 1
ATOM 2614 N N . GLY A 1 346 ? 8.678 9.431 13.246 1.00 90.12 346 GLY A N 1
ATOM 2615 C CA . GLY A 1 346 ? 8.661 10.515 14.222 1.00 90.12 346 GLY A CA 1
ATOM 2616 C C . GLY A 1 346 ? 9.354 11.772 13.711 1.00 90.12 346 GLY A C 1
ATOM 2617 O O . GLY A 1 346 ? 10.304 11.703 12.938 1.00 90.12 346 GLY A O 1
ATOM 2618 N N . SER A 1 347 ? 8.937 12.935 14.211 1.00 85.69 347 SER A N 1
ATOM 2619 C CA . SER A 1 347 ? 9.606 14.206 13.897 1.00 85.69 347 SER A CA 1
ATOM 2620 C C . SER A 1 347 ? 10.748 14.558 14.862 1.00 85.69 347 SER A C 1
ATOM 2622 O O . SER A 1 347 ? 11.353 15.624 14.772 1.00 85.69 347 SER A O 1
ATOM 2624 N N . ARG A 1 348 ? 11.023 13.707 15.858 1.00 83.81 348 ARG A N 1
ATOM 2625 C CA . ARG A 1 348 ? 12.034 13.937 16.902 1.00 83.81 348 ARG A CA 1
ATOM 2626 C C . ARG A 1 348 ? 12.659 12.627 17.330 1.00 83.81 348 ARG A C 1
ATOM 2628 O O . ARG A 1 348 ? 11.996 11.596 17.309 1.00 83.81 348 ARG A O 1
ATOM 2635 N N . PHE A 1 349 ? 13.903 12.679 17.786 1.00 83.81 349 PHE A N 1
ATOM 2636 C CA . PHE A 1 349 ? 14.557 11.569 18.482 1.00 83.81 349 PHE A CA 1
ATOM 2637 C C . PHE A 1 349 ? 14.169 11.568 19.968 1.00 83.81 349 PHE A C 1
ATOM 2639 O O . PHE A 1 349 ? 13.931 12.650 20.519 1.00 83.81 349 PHE A O 1
ATOM 2646 N N . PRO A 1 350 ? 14.134 10.404 20.647 1.00 83.44 350 PRO A N 1
ATOM 2647 C CA . PRO A 1 350 ? 13.897 10.386 22.083 1.00 83.44 350 PRO A CA 1
ATOM 2648 C C . PRO A 1 350 ? 15.063 11.077 22.802 1.00 83.44 350 PRO A C 1
ATOM 2650 O O . PRO A 1 350 ? 16.207 11.029 22.345 1.00 83.44 350 PRO A O 1
ATOM 2653 N N . GLN A 1 351 ? 14.789 11.718 23.942 1.00 76.50 351 GLN A N 1
ATOM 2654 C CA . GLN A 1 351 ? 15.811 12.453 24.701 1.00 76.50 351 GLN A CA 1
ATOM 2655 C C . GLN A 1 351 ? 16.958 11.538 25.162 1.00 76.50 351 GLN A C 1
ATOM 2657 O O . GLN A 1 351 ? 18.106 11.967 25.192 1.00 76.50 351 GLN A O 1
ATOM 2662 N N . SER A 1 352 ? 16.665 10.267 25.450 1.00 68.06 352 SER A N 1
ATOM 2663 C CA . SER A 1 352 ? 17.664 9.238 25.768 1.00 68.06 352 SER A CA 1
ATOM 2664 C C . SER A 1 352 ? 18.561 8.866 24.582 1.00 68.06 352 SER A C 1
ATOM 2666 O O . SER A 1 352 ? 19.684 8.427 24.791 1.00 68.06 352 SER A O 1
ATOM 2668 N N . ALA A 1 353 ? 18.116 9.097 23.344 1.00 64.62 353 ALA A N 1
ATOM 2669 C CA . ALA A 1 353 ? 18.950 9.008 22.144 1.00 64.62 353 ALA A CA 1
ATOM 2670 C C . ALA A 1 353 ? 19.590 10.367 21.793 1.00 64.62 353 ALA A C 1
ATOM 2672 O O . ALA A 1 353 ? 19.917 10.636 20.629 1.00 64.62 353 ALA A O 1
ATOM 2673 N N . SER A 1 354 ? 19.726 11.270 22.773 1.00 51.03 354 SER A N 1
ATOM 2674 C CA . SER A 1 354 ? 20.438 12.538 22.631 1.00 51.03 354 SER A CA 1
ATOM 2675 C C . SER A 1 354 ? 21.890 12.417 23.110 1.00 51.03 354 SER A C 1
ATOM 2677 O O . SER A 1 354 ? 22.100 12.278 24.310 1.00 51.03 354 SER A O 1
ATOM 2679 N N . PRO A 1 355 ? 22.896 12.468 22.210 1.00 48.41 355 PRO A N 1
ATOM 2680 C CA . PRO A 1 355 ? 24.301 12.424 22.579 1.00 48.41 355 PRO A CA 1
ATOM 2681 C C . PRO A 1 355 ? 24.648 13.651 23.411 1.00 48.41 355 PRO A C 1
ATOM 2683 O O . PRO A 1 355 ? 24.232 14.768 23.096 1.00 48.41 355 PRO A O 1
ATOM 2686 N N . THR A 1 356 ? 25.422 13.439 24.466 1.00 44.28 356 THR A N 1
ATOM 2687 C CA . THR A 1 356 ? 25.824 14.476 25.417 1.00 44.28 356 THR A CA 1
ATOM 2688 C C . THR A 1 356 ? 27.101 15.219 25.020 1.00 44.28 356 THR A C 1
ATOM 2690 O O . THR A 1 356 ? 27.387 16.245 25.626 1.00 44.28 356 THR A O 1
ATOM 2693 N N . THR A 1 357 ? 27.847 14.799 23.993 1.00 42.59 357 THR A N 1
ATOM 2694 C CA . THR A 1 357 ? 29.101 15.466 23.590 1.00 42.59 357 THR A CA 1
ATOM 2695 C C . THR A 1 357 ? 29.462 15.167 22.136 1.00 42.59 357 THR A C 1
ATOM 2697 O O . THR A 1 357 ? 29.545 14.000 21.785 1.00 42.59 357 THR A O 1
ATOM 2700 N N . LEU A 1 358 ? 29.688 16.208 21.325 1.00 40.25 358 LEU A N 1
ATOM 2701 C CA . LEU A 1 358 ? 30.377 16.253 20.015 1.00 40.25 358 LEU A CA 1
ATOM 2702 C C . LEU A 1 358 ? 30.206 15.127 18.957 1.00 40.25 358 LEU A C 1
ATOM 2704 O O . LEU A 1 358 ? 30.828 15.216 17.907 1.00 40.25 358 LEU A O 1
ATOM 2708 N N . ASP A 1 359 ? 29.256 14.204 19.111 1.00 43.25 359 ASP A N 1
ATOM 2709 C CA . ASP A 1 359 ? 28.569 13.456 18.033 1.00 43.25 359 ASP A CA 1
ATOM 2710 C C . ASP A 1 359 ? 27.557 14.357 17.280 1.00 43.25 359 ASP A C 1
ATOM 2712 O O . ASP A 1 359 ? 26.619 13.920 16.613 1.00 43.25 359 ASP A O 1
ATOM 2716 N N . SER A 1 360 ? 27.743 15.674 17.398 1.00 42.16 360 SER A N 1
ATOM 2717 C CA . SER A 1 360 ? 26.978 16.756 16.780 1.00 42.16 360 SER A CA 1
ATOM 2718 C C . SER A 1 360 ? 27.206 16.887 15.269 1.00 42.16 360 SER A C 1
ATOM 2720 O O . SER A 1 360 ? 26.628 17.772 14.643 1.00 42.16 360 SER A O 1
ATOM 2722 N N . VAL A 1 361 ? 27.997 15.998 14.660 1.00 43.34 361 VAL A N 1
ATOM 2723 C CA . VAL A 1 361 ? 28.101 15.845 13.204 1.00 43.34 361 VAL A CA 1
ATOM 2724 C C . VAL A 1 361 ? 27.138 14.739 12.764 1.00 43.34 361 VAL A C 1
ATOM 2726 O O . VAL A 1 361 ? 27.502 13.631 12.397 1.00 43.34 361 VAL A O 1
ATOM 2729 N N . VAL A 1 362 ? 25.867 15.140 12.767 1.00 46.09 362 VAL A N 1
ATOM 2730 C CA . VAL A 1 362 ? 24.740 14.584 12.011 1.00 46.09 362 VAL A CA 1
ATOM 2731 C C . VAL A 1 362 ? 24.159 13.248 12.507 1.00 46.09 362 VAL A C 1
ATOM 2733 O O . VAL A 1 362 ? 24.487 12.164 12.028 1.00 46.09 362 VAL A O 1
ATOM 2736 N N . LYS A 1 363 ? 23.143 13.334 13.379 1.00 51.38 363 LYS A N 1
ATOM 2737 C CA . LYS A 1 363 ? 22.116 12.287 13.514 1.00 51.38 363 LYS A CA 1
ATOM 2738 C C . LYS A 1 363 ? 21.322 12.172 12.203 1.00 51.38 363 LYS A C 1
ATOM 2740 O O . LYS A 1 363 ? 20.246 12.744 12.101 1.00 51.38 363 LYS A O 1
ATOM 2745 N N . ARG A 1 364 ? 21.865 11.472 11.206 1.00 70.75 364 ARG A N 1
ATOM 2746 C CA . ARG A 1 364 ? 21.208 11.276 9.905 1.00 70.75 364 ARG A CA 1
ATOM 2747 C C . ARG A 1 364 ? 20.018 10.320 10.027 1.00 70.75 364 ARG A C 1
ATOM 2749 O O . ARG A 1 364 ? 20.104 9.334 10.762 1.00 70.75 364 ARG A O 1
ATOM 2756 N N . GLY A 1 365 ? 18.942 10.630 9.307 1.00 80.12 365 GLY A N 1
ATOM 2757 C CA . GLY A 1 365 ? 17.793 9.749 9.100 1.00 80.12 365 GLY A CA 1
ATOM 2758 C C . GLY A 1 365 ? 16.544 10.109 9.909 1.00 80.12 365 GLY A C 1
ATOM 2759 O O . GLY A 1 365 ? 16.563 10.939 10.818 1.00 80.12 365 GLY A O 1
ATOM 2760 N N . THR A 1 366 ? 15.447 9.438 9.585 1.00 87.81 366 THR A N 1
ATOM 2761 C CA . THR A 1 366 ? 14.139 9.585 10.229 1.00 87.81 366 THR A CA 1
ATOM 2762 C C . THR A 1 366 ? 14.021 8.607 11.401 1.00 87.81 366 THR A C 1
ATOM 2764 O O . THR A 1 366 ? 14.237 7.414 11.195 1.00 87.81 366 THR A O 1
ATOM 2767 N N . PRO A 1 367 ? 13.698 9.049 12.632 1.00 91.75 367 PRO A N 1
ATOM 2768 C CA . PRO A 1 367 ? 13.408 8.145 13.738 1.00 91.75 367 PRO A CA 1
ATOM 2769 C C . PRO A 1 367 ? 12.049 7.471 13.546 1.00 91.75 367 PRO A C 1
ATOM 2771 O O . PRO A 1 367 ? 11.091 8.112 13.127 1.00 91.75 367 PRO A O 1
ATOM 2774 N N . PHE A 1 368 ? 11.936 6.206 13.930 1.00 94.00 368 PHE A N 1
ATOM 2775 C CA . PHE A 1 368 ? 10.689 5.448 13.877 1.00 94.00 368 PHE A CA 1
ATOM 2776 C C . PHE A 1 368 ? 10.211 5.093 15.266 1.00 94.00 368 PHE A C 1
ATOM 2778 O O . PHE A 1 368 ? 11.002 4.816 16.173 1.00 94.00 368 PHE A O 1
ATOM 2785 N N . TYR A 1 369 ? 8.895 5.065 15.404 1.00 96.00 369 TYR A N 1
ATOM 2786 C CA . TYR A 1 369 ? 8.226 4.693 16.631 1.00 96.00 369 TYR A CA 1
ATOM 2787 C C . TYR A 1 369 ? 7.092 3.729 16.343 1.00 96.00 369 TYR A C 1
ATOM 2789 O O . TYR A 1 369 ? 6.520 3.743 15.253 1.00 96.00 369 TYR A O 1
ATOM 2797 N N . ALA A 1 370 ? 6.744 2.922 17.337 1.00 97.06 370 ALA A N 1
ATOM 2798 C CA . ALA A 1 370 ? 5.512 2.159 17.315 1.00 97.06 370 ALA A CA 1
ATOM 2799 C C . ALA A 1 370 ? 4.799 2.187 18.665 1.00 97.06 370 ALA A C 1
ATOM 2801 O O . ALA A 1 370 ? 5.408 2.423 19.707 1.00 97.06 370 ALA A O 1
ATOM 2802 N N . THR A 1 371 ? 3.495 1.959 18.640 1.00 97.38 371 THR A N 1
ATOM 2803 C CA . THR A 1 371 ? 2.626 1.906 19.819 1.00 97.38 371 THR A CA 1
ATOM 2804 C C . THR A 1 371 ? 1.516 0.879 19.597 1.00 97.38 371 THR A C 1
ATOM 2806 O O . THR A 1 371 ? 1.284 0.434 18.468 1.00 97.38 371 THR A O 1
ATOM 2809 N N . VAL A 1 372 ? 0.860 0.480 20.683 1.00 98.31 372 VAL A N 1
ATOM 2810 C CA . VAL A 1 372 ? -0.290 -0.422 20.683 1.00 98.31 372 VAL A CA 1
ATOM 2811 C C . VAL A 1 372 ? -1.489 0.328 21.243 1.00 98.31 372 VAL A C 1
ATOM 2813 O O . VAL A 1 372 ? -1.430 0.908 22.327 1.00 98.31 372 VAL A O 1
ATOM 2816 N N . TYR A 1 373 ? -2.586 0.326 20.494 1.00 98.25 373 TYR A N 1
ATOM 2817 C CA . TYR A 1 373 ? -3.877 0.809 20.960 1.00 98.25 373 TYR A CA 1
ATOM 2818 C C . TYR A 1 373 ? -4.772 -0.371 21.345 1.00 98.25 373 TYR A C 1
ATOM 2820 O O . TYR A 1 373 ? -5.022 -1.267 20.537 1.00 98.25 373 TYR A O 1
ATOM 2828 N N . HIS A 1 374 ? -5.288 -0.346 22.570 1.00 97.81 374 HIS A N 1
ATOM 2829 C CA . HIS A 1 374 ? -6.142 -1.383 23.144 1.00 97.81 374 HIS A CA 1
ATOM 2830 C C . HIS A 1 374 ? -7.613 -0.983 22.972 1.00 97.81 374 HIS A C 1
ATOM 2832 O O . HIS A 1 374 ? -8.105 -0.048 23.601 1.00 97.81 374 HIS A O 1
ATOM 2838 N N . THR A 1 375 ? -8.326 -1.648 22.064 1.00 96.88 375 THR A N 1
ATOM 2839 C CA . THR A 1 375 ? -9.688 -1.271 21.616 1.00 96.88 375 THR A CA 1
ATOM 2840 C C . THR A 1 375 ? -10.799 -1.540 22.636 1.00 96.88 375 THR A C 1
ATOM 2842 O O . THR A 1 375 ? -11.907 -1.002 22.510 1.00 96.88 375 THR A O 1
ATOM 2845 N N . ASP A 1 376 ? -10.516 -2.376 23.630 1.00 96.25 376 ASP A N 1
ATOM 2846 C CA . ASP A 1 376 ? -11.384 -2.745 24.746 1.00 96.25 376 ASP A CA 1
ATOM 2847 C C . ASP A 1 376 ? -11.377 -1.682 25.855 1.00 96.25 376 ASP A C 1
ATOM 2849 O O . ASP A 1 376 ? -12.436 -1.271 26.330 1.00 96.25 376 ASP A O 1
ATOM 2853 N N . THR A 1 377 ? -10.196 -1.181 26.214 1.00 96.44 377 THR A N 1
ATOM 2854 C CA . THR A 1 377 ? -9.996 -0.156 27.251 1.00 96.44 377 THR A CA 1
ATOM 2855 C C . THR A 1 377 ? -9.933 1.261 26.681 1.00 96.44 377 THR A C 1
ATOM 2857 O O . THR A 1 377 ? -10.119 2.245 27.398 1.00 96.44 377 THR A O 1
ATOM 2860 N N . GLY A 1 378 ? -9.664 1.382 25.383 1.00 95.50 378 GLY A N 1
ATOM 2861 C CA . GLY A 1 378 ? -9.383 2.640 24.708 1.00 95.50 378 GLY A CA 1
ATOM 2862 C C . GLY A 1 378 ? -8.040 3.269 25.087 1.00 95.50 378 GLY A C 1
ATOM 2863 O O . GLY A 1 378 ? -7.859 4.460 24.819 1.00 95.50 378 GLY A O 1
ATOM 2864 N N . GLN A 1 379 ? -7.141 2.507 25.718 1.00 97.12 379 GLN A N 1
ATOM 2865 C CA . GLN A 1 379 ? -5.815 2.959 26.137 1.00 97.12 379 GLN A CA 1
ATOM 2866 C C . GLN A 1 379 ? -4.798 2.862 24.996 1.00 97.12 379 GLN A C 1
ATOM 2868 O O . GLN A 1 379 ? -4.921 2.032 24.099 1.00 97.12 379 GLN A O 1
ATOM 2873 N N . LEU A 1 380 ? -3.796 3.737 25.038 1.00 97.50 380 LEU A N 1
ATOM 2874 C CA . LEU A 1 380 ? -2.683 3.773 24.097 1.00 97.50 380 LEU A CA 1
ATOM 2875 C C . LEU A 1 380 ? -1.380 3.617 24.876 1.00 97.50 380 LEU A C 1
ATOM 2877 O O . LEU A 1 380 ? -1.127 4.392 25.803 1.00 97.50 380 LEU A O 1
ATOM 2881 N N . ASP A 1 381 ? -0.557 2.654 24.479 1.00 97.69 381 ASP A N 1
ATOM 2882 C CA . ASP A 1 381 ? 0.741 2.434 25.104 1.00 97.69 381 ASP A CA 1
ATOM 2883 C C . ASP A 1 381 ? 1.720 3.577 24.779 1.00 97.69 381 ASP A C 1
ATOM 2885 O O . ASP A 1 381 ? 1.643 4.194 23.707 1.00 97.69 381 ASP A O 1
ATOM 2889 N N . PRO A 1 382 ? 2.693 3.867 25.661 1.00 96.00 382 PRO A N 1
ATOM 2890 C CA . PRO A 1 382 ? 3.761 4.803 25.341 1.00 96.00 382 PRO A CA 1
ATOM 2891 C C . PRO A 1 382 ? 4.499 4.403 24.049 1.00 96.00 382 PRO A C 1
ATOM 2893 O O . PRO A 1 382 ? 4.765 3.216 23.839 1.00 96.00 382 PRO A O 1
ATOM 2896 N N . PRO A 1 383 ? 4.883 5.365 23.189 1.00 95.94 383 PRO A N 1
ATOM 2897 C CA . PRO A 1 383 ? 5.654 5.061 21.992 1.00 95.94 383 PRO A CA 1
ATOM 2898 C C . PRO A 1 383 ? 6.987 4.375 22.304 1.00 95.94 383 PRO A C 1
ATOM 2900 O O . PRO A 1 383 ? 7.776 4.853 23.118 1.00 95.94 383 PRO A O 1
ATOM 2903 N N . THR A 1 384 ? 7.270 3.292 21.590 1.00 95.94 384 THR A N 1
ATOM 2904 C CA . THR A 1 384 ? 8.565 2.611 21.578 1.00 95.94 384 THR A CA 1
ATOM 2905 C C . THR A 1 384 ? 9.396 3.137 20.416 1.00 95.94 384 THR A C 1
ATOM 2907 O O . THR A 1 384 ? 8.929 3.124 19.282 1.00 95.94 384 THR A O 1
ATOM 2910 N N . TYR A 1 385 ? 10.632 3.567 20.674 1.00 95.06 385 TYR A N 1
ATOM 2911 C CA . TYR A 1 385 ? 11.592 3.905 19.620 1.00 95.06 385 TYR A CA 1
ATOM 2912 C C . TYR A 1 385 ? 12.142 2.638 18.955 1.00 95.06 385 TYR A C 1
ATOM 2914 O O . TYR A 1 385 ? 12.638 1.748 19.641 1.00 95.06 385 TYR A O 1
ATOM 2922 N N . LEU A 1 386 ? 12.077 2.577 17.626 1.00 93.88 386 LEU A N 1
ATOM 2923 C CA . LEU A 1 386 ? 12.430 1.391 16.834 1.00 93.88 386 LEU A CA 1
ATOM 2924 C C . LEU A 1 386 ? 13.791 1.501 16.140 1.00 93.88 386 LEU A C 1
ATOM 2926 O O . LEU A 1 386 ? 14.284 0.536 15.567 1.00 93.88 386 LEU A O 1
ATOM 2930 N N . GLY A 1 387 ? 14.388 2.691 16.152 1.00 90.75 387 GLY A N 1
ATOM 2931 C CA . GLY A 1 387 ? 15.579 3.003 15.373 1.00 90.75 387 GLY A CA 1
ATOM 2932 C C . GLY A 1 387 ? 15.318 4.103 14.352 1.00 90.75 387 GLY A C 1
ATOM 2933 O O . GLY A 1 387 ? 14.391 4.900 14.493 1.00 90.75 387 GLY A O 1
ATOM 2934 N N . ARG A 1 388 ? 16.183 4.173 13.341 1.00 89.62 388 ARG A N 1
ATOM 2935 C CA . ARG A 1 388 ? 16.163 5.193 12.289 1.00 89.62 388 ARG A CA 1
ATOM 2936 C C . ARG A 1 388 ? 16.692 4.637 10.970 1.00 89.62 388 ARG A C 1
ATOM 2938 O O . ARG A 1 388 ? 17.478 3.692 11.005 1.00 89.62 388 ARG A O 1
ATOM 2945 N N . THR A 1 389 ? 16.318 5.265 9.862 1.00 87.06 389 THR A N 1
ATOM 2946 C CA . THR A 1 389 ? 16.793 4.969 8.493 1.00 87.06 389 THR A CA 1
ATOM 2947 C C . THR A 1 389 ? 16.846 6.256 7.651 1.00 87.06 389 THR A C 1
ATOM 2949 O O . THR A 1 389 ? 16.276 7.275 8.050 1.00 87.06 389 THR A O 1
ATOM 2952 N N . GLY A 1 390 ? 17.492 6.209 6.481 1.00 72.00 390 GLY A N 1
ATOM 2953 C CA . GLY A 1 390 ? 17.306 7.166 5.382 1.00 72.00 390 GLY A CA 1
ATOM 2954 C C . GLY A 1 390 ? 18.386 8.233 5.194 1.00 72.00 390 GLY A C 1
ATOM 2955 O O . GLY A 1 390 ? 19.245 8.422 6.055 1.00 72.00 390 GLY A O 1
ATOM 2956 N N . ALA A 1 391 ? 18.253 9.026 4.117 1.00 57.66 391 ALA A N 1
ATOM 2957 C CA . ALA A 1 391 ? 19.071 10.215 3.866 1.00 57.66 391 ALA A CA 1
ATOM 2958 C C . ALA A 1 391 ? 18.241 11.460 3.448 1.00 57.66 391 ALA A C 1
ATOM 2960 O O . ALA A 1 391 ? 17.862 11.604 2.290 1.00 57.66 391 ALA A O 1
ATOM 2961 N N . GLY A 1 392 ? 18.035 12.413 4.374 1.00 48.50 392 GLY A N 1
ATOM 2962 C CA . GLY A 1 392 ? 17.338 13.691 4.128 1.00 48.50 392 GLY A CA 1
ATOM 2963 C C . GLY A 1 392 ? 18.099 14.694 3.235 1.00 48.50 392 GLY A C 1
ATOM 2964 O O . GLY A 1 392 ? 19.322 14.847 3.343 1.00 48.50 392 GLY A O 1
ATOM 2965 N N . TYR A 1 393 ? 17.369 15.374 2.344 1.00 42.25 393 TYR A N 1
ATOM 2966 C CA . TYR A 1 393 ? 17.851 16.336 1.334 1.00 42.25 393 TYR A CA 1
ATOM 2967 C C . TYR A 1 393 ? 18.326 17.669 1.931 1.00 42.25 393 TYR A C 1
ATOM 2969 O O . TYR A 1 393 ? 17.533 18.344 2.566 1.00 42.25 393 TYR A O 1
ATOM 2977 N N . VAL A 1 394 ? 19.536 18.148 1.595 1.00 42.50 394 VAL A N 1
ATOM 2978 C CA . VAL A 1 394 ? 19.849 19.595 1.641 1.00 42.50 394 VAL A CA 1
ATOM 2979 C C . VAL A 1 394 ? 20.736 20.010 0.465 1.00 42.50 394 VAL A C 1
ATOM 2981 O O . VAL A 1 394 ? 21.679 19.318 0.089 1.00 42.50 394 VAL A O 1
ATOM 2984 N N . ARG A 1 395 ? 20.441 21.183 -0.112 1.00 35.12 395 ARG A N 1
ATOM 2985 C CA . ARG A 1 395 ? 21.287 21.874 -1.098 1.00 35.12 395 ARG A CA 1
ATOM 2986 C C . ARG A 1 395 ? 22.657 22.219 -0.498 1.00 35.12 395 ARG A C 1
ATOM 2988 O O . ARG A 1 395 ? 22.734 22.939 0.495 1.00 35.12 395 ARG A O 1
ATOM 2995 N N . ARG A 1 396 ? 23.744 21.785 -1.143 1.00 41.88 396 ARG A N 1
ATOM 2996 C CA . ARG A 1 396 ? 25.105 22.260 -0.836 1.00 41.88 396 ARG A CA 1
ATOM 2997 C C . ARG A 1 396 ? 25.314 23.717 -1.270 1.00 41.88 396 ARG A C 1
ATOM 2999 O O . ARG A 1 396 ? 24.601 24.241 -2.124 1.00 41.88 396 ARG A O 1
ATOM 3006 N N . ASN A 1 397 ? 26.325 24.341 -0.660 1.00 42.41 397 ASN A N 1
ATOM 3007 C CA . ASN A 1 397 ? 26.749 25.725 -0.880 1.00 42.41 397 ASN A CA 1
ATOM 3008 C C . ASN A 1 397 ? 27.007 26.062 -2.368 1.00 42.41 397 ASN A C 1
ATOM 3010 O O . ASN A 1 397 ? 27.475 25.192 -3.103 1.00 42.41 397 ASN A O 1
ATOM 3014 N N . PRO A 1 398 ? 26.806 27.324 -2.802 1.00 42.59 398 PRO A N 1
ATOM 3015 C CA . PRO A 1 398 ? 26.768 27.740 -4.215 1.00 42.59 398 PRO A CA 1
ATOM 3016 C C . PRO A 1 398 ? 28.107 27.722 -4.997 1.00 42.59 398 PRO A C 1
ATOM 3018 O O . PRO A 1 398 ? 28.329 28.602 -5.824 1.00 42.59 398 PRO A O 1
ATOM 3021 N N . GLY A 1 399 ? 29.021 26.772 -4.760 1.00 48.19 399 GLY A N 1
ATOM 3022 C CA . GLY A 1 399 ? 30.359 26.787 -5.381 1.00 48.19 399 GLY A CA 1
ATOM 3023 C C . GLY A 1 399 ? 31.042 25.443 -5.655 1.00 48.19 399 GLY A C 1
ATOM 3024 O O . GLY A 1 399 ? 32.143 25.449 -6.197 1.00 48.19 399 GLY A O 1
ATOM 3025 N N . ASP A 1 400 ? 30.437 24.301 -5.318 1.00 50.47 400 ASP A N 1
ATOM 3026 C CA . ASP A 1 400 ? 31.041 22.975 -5.528 1.00 50.47 400 ASP A CA 1
ATOM 3027 C C . ASP A 1 400 ? 30.273 22.196 -6.609 1.00 50.47 400 ASP A C 1
ATOM 3029 O O . ASP A 1 400 ? 29.186 21.678 -6.369 1.00 50.47 400 ASP A O 1
ATOM 3033 N N . SER A 1 401 ? 30.816 22.173 -7.830 1.00 45.53 401 SER A N 1
ATOM 3034 C CA . SER A 1 401 ? 30.148 21.684 -9.046 1.00 45.53 401 SER A CA 1
ATOM 3035 C C . SER A 1 401 ? 30.360 20.197 -9.351 1.00 45.53 401 SER A C 1
ATOM 3037 O O . SER A 1 401 ? 29.925 19.733 -10.403 1.00 45.53 401 SER A O 1
ATOM 3039 N N . ARG A 1 402 ? 31.056 19.442 -8.489 1.00 44.78 402 ARG A N 1
ATOM 3040 C CA . ARG A 1 402 ? 31.549 18.092 -8.837 1.00 44.78 402 ARG A CA 1
ATOM 3041 C C . ARG A 1 402 ? 30.915 16.937 -8.061 1.00 44.78 402 ARG A C 1
ATOM 3043 O O . ARG A 1 402 ? 31.332 15.800 -8.248 1.00 44.78 402 ARG A O 1
ATOM 3050 N N . SER A 1 403 ? 29.916 17.188 -7.216 1.00 40.00 403 SER A N 1
ATOM 3051 C CA . SER A 1 403 ? 29.198 16.119 -6.510 1.00 40.00 403 SER A CA 1
ATOM 3052 C C . SER A 1 403 ? 27.721 16.495 -6.325 1.00 40.00 403 SER A C 1
ATOM 3054 O O . SER A 1 403 ? 27.426 17.391 -5.532 1.00 40.00 403 SER A O 1
ATOM 3056 N N . PRO A 1 404 ? 26.786 15.889 -7.080 1.00 40.28 404 PRO A N 1
ATOM 3057 C CA . PRO A 1 404 ? 25.435 16.431 -7.205 1.00 40.28 404 PRO A CA 1
ATOM 3058 C C . PRO A 1 404 ? 24.514 16.233 -5.986 1.00 40.28 404 PRO A C 1
ATOM 3060 O O . PRO A 1 404 ? 23.484 16.896 -5.939 1.00 40.28 404 PRO A O 1
ATOM 3063 N N . PHE A 1 405 ? 24.854 15.426 -4.968 1.00 40.62 405 PHE A N 1
ATOM 3064 C CA . PHE A 1 405 ? 23.969 15.210 -3.808 1.00 40.62 405 PHE A CA 1
ATOM 3065 C C . PHE A 1 405 ? 24.764 14.898 -2.526 1.00 40.62 405 PHE A C 1
ATOM 3067 O O . PHE A 1 405 ? 25.393 13.850 -2.422 1.00 40.62 405 PHE A O 1
ATOM 3074 N N . VAL A 1 406 ? 24.752 15.792 -1.528 1.00 39.56 406 VAL A N 1
ATOM 3075 C CA . VAL A 1 406 ? 25.294 15.514 -0.181 1.00 39.56 406 VAL A CA 1
ATOM 3076 C C . VAL A 1 406 ? 24.205 15.797 0.857 1.00 39.56 406 VAL A C 1
ATOM 3078 O O . VAL A 1 406 ? 23.792 16.939 1.022 1.00 39.56 406 VAL A O 1
ATOM 3081 N N . HIS A 1 407 ? 23.745 14.737 1.528 1.00 52.56 407 HIS A N 1
ATOM 3082 C CA . HIS A 1 407 ? 22.615 14.695 2.466 1.00 52.56 407 HIS A CA 1
ATOM 3083 C C . HIS A 1 407 ? 22.974 15.262 3.856 1.00 52.56 407 HIS A C 1
ATOM 3085 O O . HIS A 1 407 ? 23.948 14.813 4.469 1.00 52.56 407 HIS A O 1
ATOM 3091 N N . ASN A 1 408 ? 22.176 16.191 4.402 1.00 40.41 408 ASN A N 1
ATOM 3092 C CA . ASN A 1 408 ? 22.435 16.791 5.728 1.00 40.41 408 ASN A CA 1
ATOM 3093 C C . ASN A 1 408 ? 21.725 16.082 6.893 1.00 40.41 408 ASN A C 1
ATOM 3095 O O . ASN A 1 408 ? 21.731 16.591 8.011 1.00 40.41 408 ASN A O 1
ATOM 3099 N N . GLY A 1 409 ? 21.161 14.892 6.687 1.00 51.78 409 GLY A N 1
ATOM 3100 C CA . GLY A 1 409 ? 20.619 14.105 7.797 1.00 51.78 409 GLY A CA 1
ATOM 3101 C C . GLY A 1 409 ? 19.324 14.630 8.395 1.00 51.78 409 GLY A C 1
ATOM 3102 O O . GLY A 1 409 ? 19.076 14.402 9.575 1.00 51.78 409 GLY A O 1
ATOM 3103 N N . GLU A 1 410 ? 18.529 15.331 7.597 1.00 68.19 410 GLU A N 1
ATOM 3104 C CA . GLU A 1 410 ? 17.218 15.823 7.999 1.00 68.19 410 GLU A CA 1
ATOM 3105 C C . GLU A 1 410 ? 16.181 14.695 8.028 1.00 68.19 410 GLU A C 1
ATOM 3107 O O . GLU A 1 410 ? 16.379 13.610 7.470 1.00 68.19 410 GLU A O 1
ATOM 3112 N N . LEU A 1 411 ? 15.086 14.968 8.730 1.00 78.38 411 LEU A N 1
ATOM 3113 C CA . LEU A 1 411 ? 13.893 14.139 8.734 1.00 78.38 411 LEU A CA 1
ATOM 3114 C C . LEU A 1 411 ? 13.337 14.076 7.312 1.00 78.38 411 LEU A C 1
ATOM 3116 O O . LEU A 1 411 ? 13.163 15.109 6.674 1.00 78.38 411 LEU A O 1
ATOM 3120 N N . ASP A 1 412 ? 13.044 12.874 6.842 1.00 81.50 412 ASP A N 1
ATOM 3121 C CA . ASP A 1 412 ? 12.518 12.633 5.506 1.00 81.50 412 ASP A CA 1
ATOM 3122 C C . ASP A 1 412 ? 11.199 11.859 5.611 1.00 81.50 412 ASP A C 1
ATOM 3124 O O . ASP A 1 412 ? 11.126 10.800 6.245 1.00 81.50 412 ASP A O 1
ATOM 3128 N N . ASP A 1 413 ? 10.144 12.417 5.027 1.00 81.00 413 ASP A N 1
ATOM 3129 C CA . ASP A 1 413 ? 8.793 11.863 5.017 1.00 81.00 413 ASP A CA 1
ATOM 3130 C C . ASP A 1 413 ? 8.618 10.728 3.995 1.00 81.00 413 ASP A C 1
ATOM 3132 O O . ASP A 1 413 ? 7.577 10.076 3.968 1.00 81.00 413 ASP A O 1
ATOM 3136 N N . HIS A 1 414 ? 9.630 10.448 3.179 1.00 86.69 414 HIS A N 1
ATOM 3137 C CA . HIS A 1 414 ? 9.682 9.268 2.320 1.00 86.69 414 HIS A CA 1
ATOM 3138 C C . HIS A 1 414 ? 9.987 8.002 3.135 1.00 86.69 414 HIS A C 1
ATOM 3140 O O . HIS A 1 414 ? 9.634 6.889 2.734 1.00 86.69 414 HIS A O 1
ATOM 3146 N N . ASN A 1 415 ? 10.586 8.176 4.318 1.00 89.38 415 ASN A N 1
ATOM 3147 C CA . ASN A 1 415 ? 10.932 7.115 5.256 1.00 89.38 415 ASN A CA 1
ATOM 3148 C C . ASN A 1 415 ? 9.687 6.676 6.044 1.00 89.38 415 ASN A C 1
ATOM 3150 O O . ASN A 1 415 ? 9.584 6.904 7.248 1.00 89.38 415 ASN A O 1
ATOM 3154 N N . GLN A 1 416 ? 8.712 6.071 5.366 1.00 91.00 416 GLN A N 1
ATOM 3155 C CA . GLN A 1 416 ? 7.488 5.564 5.994 1.00 91.00 416 GLN A CA 1
ATOM 3156 C C . GLN A 1 416 ? 7.624 4.080 6.355 1.00 91.00 416 GLN A C 1
ATOM 3158 O O . GLN A 1 416 ? 8.194 3.312 5.574 1.00 91.00 416 GLN A O 1
ATOM 3163 N N . PRO A 1 417 ? 7.126 3.648 7.527 1.00 94.75 417 PRO A N 1
ATOM 3164 C CA . PRO A 1 417 ? 7.138 2.241 7.887 1.00 94.75 417 PRO A CA 1
ATOM 3165 C C . PRO A 1 417 ? 6.015 1.475 7.184 1.00 94.75 417 PRO A C 1
ATOM 3167 O O . PRO A 1 417 ? 4.965 2.038 6.884 1.00 94.75 417 PRO A O 1
ATOM 3170 N N . VAL A 1 418 ? 6.203 0.168 7.007 1.00 95.38 418 VAL A N 1
ATOM 3171 C CA . VAL A 1 418 ? 5.124 -0.761 6.639 1.00 95.38 418 VAL A CA 1
ATOM 3172 C C . VAL A 1 418 ? 5.147 -2.000 7.518 1.00 95.38 418 VAL A C 1
ATOM 3174 O O . VAL A 1 418 ? 6.213 -2.507 7.855 1.00 95.38 418 VAL A O 1
ATOM 3177 N N . MET A 1 419 ? 3.974 -2.484 7.898 1.00 96.56 419 MET A N 1
ATOM 3178 C CA . MET A 1 419 ? 3.756 -3.524 8.888 1.00 96.56 419 MET A CA 1
ATOM 3179 C C . MET A 1 419 ? 2.787 -4.574 8.356 1.00 96.56 419 MET A C 1
ATOM 3181 O O . MET A 1 419 ? 1.789 -4.236 7.722 1.00 96.56 419 MET A O 1
ATOM 3185 N N . VAL A 1 420 ? 3.048 -5.839 8.677 1.00 97.44 420 VAL A N 1
ATOM 3186 C CA . VAL A 1 420 ? 2.117 -6.949 8.449 1.00 97.44 420 VAL A CA 1
ATOM 3187 C C . VAL A 1 420 ? 2.088 -7.900 9.642 1.00 97.44 420 VAL A C 1
ATOM 3189 O O . VAL A 1 420 ? 3.061 -8.001 10.391 1.00 97.44 420 VAL A O 1
ATOM 3192 N N . LEU A 1 421 ? 0.967 -8.601 9.816 1.00 97.25 421 LEU A N 1
ATOM 3193 C CA . LEU A 1 421 ? 0.828 -9.700 10.769 1.00 97.25 421 LEU A CA 1
ATOM 3194 C C . LEU A 1 421 ? 0.921 -11.026 10.008 1.00 97.25 421 LEU A C 1
ATOM 3196 O O . LEU A 1 421 ? 0.199 -11.212 9.022 1.00 97.25 421 LEU A O 1
ATOM 3200 N N . ASP A 1 422 ? 1.785 -11.938 10.450 1.00 97.50 422 ASP A N 1
ATOM 3201 C CA . ASP A 1 422 ? 1.862 -13.278 9.863 1.00 97.50 422 ASP A CA 1
ATOM 3202 C C . ASP A 1 422 ? 0.733 -14.201 10.365 1.00 97.50 422 ASP A C 1
ATOM 3204 O O . ASP A 1 422 ? -0.131 -13.836 11.171 1.00 97.50 422 ASP A O 1
ATOM 3208 N N . ARG A 1 423 ? 0.726 -15.452 9.894 1.00 95.62 423 ARG A N 1
ATOM 3209 C CA . ARG A 1 423 ? -0.306 -16.430 10.268 1.00 95.62 423 ARG A CA 1
ATOM 3210 C C . ARG A 1 423 ? -0.236 -16.896 11.722 1.00 95.62 423 ARG A C 1
ATOM 3212 O O . ARG A 1 423 ? -1.238 -17.439 12.208 1.00 95.62 423 ARG A O 1
ATOM 3219 N N . LYS A 1 424 ? 0.911 -16.722 12.375 1.00 97.12 424 LYS A N 1
ATOM 3220 C CA . LYS A 1 424 ? 1.196 -17.114 13.759 1.00 97.12 424 LYS A CA 1
ATOM 3221 C C . LYS A 1 424 ? 1.000 -15.956 14.737 1.00 97.12 424 LYS A C 1
ATOM 3223 O O . LYS A 1 424 ? 1.024 -16.203 15.935 1.00 97.12 424 LYS A O 1
ATOM 3228 N N . GLY A 1 425 ? 0.793 -14.738 14.238 1.00 97.38 425 GLY A N 1
ATOM 3229 C CA . GLY A 1 425 ? 0.621 -13.529 15.032 1.00 97.38 425 GLY A CA 1
ATOM 3230 C C . GLY A 1 425 ? 1.911 -12.741 15.259 1.00 97.38 425 GLY A C 1
ATOM 3231 O O . GLY A 1 425 ? 1.903 -11.826 16.080 1.00 97.38 425 GLY A O 1
ATOM 3232 N N . TYR A 1 426 ? 3.027 -13.061 14.600 1.00 98.44 426 TYR A N 1
ATOM 3233 C CA . TYR A 1 426 ? 4.202 -12.191 14.663 1.00 98.44 426 TYR A CA 1
ATOM 3234 C C . TYR A 1 426 ? 3.941 -10.901 13.897 1.00 98.44 426 TYR A C 1
ATOM 3236 O O . TYR A 1 426 ? 3.357 -10.899 12.811 1.00 98.44 426 TYR A O 1
ATOM 3244 N N . VAL A 1 427 ? 4.419 -9.797 14.464 1.00 98.38 427 VAL A N 1
ATOM 3245 C CA . VAL A 1 427 ? 4.409 -8.493 13.807 1.00 98.38 427 VAL A CA 1
ATOM 3246 C C . VAL A 1 427 ? 5.714 -8.346 13.038 1.00 98.38 427 VAL A C 1
ATOM 3248 O O . VAL A 1 427 ? 6.801 -8.396 13.621 1.00 98.38 427 VAL A O 1
ATOM 3251 N N . HIS A 1 428 ? 5.597 -8.152 11.731 1.00 98.25 428 HIS A N 1
ATOM 3252 C CA . HIS A 1 428 ? 6.700 -7.866 10.823 1.00 98.25 428 HIS A CA 1
ATOM 3253 C C . HIS A 1 428 ? 6.643 -6.396 10.443 1.00 98.25 428 HIS A C 1
ATOM 3255 O O . HIS A 1 428 ? 5.579 -5.885 10.103 1.00 98.25 428 HIS A O 1
ATOM 3261 N N . LEU A 1 429 ? 7.781 -5.715 10.494 1.00 97.50 429 LEU A N 1
ATOM 3262 C CA . LEU A 1 429 ? 7.875 -4.286 10.246 1.00 97.50 429 LEU A CA 1
ATOM 3263 C C . LEU A 1 429 ? 9.094 -3.995 9.374 1.00 97.50 429 LEU A C 1
ATOM 3265 O O . LEU A 1 429 ? 10.195 -4.467 9.645 1.00 97.50 429 LEU A O 1
ATOM 3269 N N . MET A 1 430 ? 8.901 -3.189 8.339 1.00 96.88 430 MET A N 1
ATOM 3270 C CA . MET A 1 430 ? 9.974 -2.594 7.557 1.00 96.88 430 MET A CA 1
ATOM 3271 C C . MET A 1 430 ? 10.008 -1.097 7.841 1.00 96.88 430 MET A C 1
ATOM 3273 O O . MET A 1 430 ? 9.040 -0.388 7.565 1.00 96.88 430 MET A O 1
ATOM 3277 N N . LEU A 1 431 ? 11.122 -0.606 8.373 1.00 95.38 431 LEU A N 1
ATOM 3278 C CA . LEU A 1 431 ? 11.410 0.820 8.440 1.00 95.38 431 LEU A CA 1
ATOM 3279 C C . LEU A 1 431 ? 11.874 1.250 7.046 1.00 95.38 431 LEU A C 1
ATOM 3281 O O . LEU A 1 431 ? 12.960 0.863 6.603 1.00 95.38 431 LEU A O 1
ATOM 3285 N N . GLY A 1 432 ? 11.021 1.987 6.334 1.00 93.19 432 GLY A N 1
ATOM 3286 C CA . GLY A 1 432 ? 11.325 2.471 4.991 1.00 93.19 432 GLY A CA 1
ATOM 3287 C C . GLY A 1 432 ? 12.477 3.464 4.978 1.00 93.19 432 GLY A C 1
ATOM 3288 O O . GLY A 1 432 ? 12.863 3.996 6.010 1.00 93.19 432 GLY A O 1
ATOM 3289 N N . ALA A 1 433 ? 13.026 3.722 3.804 1.00 90.75 433 ALA A N 1
ATOM 3290 C CA . ALA A 1 433 ? 14.143 4.633 3.598 1.00 90.75 433 ALA A CA 1
ATOM 3291 C C . ALA A 1 433 ? 13.894 5.489 2.346 1.00 90.75 433 ALA A C 1
ATOM 3293 O O . ALA A 1 433 ? 12.873 5.320 1.672 1.00 90.75 433 ALA A O 1
ATOM 3294 N N . HIS A 1 434 ? 14.826 6.385 2.029 1.00 88.88 434 HIS A N 1
ATOM 3295 C CA . HIS A 1 434 ? 14.803 7.183 0.812 1.00 88.88 434 HIS A CA 1
ATOM 3296 C C . HIS A 1 434 ? 16.172 7.136 0.152 1.00 88.88 434 HIS A C 1
ATOM 3298 O O . HIS A 1 434 ? 17.102 7.823 0.569 1.00 88.88 434 HIS A O 1
ATOM 3304 N N . ASN A 1 435 ? 16.267 6.294 -0.877 1.00 87.88 435 ASN A N 1
ATOM 3305 C CA . ASN A 1 435 ? 17.513 5.959 -1.563 1.00 87.88 435 ASN A CA 1
ATOM 3306 C C . ASN A 1 435 ? 18.606 5.527 -0.570 1.00 87.88 435 ASN A C 1
ATOM 3308 O O . ASN A 1 435 ? 19.765 5.906 -0.712 1.00 87.88 435 ASN A O 1
ATOM 3312 N N . ASP A 1 436 ? 18.219 4.747 0.441 1.00 87.81 436 ASP A N 1
ATOM 3313 C CA . ASP A 1 436 ? 19.115 4.268 1.492 1.00 87.81 436 ASP A CA 1
ATOM 3314 C C . ASP A 1 436 ? 18.639 2.902 2.017 1.00 87.81 436 ASP A C 1
ATOM 3316 O O . ASP A 1 436 ? 17.606 2.368 1.602 1.00 87.81 436 ASP A O 1
ATOM 3320 N N . THR A 1 437 ? 19.406 2.339 2.937 1.00 88.06 437 THR A N 1
ATOM 3321 C CA . THR A 1 437 ? 19.204 1.036 3.555 1.00 88.06 437 THR A CA 1
ATOM 3322 C C . THR A 1 437 ? 17.919 1.044 4.384 1.00 88.06 437 THR A C 1
ATOM 3324 O O . THR A 1 437 ? 17.733 1.875 5.279 1.00 88.06 437 THR A O 1
ATOM 3327 N N . MET A 1 438 ? 17.020 0.101 4.102 1.00 93.12 438 MET A N 1
ATOM 3328 C CA . MET A 1 438 ? 15.834 -0.139 4.935 1.00 93.12 438 MET A CA 1
ATOM 3329 C C . MET A 1 438 ? 16.197 -1.014 6.133 1.00 93.12 438 MET A C 1
ATOM 3331 O O . MET A 1 438 ? 17.269 -1.615 6.177 1.00 93.12 438 MET A O 1
ATOM 3335 N N . ARG A 1 439 ? 15.298 -1.133 7.109 1.00 94.75 439 ARG A N 1
ATOM 3336 C CA . ARG A 1 439 ? 15.525 -1.987 8.281 1.00 94.75 439 ARG A CA 1
ATOM 3337 C C . ARG A 1 439 ? 14.333 -2.885 8.544 1.00 94.75 439 ARG A C 1
ATOM 3339 O O . ARG A 1 439 ? 13.218 -2.398 8.692 1.00 94.75 439 ARG A O 1
ATOM 3346 N N . TYR A 1 440 ? 14.576 -4.183 8.624 1.00 96.88 440 TYR A N 1
ATOM 3347 C CA . TYR A 1 440 ? 13.562 -5.187 8.889 1.00 96.88 440 TYR A CA 1
ATOM 3348 C C . TYR A 1 440 ? 13.571 -5.604 10.357 1.00 96.88 440 TYR A C 1
ATOM 3350 O O . TYR A 1 440 ? 14.621 -5.872 10.941 1.00 96.88 440 TYR A O 1
ATOM 3358 N N . LEU A 1 441 ? 12.375 -5.676 10.931 1.00 97.75 441 LEU A N 1
ATOM 3359 C CA . LEU A 1 441 ? 12.115 -6.029 12.313 1.00 97.75 441 LEU A CA 1
ATOM 3360 C C . LEU A 1 441 ? 11.035 -7.122 12.374 1.00 97.75 441 LEU A C 1
ATOM 3362 O O . LEU A 1 441 ? 10.021 -7.041 11.676 1.00 97.75 441 LEU A O 1
ATOM 3366 N N . ARG A 1 442 ? 11.214 -8.127 13.241 1.00 98.12 442 ARG A N 1
ATOM 3367 C CA . ARG A 1 442 ? 10.168 -9.117 13.584 1.00 98.12 442 ARG A CA 1
ATOM 3368 C C . ARG A 1 442 ? 10.023 -9.251 15.092 1.00 98.12 442 ARG A C 1
ATOM 3370 O O . ARG A 1 442 ? 11.039 -9.384 15.781 1.00 98.12 442 ARG A O 1
ATOM 3377 N N . SER A 1 443 ? 8.791 -9.209 15.601 1.00 98.44 443 SER A N 1
ATOM 3378 C CA . SER A 1 443 ? 8.523 -9.300 17.040 1.00 98.44 443 SER A CA 1
ATOM 3379 C C . SER A 1 443 ? 9.154 -10.550 17.664 1.00 98.44 443 SER A C 1
ATOM 3381 O O . SER A 1 443 ? 9.352 -11.573 17.003 1.00 98.44 443 SER A O 1
ATOM 3383 N N . GLU A 1 444 ? 9.515 -10.459 18.946 1.00 97.31 444 GLU A N 1
ATOM 3384 C CA . GLU A 1 444 ? 10.128 -11.577 19.682 1.00 97.31 444 GLU A CA 1
ATOM 3385 C C . GLU A 1 444 ? 9.161 -12.756 19.865 1.00 97.31 444 GLU A C 1
ATOM 3387 O O . GLU A 1 444 ? 9.544 -13.920 19.737 1.00 97.31 444 GLU A O 1
ATOM 3392 N N . SER A 1 445 ? 7.888 -12.446 20.102 1.00 97.50 445 SER A N 1
ATOM 3393 C CA . SER A 1 445 ? 6.811 -13.409 20.296 1.00 97.50 445 SER A CA 1
ATOM 3394 C C . SER A 1 445 ? 5.640 -13.128 19.348 1.00 97.50 445 SER A C 1
ATOM 3396 O O . SER A 1 445 ? 5.483 -11.988 18.885 1.00 97.50 445 SER A O 1
ATOM 3398 N N . PRO A 1 446 ? 4.804 -14.142 19.062 1.00 97.94 446 PRO A N 1
ATOM 3399 C CA . PRO A 1 446 ? 3.526 -13.917 18.407 1.00 97.94 446 PRO A CA 1
ATOM 3400 C C . PRO A 1 446 ? 2.583 -13.146 19.337 1.00 97.94 446 PRO A C 1
ATOM 3402 O O . PRO A 1 446 ? 2.733 -13.198 20.561 1.00 97.94 446 PRO A O 1
ATOM 3405 N N . HIS A 1 447 ? 1.616 -12.445 18.751 1.00 97.38 447 HIS A N 1
ATOM 3406 C CA . HIS A 1 447 ? 0.599 -11.647 19.434 1.00 97.38 447 HIS A CA 1
ATOM 3407 C C . HIS A 1 447 ? 1.192 -10.756 20.540 1.00 97.38 447 HIS A C 1
ATOM 3409 O O . HIS A 1 447 ? 0.689 -10.768 21.668 1.00 97.38 447 HIS A O 1
ATOM 3415 N N . PRO A 1 448 ? 2.291 -10.016 20.281 1.00 97.62 448 PRO A N 1
ATOM 3416 C CA . PRO A 1 448 ? 3.070 -9.388 21.342 1.00 97.62 448 PRO A CA 1
ATOM 3417 C C . PRO A 1 448 ? 2.238 -8.347 22.099 1.00 97.62 448 PRO A C 1
ATOM 3419 O O . PRO A 1 448 ? 1.424 -7.636 21.512 1.00 97.62 448 PRO A O 1
ATOM 3422 N N . ASP A 1 449 ? 2.410 -8.227 23.412 1.00 96.12 449 ASP A N 1
ATOM 3423 C CA . ASP A 1 449 ? 1.697 -7.197 24.187 1.00 96.12 449 ASP A CA 1
ATOM 3424 C C . ASP A 1 449 ? 2.281 -5.798 23.987 1.00 96.12 449 ASP A C 1
ATOM 3426 O O . ASP A 1 449 ? 1.584 -4.811 24.173 1.00 96.12 449 ASP A O 1
ATOM 3430 N N . SER A 1 450 ? 3.539 -5.708 23.549 1.00 94.75 450 SER A N 1
ATOM 3431 C CA . SER A 1 450 ? 4.194 -4.449 23.194 1.00 94.75 450 SER A CA 1
ATOM 3432 C C . SER A 1 450 ? 5.151 -4.647 22.022 1.00 94.75 450 SER A C 1
ATOM 3434 O O . SER A 1 450 ? 5.635 -5.751 21.786 1.00 94.75 450 SER A O 1
ATOM 3436 N N . LEU A 1 451 ? 5.499 -3.561 21.334 1.00 94.38 451 LEU A N 1
ATOM 3437 C CA . LEU A 1 451 ? 6.478 -3.562 20.238 1.00 94.38 451 LEU A CA 1
ATOM 3438 C C . LEU A 1 451 ? 7.893 -3.179 20.707 1.00 94.38 451 LEU A C 1
ATOM 3440 O O . LEU A 1 451 ? 8.690 -2.650 19.937 1.00 94.38 451 LEU A O 1
ATOM 3444 N N . SER A 1 452 ? 8.200 -3.423 21.986 1.00 92.44 452 SER A N 1
ATOM 3445 C CA . SER A 1 452 ? 9.478 -3.049 22.611 1.00 92.44 452 SER A CA 1
ATOM 3446 C C . SER A 1 452 ? 10.619 -4.036 22.373 1.00 92.44 452 SER A C 1
ATOM 3448 O O . SER A 1 452 ? 11.772 -3.707 22.649 1.00 92.44 452 SER A O 1
ATOM 3450 N N . ARG A 1 453 ? 10.317 -5.238 21.868 1.00 94.06 453 ARG A N 1
ATOM 3451 C CA . ARG A 1 453 ? 11.290 -6.319 21.681 1.00 94.06 453 ARG A CA 1
ATOM 3452 C C . ARG A 1 453 ? 11.145 -6.982 20.321 1.00 94.06 453 ARG A C 1
ATOM 3454 O O . ARG A 1 453 ? 10.039 -7.309 19.884 1.00 94.06 453 ARG A O 1
ATOM 3461 N N . TRP A 1 454 ? 12.288 -7.224 19.694 1.00 95.75 454 TRP A N 1
ATOM 3462 C CA . TRP A 1 454 ? 12.399 -7.735 18.336 1.00 95.75 454 TRP A CA 1
ATOM 3463 C C . TRP A 1 454 ? 13.379 -8.908 18.333 1.00 95.75 454 TRP A C 1
ATOM 3465 O O . TRP A 1 454 ? 14.497 -8.777 18.824 1.00 95.75 454 TRP A O 1
ATOM 3475 N N . ALA A 1 455 ? 12.955 -10.061 17.809 1.00 93.00 455 ALA A N 1
ATOM 3476 C CA . ALA A 1 455 ? 13.838 -11.219 17.643 1.00 93.00 455 ALA A CA 1
ATOM 3477 C C . ALA A 1 455 ? 14.760 -11.068 16.430 1.00 93.00 455 ALA A C 1
ATOM 3479 O O . ALA A 1 455 ? 15.824 -11.678 16.389 1.00 93.00 455 ALA A O 1
ATOM 3480 N N . ILE A 1 456 ? 14.324 -10.306 15.426 1.00 93.25 456 ILE A N 1
ATOM 3481 C CA . ILE A 1 456 ? 15.108 -10.001 14.232 1.00 93.25 456 ILE A CA 1
ATOM 3482 C C . ILE A 1 456 ? 15.187 -8.491 14.107 1.00 93.25 456 ILE A C 1
ATOM 3484 O O . ILE A 1 456 ? 14.165 -7.813 14.220 1.00 93.25 456 ILE A O 1
ATOM 3488 N N . ASP A 1 457 ? 16.399 -8.014 13.861 1.00 93.56 457 ASP A N 1
ATOM 3489 C CA . ASP A 1 457 ? 16.724 -6.623 13.616 1.00 93.56 457 ASP A CA 1
ATOM 3490 C C . ASP A 1 457 ? 17.882 -6.571 12.610 1.00 93.56 457 ASP A C 1
ATOM 3492 O O . ASP A 1 457 ? 19.042 -6.793 12.957 1.00 93.56 457 ASP A O 1
ATOM 3496 N N . GLU A 1 458 ? 17.539 -6.366 11.340 1.00 92.75 458 GLU A N 1
ATOM 3497 C CA . GLU A 1 458 ? 18.465 -6.504 10.217 1.00 92.75 458 GLU A CA 1
ATOM 3498 C C . GLU A 1 458 ? 18.367 -5.297 9.284 1.00 92.75 458 GLU A C 1
ATOM 3500 O O . GLU A 1 458 ? 17.278 -4.871 8.893 1.00 92.75 458 GLU A O 1
ATOM 3505 N N . ALA A 1 459 ? 19.516 -4.766 8.877 1.00 89.44 459 ALA A N 1
ATOM 3506 C CA . ALA A 1 459 ? 19.592 -3.817 7.779 1.00 89.44 459 ALA A CA 1
ATOM 3507 C C . ALA A 1 459 ? 19.413 -4.554 6.439 1.00 89.44 459 ALA A C 1
ATOM 3509 O O . ALA A 1 459 ? 19.970 -5.630 6.223 1.00 89.44 459 ALA A O 1
ATOM 3510 N N . VAL A 1 460 ? 18.610 -3.991 5.539 1.00 87.69 460 VAL A N 1
ATOM 3511 C CA . VAL A 1 460 ? 18.259 -4.605 4.255 1.00 87.69 460 VAL A CA 1
ATOM 3512 C C . VAL A 1 460 ? 19.143 -4.034 3.164 1.00 87.69 460 VAL A C 1
ATOM 3514 O O . VAL A 1 460 ? 19.026 -2.862 2.815 1.00 87.69 460 VAL A O 1
ATOM 3517 N N . GLY A 1 461 ? 20.000 -4.887 2.609 1.00 72.94 461 GLY A N 1
ATOM 3518 C CA . GLY A 1 461 ? 20.993 -4.486 1.618 1.00 72.94 461 GLY A CA 1
ATOM 3519 C C . GLY A 1 461 ? 22.254 -3.868 2.216 1.00 72.94 461 GLY A C 1
ATOM 3520 O O . GLY A 1 461 ? 23.020 -3.281 1.467 1.00 72.94 461 GLY A O 1
ATOM 3521 N N . ASP A 1 462 ? 22.501 -4.003 3.524 1.00 69.38 462 ASP A N 1
ATOM 3522 C CA . ASP A 1 462 ? 23.773 -3.574 4.112 1.00 69.38 462 ASP A CA 1
ATOM 3523 C C . ASP A 1 462 ? 24.935 -4.439 3.588 1.00 69.38 462 ASP A C 1
ATOM 3525 O O . ASP A 1 462 ? 24.907 -5.671 3.646 1.00 69.38 462 ASP A O 1
ATOM 3529 N N . THR A 1 463 ? 25.953 -3.774 3.043 1.00 56.78 463 THR A N 1
ATOM 3530 C CA . THR A 1 463 ? 27.130 -4.369 2.397 1.00 56.78 463 THR A CA 1
ATOM 3531 C C . THR A 1 463 ? 28.385 -4.161 3.232 1.00 56.78 463 THR A C 1
ATOM 3533 O O . THR A 1 463 ? 29.467 -3.958 2.682 1.00 56.78 463 THR A O 1
ATOM 3536 N N . THR A 1 464 ? 28.274 -4.203 4.562 1.00 52.22 464 THR A N 1
ATOM 3537 C CA . THR A 1 464 ? 29.429 -4.160 5.483 1.00 52.22 464 THR A CA 1
ATOM 3538 C C . THR A 1 464 ? 30.505 -5.221 5.192 1.00 52.22 464 THR A C 1
ATOM 3540 O O . THR A 1 464 ? 31.605 -5.136 5.731 1.00 52.22 464 THR A O 1
ATOM 3543 N N . THR A 1 465 ? 30.241 -6.182 4.304 1.00 48.53 465 THR A N 1
ATOM 3544 C CA . THR A 1 465 ? 31.205 -7.153 3.778 1.00 48.53 465 THR A CA 1
ATOM 3545 C C . THR A 1 465 ? 31.589 -6.834 2.328 1.00 48.53 465 THR A C 1
ATOM 3547 O O . THR A 1 465 ? 30.777 -7.115 1.454 1.00 48.53 465 THR A O 1
ATOM 3550 N N . ASP A 1 466 ? 32.786 -6.271 2.092 1.00 48.38 466 ASP A N 1
ATOM 3551 C CA . ASP A 1 466 ? 33.667 -6.299 0.889 1.00 48.38 466 ASP A CA 1
ATOM 3552 C C . ASP A 1 466 ? 33.085 -6.317 -0.549 1.00 48.38 466 ASP A C 1
ATOM 3554 O O . ASP A 1 466 ? 33.822 -6.483 -1.524 1.00 48.38 466 ASP A O 1
ATOM 3558 N N . ASP A 1 467 ? 31.789 -6.096 -0.738 1.00 58.09 467 ASP A N 1
ATOM 3559 C CA . ASP A 1 467 ? 31.123 -6.218 -2.025 1.00 58.09 467 ASP A CA 1
ATOM 3560 C C . ASP A 1 467 ? 31.231 -4.899 -2.796 1.00 58.09 467 ASP A C 1
ATOM 3562 O O . ASP A 1 467 ? 30.297 -4.097 -2.894 1.00 58.09 467 ASP A O 1
ATOM 3566 N N . GLN A 1 468 ? 32.425 -4.662 -3.344 1.00 56.22 468 GLN A N 1
ATOM 3567 C CA . GLN A 1 468 ? 32.726 -3.503 -4.187 1.00 56.22 468 GLN A CA 1
ATOM 3568 C C . GLN A 1 468 ? 31.753 -3.369 -5.373 1.00 56.22 468 GLN A C 1
ATOM 3570 O O . GLN A 1 468 ? 31.532 -2.257 -5.856 1.00 56.22 468 GLN A O 1
ATOM 3575 N N . THR A 1 469 ? 31.133 -4.467 -5.827 1.00 60.16 469 THR A N 1
ATOM 3576 C CA . THR A 1 469 ? 30.157 -4.433 -6.930 1.00 60.16 469 THR A CA 1
ATOM 3577 C C . THR A 1 469 ? 28.851 -3.748 -6.524 1.00 60.16 469 THR A C 1
ATOM 3579 O O . THR A 1 469 ? 28.207 -3.058 -7.321 1.00 60.16 469 THR A O 1
ATOM 3582 N N . CYS A 1 470 ? 28.505 -3.854 -5.247 1.00 64.75 470 CYS A N 1
ATOM 3583 C CA . CYS A 1 470 ? 27.304 -3.285 -4.668 1.00 64.75 470 CYS A CA 1
ATOM 3584 C C . CYS A 1 470 ? 27.429 -1.759 -4.483 1.00 64.75 470 CYS A C 1
ATOM 3586 O O . CYS A 1 470 ? 26.505 -1.005 -4.802 1.00 64.75 470 CYS A O 1
ATOM 3588 N N . ALA A 1 471 ? 28.612 -1.288 -4.068 1.00 61.16 471 ALA A N 1
ATOM 3589 C CA . ALA A 1 471 ? 28.918 0.138 -3.935 1.00 61.16 471 ALA A CA 1
ATOM 3590 C C . ALA A 1 471 ? 28.832 0.896 -5.274 1.00 61.16 471 ALA A C 1
ATOM 3592 O O . ALA A 1 471 ? 28.380 2.037 -5.305 1.00 61.16 471 ALA A O 1
ATOM 3593 N N . ALA A 1 472 ? 29.211 0.259 -6.388 1.00 59.56 472 ALA A N 1
ATOM 3594 C CA . ALA A 1 472 ? 29.135 0.869 -7.717 1.00 59.56 472 ALA A CA 1
ATOM 3595 C C . ALA A 1 472 ? 27.700 0.968 -8.273 1.00 59.56 472 ALA A C 1
ATOM 3597 O O . ALA A 1 472 ? 27.446 1.762 -9.176 1.00 59.56 472 ALA A O 1
ATOM 3598 N N . THR A 1 473 ? 26.764 0.163 -7.762 1.00 64.94 473 THR A N 1
ATOM 3599 C CA . THR A 1 473 ? 25.435 -0.025 -8.371 1.00 64.94 473 THR A CA 1
ATOM 3600 C C . THR A 1 473 ? 24.270 0.494 -7.527 1.00 64.94 473 THR A C 1
ATOM 3602 O O . THR A 1 473 ? 23.121 0.271 -7.908 1.00 64.94 473 THR A O 1
ATOM 3605 N N . ASN A 1 474 ? 24.536 1.195 -6.414 1.00 73.88 474 ASN A N 1
ATOM 3606 C CA . ASN A 1 474 ? 23.515 1.687 -5.472 1.00 73.88 474 ASN A CA 1
ATOM 3607 C C . ASN A 1 474 ? 22.577 0.579 -4.956 1.00 73.88 474 ASN A C 1
ATOM 3609 O O . ASN A 1 474 ? 21.398 0.801 -4.690 1.00 73.88 474 ASN A O 1
ATOM 3613 N N . CYS A 1 475 ? 23.101 -0.633 -4.789 1.00 77.19 475 CYS A N 1
ATOM 3614 C CA . CYS A 1 475 ? 22.329 -1.835 -4.458 1.00 77.19 475 CYS A CA 1
ATOM 3615 C C . CYS A 1 475 ? 21.634 -1.828 -3.075 1.00 77.19 475 CYS A C 1
ATOM 3617 O O . CYS A 1 475 ? 20.915 -2.771 -2.753 1.00 77.19 475 CYS A O 1
ATOM 3619 N N . HIS A 1 476 ? 21.905 -0.815 -2.249 1.00 81.81 476 HIS A N 1
ATOM 3620 C CA . HIS A 1 476 ? 21.369 -0.624 -0.901 1.00 81.81 476 HIS A CA 1
ATOM 3621 C C . HIS A 1 476 ? 20.393 0.559 -0.828 1.00 81.81 476 HIS A C 1
ATOM 3623 O O . HIS A 1 476 ? 19.842 0.841 0.229 1.00 81.81 476 HIS A O 1
ATOM 3629 N N . ALA A 1 477 ? 20.180 1.271 -1.939 1.00 89.00 477 ALA A N 1
ATOM 3630 C CA . ALA A 1 477 ? 19.441 2.523 -1.971 1.00 89.00 477 ALA A CA 1
ATOM 3631 C C . ALA A 1 477 ? 17.942 2.291 -2.211 1.00 89.00 477 ALA A C 1
ATOM 3633 O O . ALA A 1 477 ? 17.422 2.547 -3.293 1.00 89.00 477 ALA A O 1
ATOM 3634 N N . PHE A 1 478 ? 17.203 1.814 -1.216 1.00 92.44 478 PHE A N 1
ATOM 3635 C CA . PHE A 1 478 ? 15.779 1.528 -1.387 1.00 92.44 478 PHE A CA 1
ATOM 3636 C C . PHE A 1 478 ? 14.894 2.709 -0.978 1.00 92.44 478 PHE A C 1
ATOM 3638 O O . PHE A 1 478 ? 15.255 3.555 -0.159 1.00 92.44 478 PHE A O 1
ATOM 3645 N N . SER A 1 479 ? 13.705 2.781 -1.573 1.00 92.88 479 SER A N 1
ATOM 3646 C CA . SER A 1 479 ? 12.626 3.672 -1.149 1.00 92.88 479 SER A CA 1
ATOM 3647 C C . SER A 1 479 ? 11.284 2.958 -1.156 1.00 92.88 479 SER A C 1
ATOM 3649 O O . SER A 1 479 ? 11.047 2.094 -2.001 1.00 92.88 479 SER A O 1
ATOM 3651 N N . TYR A 1 480 ? 10.386 3.403 -0.279 1.00 92.88 480 TYR A N 1
ATOM 3652 C CA . TYR A 1 480 ? 8.962 3.065 -0.314 1.00 92.88 480 TYR A CA 1
ATOM 3653 C C . TYR A 1 480 ? 8.655 1.548 -0.313 1.00 92.88 480 TYR A C 1
ATOM 3655 O O . TYR A 1 480 ? 8.154 0.997 -1.299 1.00 92.88 480 TYR A O 1
ATOM 3663 N N . PRO A 1 481 ? 8.963 0.837 0.779 1.00 95.00 481 PRO A N 1
ATOM 3664 C CA . PRO A 1 481 ? 8.649 -0.582 0.866 1.00 95.00 481 PRO A CA 1
ATOM 3665 C C . PRO A 1 481 ? 7.135 -0.824 0.839 1.00 95.00 481 PRO A C 1
ATOM 3667 O O . PRO A 1 481 ? 6.389 -0.168 1.558 1.00 95.00 481 PRO A O 1
ATOM 3670 N N . ALA A 1 482 ? 6.711 -1.829 0.081 1.00 95.06 482 ALA A N 1
ATOM 3671 C CA . ALA A 1 482 ? 5.505 -2.609 0.327 1.00 95.06 482 ALA A CA 1
ATOM 3672 C C . ALA A 1 482 ? 5.936 -3.961 0.916 1.00 95.06 482 ALA A C 1
ATOM 3674 O O . ALA A 1 482 ? 6.997 -4.468 0.550 1.00 95.06 482 ALA A O 1
ATOM 3675 N N . LEU A 1 483 ? 5.152 -4.519 1.838 1.00 96.25 483 LEU A N 1
ATOM 3676 C CA . LEU A 1 483 ? 5.522 -5.687 2.640 1.00 96.25 483 LEU A CA 1
ATOM 3677 C C . LEU A 1 483 ? 4.353 -6.669 2.710 1.00 96.25 483 LEU A C 1
ATOM 3679 O O . LEU A 1 483 ? 3.232 -6.248 2.974 1.00 96.25 483 LEU A O 1
ATOM 3683 N N . GLU A 1 484 ? 4.637 -7.956 2.527 1.00 96.75 484 GLU A N 1
ATOM 3684 C CA . GLU A 1 484 ? 3.729 -9.078 2.794 1.00 96.75 484 GLU A CA 1
ATOM 3685 C C . GLU A 1 484 ? 4.501 -10.241 3.426 1.00 96.75 484 GLU A C 1
ATOM 3687 O O . GLU A 1 484 ? 5.716 -10.357 3.254 1.00 96.75 484 GLU A O 1
ATOM 3692 N N . VAL A 1 485 ? 3.793 -11.118 4.139 1.00 97.06 485 VAL A N 1
ATOM 3693 C CA . VAL A 1 485 ? 4.329 -12.401 4.623 1.00 97.06 485 VAL A CA 1
ATOM 3694 C C . VAL A 1 485 ? 3.397 -13.512 4.175 1.00 97.06 485 VAL A C 1
ATOM 3696 O O . VAL A 1 485 ? 2.194 -13.414 4.405 1.00 97.06 485 VAL A O 1
ATOM 3699 N N . ASP A 1 486 ? 3.920 -14.538 3.511 1.00 95.50 486 ASP A N 1
ATOM 3700 C CA . ASP A 1 486 ? 3.091 -15.610 2.965 1.00 95.50 486 ASP A CA 1
ATOM 3701 C C . ASP A 1 486 ? 2.734 -16.712 3.982 1.00 95.50 486 ASP A C 1
ATOM 3703 O O . ASP A 1 486 ? 2.894 -16.574 5.197 1.00 95.50 486 ASP A O 1
ATOM 3707 N N . GLY A 1 487 ? 2.141 -17.803 3.486 1.00 91.75 487 GLY A N 1
ATOM 3708 C CA . GLY A 1 487 ? 1.736 -18.934 4.316 1.00 91.75 487 GLY A CA 1
ATOM 3709 C C . GLY A 1 487 ? 2.890 -19.768 4.877 1.00 91.75 487 GLY A C 1
ATOM 3710 O O . GLY A 1 487 ? 2.643 -20.524 5.818 1.00 91.75 487 GLY A O 1
ATOM 3711 N N . ASP A 1 488 ? 4.092 -19.606 4.326 1.00 93.25 488 ASP A N 1
ATOM 3712 C CA . ASP A 1 488 ? 5.315 -20.336 4.661 1.00 93.25 488 ASP A CA 1
ATOM 3713 C C . ASP A 1 488 ? 6.301 -19.453 5.457 1.00 93.25 488 ASP A C 1
ATOM 3715 O O . ASP A 1 488 ? 7.487 -19.765 5.580 1.00 93.25 488 ASP A O 1
ATOM 3719 N N . ASP A 1 489 ? 5.795 -18.353 6.030 1.00 94.12 489 ASP A N 1
ATOM 3720 C CA . ASP A 1 489 ? 6.545 -17.322 6.756 1.00 94.12 489 ASP A CA 1
ATOM 3721 C C . ASP A 1 489 ? 7.660 -16.669 5.914 1.00 94.12 489 ASP A C 1
ATOM 3723 O O . ASP A 1 489 ? 8.669 -16.189 6.450 1.00 94.12 489 ASP A O 1
ATOM 3727 N N . VAL A 1 490 ? 7.498 -16.636 4.589 1.00 96.62 490 VAL A N 1
ATOM 3728 C CA . VAL A 1 490 ? 8.405 -15.917 3.698 1.00 96.62 490 VAL A CA 1
ATOM 3729 C C . VAL A 1 490 ? 8.010 -14.449 3.670 1.00 96.62 490 VAL A C 1
ATOM 3731 O O . VAL A 1 490 ? 6.861 -14.092 3.423 1.00 96.62 490 VAL A O 1
ATOM 3734 N N . VAL A 1 491 ? 8.984 -13.578 3.918 1.00 97.62 491 VAL A N 1
ATOM 3735 C CA . VAL A 1 491 ? 8.803 -12.129 3.847 1.00 97.62 491 VAL A CA 1
ATOM 3736 C C . VAL A 1 491 ? 9.050 -11.678 2.417 1.00 97.62 491 VAL A C 1
ATOM 3738 O O . VAL A 1 491 ? 10.115 -11.936 1.854 1.00 97.62 491 VAL A O 1
ATOM 3741 N N . HIS A 1 492 ? 8.095 -10.948 1.864 1.00 97.38 492 HIS A N 1
ATOM 3742 C CA . HIS A 1 492 ? 8.151 -10.379 0.529 1.00 97.38 492 HIS A CA 1
ATOM 3743 C C . HIS A 1 492 ? 8.163 -8.861 0.624 1.00 97.38 492 HIS A C 1
ATOM 3745 O O . HIS A 1 492 ? 7.315 -8.268 1.291 1.00 97.38 492 HIS A O 1
ATOM 3751 N N . VAL A 1 493 ? 9.103 -8.228 -0.072 1.00 97.12 493 VAL A N 1
ATOM 3752 C CA . VAL A 1 493 ? 9.218 -6.771 -0.120 1.00 97.12 493 VAL A CA 1
ATOM 3753 C C . VAL A 1 493 ? 9.286 -6.327 -1.566 1.00 97.12 493 VAL A C 1
ATOM 3755 O O . VAL A 1 493 ? 10.066 -6.867 -2.345 1.00 97.12 493 VAL A O 1
ATOM 3758 N N . VAL A 1 494 ? 8.510 -5.310 -1.920 1.00 97.00 494 VAL A N 1
ATOM 3759 C CA . VAL A 1 494 ? 8.698 -4.575 -3.173 1.00 97.00 494 VAL A CA 1
ATOM 3760 C C . VAL A 1 494 ? 9.055 -3.140 -2.843 1.00 97.00 494 VAL A C 1
ATOM 3762 O O . VAL A 1 494 ? 8.392 -2.498 -2.033 1.00 97.00 494 VAL A O 1
ATOM 3765 N N . ALA A 1 495 ? 10.109 -2.634 -3.465 1.00 95.94 495 ALA A N 1
ATOM 3766 C CA . ALA A 1 495 ? 10.622 -1.297 -3.218 1.00 95.94 495 ALA A CA 1
ATOM 3767 C C . ALA A 1 495 ? 11.054 -0.637 -4.527 1.00 95.94 495 ALA A C 1
ATOM 3769 O O . ALA A 1 495 ? 11.185 -1.280 -5.570 1.00 95.94 495 ALA A O 1
ATOM 3770 N N . ARG A 1 496 ? 11.298 0.667 -4.461 1.00 94.50 496 ARG A N 1
ATOM 3771 C CA . ARG A 1 496 ? 11.941 1.431 -5.528 1.00 94.50 496 ARG A CA 1
ATOM 3772 C C . ARG A 1 496 ? 13.444 1.504 -5.269 1.00 94.50 496 ARG A C 1
ATOM 3774 O O . ARG A 1 496 ? 13.839 1.722 -4.129 1.00 94.50 496 ARG A O 1
ATOM 3781 N N . MET A 1 497 ? 14.269 1.384 -6.304 1.00 93.06 497 MET A N 1
ATOM 3782 C CA . MET A 1 497 ? 15.730 1.462 -6.186 1.00 93.06 497 MET A CA 1
ATOM 3783 C C . MET A 1 497 ? 16.338 2.202 -7.392 1.00 93.06 497 MET A C 1
ATOM 3785 O O . MET A 1 497 ? 16.114 1.766 -8.527 1.00 93.06 497 MET A O 1
ATOM 3789 N N . PRO A 1 498 ? 17.100 3.297 -7.198 1.00 91.00 498 PRO A N 1
ATOM 3790 C CA . PRO A 1 498 ? 17.832 3.934 -8.279 1.00 91.00 498 PRO A CA 1
ATOM 3791 C C . PRO A 1 498 ? 18.971 3.025 -8.749 1.00 91.00 498 PRO A C 1
ATOM 3793 O O . PRO A 1 498 ? 19.618 2.358 -7.945 1.00 91.00 498 PRO A O 1
ATOM 3796 N N . ASP A 1 499 ? 19.241 3.006 -10.049 1.00 87.00 499 ASP A N 1
ATOM 3797 C CA . ASP A 1 499 ? 20.488 2.453 -10.576 1.00 87.00 499 ASP A CA 1
ATOM 3798 C C . ASP A 1 499 ? 21.565 3.533 -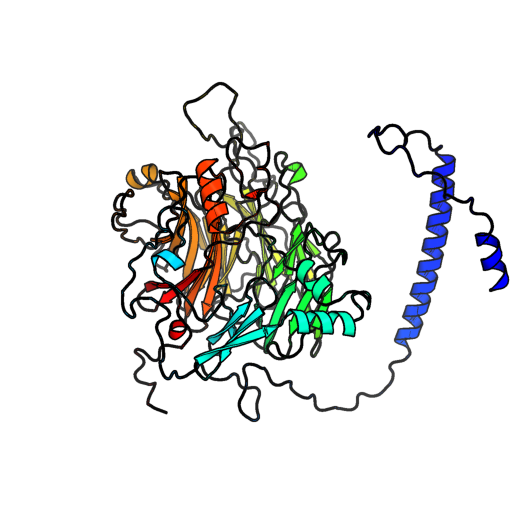10.774 1.00 87.00 499 ASP A C 1
ATOM 3800 O O . ASP A 1 499 ? 21.406 4.696 -10.397 1.00 87.00 499 ASP A O 1
ATOM 3804 N N . GLN A 1 500 ? 22.692 3.134 -11.368 1.00 82.19 500 GLN A N 1
ATOM 3805 C CA . GLN A 1 500 ? 23.828 4.009 -11.668 1.00 82.19 500 GLN A CA 1
ATOM 3806 C C . GLN A 1 500 ? 23.519 5.131 -12.680 1.00 82.19 500 GLN A C 1
ATOM 3808 O O . GLN A 1 500 ? 24.318 6.052 -12.818 1.00 82.19 500 GLN A O 1
ATOM 3813 N N . TYR A 1 501 ? 22.379 5.069 -13.375 1.00 83.56 501 TYR A N 1
ATOM 3814 C CA . TYR A 1 501 ? 21.913 6.074 -14.336 1.00 83.56 501 TYR A CA 1
ATOM 3815 C C . TYR A 1 501 ? 20.751 6.903 -13.782 1.00 83.56 501 TYR A C 1
ATOM 3817 O O . TYR A 1 501 ? 20.037 7.535 -14.548 1.00 83.56 501 TYR A O 1
ATOM 3825 N N . ALA A 1 502 ? 20.537 6.873 -12.461 1.00 84.19 502 ALA A N 1
ATOM 3826 C CA . ALA A 1 502 ? 19.420 7.533 -11.790 1.00 84.19 502 ALA A CA 1
ATOM 3827 C C . ALA A 1 502 ? 18.030 7.076 -12.269 1.00 84.19 502 ALA A C 1
ATOM 3829 O O . ALA A 1 502 ? 17.036 7.752 -12.009 1.00 84.19 502 ALA A O 1
ATOM 3830 N N . ARG A 1 503 ? 17.919 5.887 -12.879 1.00 88.56 503 ARG A N 1
ATOM 3831 C CA . ARG A 1 503 ? 16.612 5.292 -13.165 1.00 88.56 503 ARG A CA 1
ATOM 3832 C C . ARG A 1 503 ? 16.105 4.562 -11.948 1.00 88.56 503 ARG A C 1
ATOM 3834 O O . ARG A 1 503 ? 16.782 3.703 -11.381 1.00 88.56 503 ARG A O 1
ATOM 3841 N N . TYR A 1 504 ? 14.881 4.874 -11.572 1.00 91.50 504 TYR A N 1
ATOM 3842 C CA . TYR A 1 504 ? 14.272 4.363 -10.359 1.00 91.50 504 TYR A CA 1
ATOM 3843 C C . TYR A 1 504 ? 13.507 3.082 -10.647 1.00 91.50 504 TYR A C 1
ATOM 3845 O O . TYR A 1 504 ? 12.321 3.136 -10.936 1.00 91.50 504 TYR A O 1
ATOM 3853 N N . ASN A 1 505 ? 14.185 1.941 -10.562 1.00 93.38 505 ASN A N 1
ATOM 3854 C CA . ASN A 1 505 ? 13.636 0.612 -10.827 1.00 93.38 505 ASN A CA 1
ATOM 3855 C C . ASN A 1 505 ? 12.624 0.180 -9.760 1.00 93.38 505 ASN A C 1
ATOM 3857 O O . ASN A 1 505 ? 12.754 0.548 -8.591 1.00 93.38 505 ASN A O 1
ATOM 3861 N N . LEU A 1 506 ? 11.680 -0.679 -10.144 1.00 95.56 506 LEU A N 1
ATOM 3862 C CA . LEU A 1 506 ? 10.892 -1.471 -9.202 1.00 95.56 506 LEU A CA 1
ATOM 3863 C C . LEU A 1 506 ? 11.634 -2.782 -8.930 1.00 95.56 506 LEU A C 1
ATOM 3865 O O . LEU A 1 506 ? 11.993 -3.496 -9.870 1.00 95.56 506 LEU A O 1
ATOM 3869 N N . VAL A 1 507 ? 11.868 -3.105 -7.661 1.00 96.06 507 VAL A N 1
ATOM 3870 C CA . VAL A 1 507 ? 12.643 -4.279 -7.245 1.00 96.06 507 VAL A CA 1
ATOM 3871 C C . VAL A 1 507 ? 11.897 -5.112 -6.211 1.00 96.06 507 VAL A C 1
ATOM 3873 O O . VAL A 1 507 ? 11.094 -4.592 -5.440 1.00 96.06 507 VAL A O 1
ATOM 3876 N N . TYR A 1 508 ? 12.189 -6.407 -6.193 1.00 96.88 508 TYR A N 1
ATOM 3877 C CA . TYR A 1 508 ? 11.661 -7.390 -5.256 1.00 96.88 508 TYR A CA 1
ATOM 3878 C C . TYR A 1 508 ? 12.771 -7.915 -4.349 1.00 96.88 508 TYR A C 1
ATOM 3880 O O . TYR A 1 508 ? 13.870 -8.191 -4.822 1.00 96.88 508 TYR A O 1
ATOM 3888 N N . LEU A 1 509 ? 12.481 -8.076 -3.063 1.00 96.19 509 LEU A N 1
ATOM 3889 C CA . LEU A 1 509 ? 13.347 -8.716 -2.084 1.00 96.19 509 LEU A CA 1
ATOM 3890 C C . LEU A 1 509 ? 12.557 -9.798 -1.348 1.00 96.19 509 LEU A C 1
ATOM 3892 O O . LEU A 1 509 ? 11.356 -9.658 -1.111 1.00 96.19 509 LEU A O 1
ATOM 3896 N N . GLN A 1 510 ? 13.246 -10.864 -0.956 1.00 96.12 510 GLN A N 1
ATOM 3897 C CA . GLN A 1 510 ? 12.641 -12.006 -0.280 1.00 96.12 510 GLN A CA 1
ATOM 3898 C C . GLN A 1 510 ? 13.495 -12.419 0.910 1.00 96.12 510 GLN A C 1
ATOM 3900 O O . GLN A 1 510 ? 14.706 -12.592 0.760 1.00 96.12 510 GLN A O 1
ATOM 3905 N N . ARG A 1 511 ? 12.879 -12.651 2.069 1.00 96.12 511 ARG A N 1
ATOM 3906 C CA . ARG A 1 511 ? 13.556 -13.217 3.240 1.00 96.12 511 ARG A CA 1
ATOM 3907 C C . ARG A 1 511 ? 12.884 -14.520 3.653 1.00 96.12 511 ARG A C 1
ATOM 3909 O O . ARG A 1 511 ? 11.701 -14.537 3.972 1.00 96.12 511 ARG A O 1
ATOM 3916 N N . THR A 1 512 ? 13.660 -15.596 3.697 1.00 95.62 512 THR A N 1
ATOM 3917 C CA . THR A 1 512 ? 13.240 -16.893 4.250 1.00 95.62 512 THR A CA 1
ATOM 3918 C C . THR A 1 512 ? 13.801 -17.057 5.660 1.00 95.62 512 THR A C 1
ATOM 3920 O O . THR A 1 512 ? 14.514 -16.181 6.150 1.00 95.62 512 THR A O 1
ATOM 3923 N N . SER A 1 513 ? 13.551 -18.180 6.334 1.00 93.56 513 SER A N 1
ATOM 3924 C CA . SER A 1 513 ? 14.195 -18.482 7.622 1.00 93.56 513 SER A CA 1
ATOM 3925 C C . SER A 1 513 ? 15.732 -18.479 7.555 1.00 93.56 513 SER A C 1
ATOM 3927 O O . SER A 1 513 ? 16.367 -18.148 8.555 1.00 93.56 513 SER A O 1
ATOM 3929 N N . ALA A 1 514 ? 16.321 -18.755 6.385 1.00 94.19 514 ALA A N 1
ATOM 3930 C CA . ALA A 1 514 ? 17.767 -18.747 6.154 1.00 94.19 514 ALA A CA 1
ATOM 3931 C C . ALA A 1 514 ? 18.370 -17.341 5.951 1.00 94.19 514 ALA A C 1
ATOM 3933 O O . ALA A 1 514 ? 19.589 -17.209 5.879 1.00 94.19 514 ALA A O 1
ATOM 3934 N N . GLY A 1 515 ? 17.540 -16.296 5.867 1.00 93.44 515 GLY A N 1
ATOM 3935 C CA . GLY A 1 515 ? 17.967 -14.917 5.623 1.00 93.44 515 GLY A CA 1
ATOM 3936 C C . GLY A 1 515 ? 17.440 -14.357 4.302 1.00 93.44 515 GLY A C 1
ATOM 3937 O O . GLY A 1 515 ? 16.508 -14.899 3.702 1.00 93.44 515 GLY A O 1
ATOM 3938 N N . TRP A 1 516 ? 18.008 -13.228 3.878 1.00 93.56 516 TRP A N 1
ATOM 3939 C CA . TRP A 1 516 ? 17.656 -12.571 2.619 1.00 93.56 516 TRP A CA 1
ATOM 3940 C C . TRP A 1 516 ? 18.177 -13.365 1.420 1.00 93.56 516 TRP A C 1
ATOM 3942 O O . TRP A 1 516 ? 19.336 -13.776 1.374 1.00 93.56 516 TRP A O 1
ATOM 3952 N N . THR A 1 517 ? 17.297 -13.576 0.449 1.00 93.06 517 THR A N 1
ATOM 3953 C CA . THR A 1 517 ? 17.568 -14.349 -0.762 1.00 93.06 517 THR A CA 1
ATOM 3954 C C . THR A 1 517 ? 18.475 -13.555 -1.690 1.00 93.06 517 THR A C 1
ATOM 3956 O O . THR A 1 517 ? 18.313 -12.345 -1.857 1.00 93.06 517 THR A O 1
ATOM 3959 N N . ARG A 1 518 ? 19.433 -14.251 -2.303 1.00 90.62 518 ARG A N 1
ATOM 3960 C CA . ARG A 1 518 ? 20.261 -13.713 -3.378 1.00 90.62 518 ARG A CA 1
ATOM 3961 C C . ARG A 1 518 ? 19.699 -14.162 -4.723 1.00 90.62 518 ARG A C 1
ATOM 3963 O O . ARG A 1 518 ? 19.349 -15.328 -4.880 1.00 90.62 518 ARG A O 1
ATOM 3970 N N . PHE A 1 519 ? 19.634 -13.247 -5.679 1.00 89.62 519 PHE A N 1
ATOM 3971 C CA . PHE A 1 519 ? 19.109 -13.473 -7.017 1.00 89.62 519 PHE A CA 1
ATOM 3972 C C . PHE A 1 519 ? 20.207 -13.250 -8.047 1.00 89.62 519 PHE A C 1
ATOM 3974 O O . PHE A 1 519 ? 20.892 -12.227 -8.025 1.00 89.62 519 PHE A O 1
ATOM 3981 N N . ASP A 1 520 ? 20.332 -14.169 -8.994 1.00 87.56 520 ASP A N 1
ATOM 3982 C CA . ASP A 1 520 ? 21.188 -13.951 -10.150 1.00 87.56 520 ASP A CA 1
ATOM 3983 C C . ASP A 1 520 ? 20.472 -13.062 -11.159 1.00 87.56 520 ASP A C 1
ATOM 3985 O O . ASP A 1 520 ? 19.383 -13.387 -11.640 1.00 87.56 520 ASP A O 1
ATOM 3989 N N . GLN A 1 521 ? 21.080 -11.920 -11.476 1.00 82.81 521 GLN A N 1
ATOM 3990 C CA . GLN A 1 521 ? 20.540 -11.005 -12.470 1.00 82.81 521 GLN A CA 1
ATOM 3991 C C . GLN A 1 521 ? 21.381 -11.029 -13.747 1.00 82.81 521 GLN A C 1
ATOM 3993 O O . GLN A 1 521 ? 22.559 -10.646 -13.703 1.00 82.81 521 GLN A O 1
ATOM 3998 N N . PRO A 1 522 ? 20.801 -11.431 -14.894 1.00 83.12 522 PRO A N 1
ATOM 3999 C CA . PRO A 1 522 ? 21.497 -11.359 -16.169 1.00 83.12 522 PRO A CA 1
ATOM 4000 C C . PRO A 1 522 ? 21.785 -9.895 -16.550 1.00 83.12 522 PRO A C 1
ATOM 4002 O O . PRO A 1 522 ? 21.121 -8.978 -16.056 1.00 83.12 522 PRO A O 1
ATOM 4005 N N . PRO A 1 523 ? 22.769 -9.652 -17.435 1.00 82.69 523 PRO A N 1
ATOM 4006 C CA . PRO A 1 523 ? 23.007 -8.315 -17.963 1.00 82.69 523 PRO A CA 1
ATOM 4007 C C . PRO A 1 523 ? 21.790 -7.844 -18.771 1.00 82.69 523 PRO A C 1
ATOM 4009 O O . PRO A 1 523 ? 21.203 -8.618 -19.527 1.00 82.69 523 PRO A O 1
ATOM 4012 N N . ILE A 1 524 ? 21.434 -6.565 -18.648 1.00 80.06 524 ILE A N 1
ATOM 4013 C CA . ILE A 1 524 ? 20.331 -5.953 -19.405 1.00 80.06 524 ILE A CA 1
ATOM 4014 C C . ILE A 1 524 ? 20.862 -4.710 -20.097 1.00 80.06 524 ILE A C 1
ATOM 4016 O O . ILE A 1 524 ? 21.054 -3.705 -19.426 1.00 80.06 524 ILE A O 1
ATOM 4020 N N . ALA A 1 525 ? 21.063 -4.779 -21.417 1.00 76.50 525 ALA A N 1
ATOM 4021 C CA . ALA A 1 525 ? 21.529 -3.699 -22.300 1.00 76.50 525 ALA A CA 1
ATOM 4022 C C . ALA A 1 525 ? 22.692 -2.848 -21.736 1.00 76.50 525 ALA A C 1
ATOM 4024 O O . ALA A 1 525 ? 23.849 -3.077 -22.074 1.00 76.50 525 ALA A O 1
ATOM 4025 N N . HIS A 1 526 ? 22.386 -1.874 -20.884 1.00 76.69 526 HIS A N 1
ATOM 4026 C CA . HIS A 1 526 ? 23.294 -0.910 -20.252 1.00 76.69 526 HIS A CA 1
ATOM 4027 C C . HIS A 1 526 ? 23.624 -1.224 -18.774 1.00 76.69 526 HIS A C 1
ATOM 4029 O O . HIS A 1 526 ? 24.415 -0.514 -18.165 1.00 76.69 526 HIS A O 1
ATOM 4035 N N . LEU A 1 527 ? 23.019 -2.243 -18.153 1.00 80.62 527 LEU A N 1
ATOM 4036 C CA . LEU A 1 527 ? 23.338 -2.704 -16.796 1.00 80.62 527 LEU A CA 1
ATOM 4037 C C . LEU A 1 527 ? 24.169 -3.994 -16.856 1.00 80.62 527 LEU A C 1
ATOM 4039 O O . LEU A 1 527 ? 23.754 -4.949 -17.524 1.00 80.62 527 LEU A O 1
ATOM 4043 N N . PRO A 1 528 ? 25.306 -4.061 -16.137 1.00 81.19 528 PRO A N 1
ATOM 4044 C CA . PRO A 1 528 ? 26.074 -5.293 -16.035 1.00 81.19 528 PRO A CA 1
ATOM 4045 C C . PRO A 1 528 ? 25.269 -6.378 -15.309 1.00 81.19 528 PRO A C 1
ATOM 4047 O O . PRO A 1 528 ? 24.314 -6.093 -14.577 1.00 81.19 528 PRO A O 1
ATOM 4050 N N . ALA A 1 529 ? 25.685 -7.631 -15.500 1.00 82.75 529 ALA A N 1
ATOM 4051 C CA . ALA A 1 529 ? 25.192 -8.737 -14.690 1.00 82.75 529 ALA A CA 1
ATOM 4052 C C . ALA A 1 529 ? 25.454 -8.445 -13.206 1.00 82.75 529 ALA A C 1
ATOM 4054 O O . ALA A 1 529 ? 26.493 -7.884 -12.857 1.00 82.75 529 ALA A O 1
ATOM 4055 N N . ASN A 1 530 ? 24.522 -8.840 -12.346 1.00 80.62 530 ASN A N 1
ATOM 4056 C CA . ASN A 1 530 ? 24.676 -8.727 -10.901 1.00 80.62 530 ASN A CA 1
ATOM 4057 C C . ASN A 1 530 ? 24.377 -10.100 -10.279 1.00 80.62 530 ASN A C 1
ATOM 4059 O O . ASN A 1 530 ? 23.221 -10.365 -9.927 1.00 80.62 530 ASN A O 1
ATOM 4063 N N . PRO A 1 531 ? 25.363 -11.020 -10.269 1.00 78.88 531 PRO A N 1
ATOM 4064 C CA . PRO A 1 531 ? 25.187 -12.325 -9.649 1.00 78.88 531 PRO A CA 1
ATOM 4065 C C . PRO A 1 531 ? 24.998 -12.150 -8.141 1.00 78.88 531 PRO A C 1
ATOM 4067 O O . PRO A 1 531 ? 25.649 -11.312 -7.522 1.00 78.88 531 PRO A O 1
ATOM 4070 N N . ALA A 1 532 ? 24.113 -12.948 -7.553 1.00 80.12 532 ALA A N 1
ATOM 4071 C CA . ALA A 1 532 ? 23.801 -12.892 -6.128 1.00 80.12 532 ALA A CA 1
ATOM 4072 C C . ALA A 1 532 ? 23.367 -11.505 -5.585 1.00 80.12 532 ALA A C 1
ATOM 4074 O O . ALA A 1 532 ? 23.659 -11.159 -4.436 1.00 80.12 532 ALA A O 1
ATOM 4075 N N . ALA A 1 533 ? 22.617 -10.715 -6.355 1.00 84.38 533 ALA A N 1
ATOM 4076 C CA . ALA A 1 533 ? 22.018 -9.470 -5.875 1.00 84.38 533 ALA A CA 1
ATOM 4077 C C . ALA A 1 533 ? 21.008 -9.736 -4.738 1.00 84.38 533 ALA A C 1
ATOM 4079 O O . ALA A 1 533 ? 20.256 -10.702 -4.786 1.00 84.38 533 ALA A O 1
ATOM 4080 N N . TRP A 1 534 ? 20.916 -8.861 -3.731 1.00 87.69 534 TRP A N 1
ATOM 4081 C CA . TRP A 1 534 ? 19.910 -8.967 -2.647 1.00 87.69 534 TRP A CA 1
ATOM 4082 C C . TRP A 1 534 ? 18.459 -8.730 -3.096 1.00 87.69 534 TRP A C 1
ATOM 4084 O O . TRP A 1 534 ? 17.518 -8.833 -2.310 1.00 87.69 534 TRP A O 1
ATOM 4094 N N . PHE A 1 535 ? 18.285 -8.348 -4.353 1.00 92.44 535 PHE A N 1
ATOM 4095 C CA . PHE A 1 535 ? 17.011 -8.002 -4.947 1.00 92.44 535 PHE A CA 1
ATOM 4096 C C . PHE A 1 535 ? 16.900 -8.647 -6.323 1.00 92.44 535 PHE A C 1
ATOM 4098 O O . PHE A 1 535 ? 17.899 -9.052 -6.913 1.00 92.44 535 PHE A O 1
ATOM 4105 N N . GLN A 1 536 ? 15.691 -8.673 -6.863 1.00 93.06 536 GLN A N 1
ATOM 4106 C CA . GLN A 1 536 ? 15.381 -8.989 -8.249 1.00 93.06 536 GLN A CA 1
ATOM 4107 C C . GLN A 1 536 ? 14.771 -7.749 -8.905 1.00 93.06 536 GLN A C 1
ATOM 4109 O O . GLN A 1 536 ? 13.858 -7.139 -8.351 1.00 93.06 536 GLN A O 1
ATOM 4114 N N . ARG A 1 537 ? 15.260 -7.345 -10.081 1.00 92.69 537 ARG A N 1
ATOM 4115 C CA . ARG A 1 537 ? 14.627 -6.258 -10.846 1.00 92.69 537 ARG A CA 1
ATOM 4116 C C . ARG A 1 537 ? 13.296 -6.750 -11.410 1.00 92.69 537 ARG A C 1
ATOM 4118 O O . ARG A 1 537 ? 13.262 -7.769 -12.096 1.00 92.69 537 ARG A O 1
ATOM 4125 N N . LEU A 1 538 ? 12.222 -6.018 -11.122 1.00 94.06 538 LEU A N 1
ATOM 4126 C CA . LEU A 1 538 ? 10.894 -6.276 -11.670 1.00 94.06 538 LEU A CA 1
ATOM 4127 C C . LEU A 1 538 ? 10.664 -5.430 -12.918 1.00 94.06 538 LEU A C 1
ATOM 4129 O O . LEU A 1 538 ? 10.491 -5.983 -14.001 1.00 94.06 538 LEU A O 1
ATOM 4133 N N . ILE A 1 539 ? 10.704 -4.102 -12.758 1.00 92.94 539 ILE A N 1
ATOM 4134 C CA . ILE A 1 539 ? 10.445 -3.124 -13.821 1.00 92.94 539 ILE A CA 1
ATOM 4135 C C . ILE A 1 539 ? 11.613 -2.138 -13.920 1.00 92.94 539 ILE A C 1
ATOM 4137 O O . ILE A 1 539 ? 12.001 -1.538 -12.915 1.00 92.94 539 ILE A O 1
ATOM 4141 N N . ILE A 1 540 ? 12.135 -1.942 -15.130 1.00 91.75 540 ILE A N 1
ATOM 4142 C CA . ILE A 1 540 ? 13.133 -0.924 -15.473 1.00 91.75 540 ILE A CA 1
ATOM 4143 C C . ILE A 1 540 ? 12.445 0.154 -16.320 1.00 91.75 540 ILE A C 1
ATOM 4145 O O . ILE A 1 540 ? 12.003 -0.147 -17.435 1.00 91.75 540 ILE A O 1
ATOM 4149 N N . PRO A 1 541 ? 12.328 1.400 -15.834 1.00 90.19 541 PRO A N 1
ATOM 4150 C CA . PRO A 1 541 ? 11.791 2.475 -16.650 1.00 90.19 541 PRO A CA 1
ATOM 4151 C C . PRO A 1 541 ? 12.804 2.909 -17.720 1.00 90.19 541 PRO A C 1
ATOM 4153 O O . PRO A 1 541 ? 14.010 2.792 -17.535 1.00 90.19 541 PRO A O 1
ATOM 4156 N N . ASP A 1 542 ? 12.302 3.442 -18.831 1.00 86.12 542 ASP A N 1
ATOM 4157 C CA . ASP A 1 542 ? 13.107 3.994 -19.935 1.00 86.12 542 ASP A CA 1
ATOM 4158 C C . ASP A 1 542 ? 13.657 5.390 -19.598 1.00 86.12 542 ASP A C 1
ATOM 4160 O O . ASP A 1 542 ? 14.686 5.816 -20.102 1.00 86.12 542 ASP A O 1
ATOM 4164 N N . HIS A 1 543 ? 12.983 6.093 -18.691 1.00 86.69 543 HIS A N 1
ATOM 4165 C CA . HIS A 1 543 ? 13.288 7.472 -18.349 1.00 86.69 543 HIS A CA 1
ATOM 4166 C C . HIS A 1 543 ? 14.423 7.590 -17.327 1.00 86.69 543 HIS A C 1
ATOM 4168 O O . HIS A 1 543 ? 14.333 7.019 -16.240 1.00 86.69 543 HIS A O 1
ATOM 4174 N N . GLU A 1 544 ? 15.451 8.361 -17.693 1.00 84.00 544 GLU A N 1
ATOM 4175 C CA . GLU A 1 544 ? 16.721 8.541 -16.967 1.00 84.00 544 GLU A CA 1
ATOM 4176 C C . GLU A 1 544 ? 16.693 9.623 -15.879 1.00 84.00 544 GLU A C 1
ATOM 4178 O O . GLU A 1 544 ? 17.646 9.747 -15.112 1.00 84.00 544 GLU A O 1
ATOM 4183 N N . LEU A 1 545 ? 15.616 10.409 -15.787 1.00 85.25 545 LEU A N 1
ATOM 4184 C CA . LEU A 1 545 ? 15.448 11.402 -14.724 1.00 85.25 545 LEU A CA 1
ATOM 4185 C C . LEU A 1 545 ? 14.504 10.868 -13.643 1.00 85.25 545 LEU A C 1
ATOM 4187 O O . LEU A 1 545 ? 14.161 9.681 -13.593 1.00 85.25 545 LEU A O 1
ATOM 4191 N N . TYR A 1 546 ? 14.150 11.737 -12.696 1.00 85.12 546 TYR A N 1
ATOM 4192 C CA . TYR A 1 546 ? 13.347 11.328 -11.557 1.00 85.12 546 TYR A CA 1
ATOM 4193 C C . TYR A 1 546 ? 12.021 10.712 -11.996 1.00 85.12 546 TYR A C 1
ATOM 4195 O O . TYR A 1 546 ? 11.252 11.281 -12.759 1.00 85.12 546 TYR A O 1
ATOM 4203 N N . GLY A 1 547 ? 11.735 9.538 -11.453 1.00 85.81 547 GLY A N 1
ATOM 4204 C CA . GLY A 1 547 ? 10.473 8.863 -11.661 1.00 85.81 547 GLY A CA 1
ATOM 4205 C C . GLY A 1 547 ? 10.093 8.059 -10.438 1.00 85.81 547 GLY A C 1
ATOM 4206 O O . GLY A 1 547 ? 10.909 7.773 -9.545 1.00 85.81 547 GLY A O 1
ATOM 4207 N N . VAL A 1 548 ? 8.810 7.733 -10.366 1.00 87.00 548 VAL A N 1
ATOM 4208 C CA . VAL A 1 548 ? 8.266 7.129 -9.164 1.00 87.00 548 VAL A CA 1
ATOM 4209 C C . VAL A 1 548 ? 7.253 6.038 -9.478 1.00 87.00 548 VAL A C 1
ATOM 4211 O O . VAL A 1 548 ? 6.325 6.218 -10.263 1.00 87.00 548 VAL A O 1
ATOM 4214 N N . PHE A 1 549 ? 7.436 4.885 -8.840 1.00 90.00 549 PHE A N 1
ATOM 4215 C CA . PHE A 1 549 ? 6.491 3.777 -8.888 1.00 90.00 549 PHE A CA 1
ATOM 4216 C C . PHE A 1 549 ? 5.488 3.907 -7.752 1.00 90.00 549 PHE A C 1
ATOM 4218 O O . PHE A 1 549 ? 5.876 3.974 -6.600 1.00 90.00 549 PHE A O 1
ATOM 4225 N N . TYR A 1 550 ? 4.194 3.901 -8.041 1.00 89.44 550 TYR A N 1
ATOM 4226 C CA . TYR A 1 550 ? 3.175 3.656 -7.024 1.00 89.44 550 TYR A CA 1
ATOM 4227 C C . TYR A 1 550 ? 2.831 2.186 -7.056 1.00 89.44 550 TYR A C 1
ATOM 4229 O O . TYR A 1 550 ? 2.150 1.762 -7.983 1.00 89.44 550 TYR A O 1
ATOM 4237 N N . HIS A 1 551 ? 3.299 1.426 -6.071 1.00 92.94 551 HIS A N 1
ATOM 4238 C CA . HIS A 1 551 ? 3.060 -0.010 -5.994 1.00 92.94 551 HIS A CA 1
ATOM 4239 C C . HIS A 1 551 ? 2.419 -0.431 -4.683 1.00 92.94 551 HIS A C 1
ATOM 4241 O O . HIS A 1 551 ? 2.516 0.254 -3.664 1.00 92.94 551 HIS A O 1
ATOM 4247 N N . ARG A 1 552 ? 1.731 -1.567 -4.729 1.00 92.81 552 ARG A N 1
ATOM 4248 C CA . ARG A 1 552 ? 1.065 -2.200 -3.594 1.00 92.81 552 ARG A CA 1
ATOM 4249 C C . ARG A 1 552 ? 1.111 -3.708 -3.772 1.00 92.81 552 ARG A C 1
ATOM 4251 O O . ARG A 1 552 ? 1.071 -4.208 -4.898 1.00 92.81 552 ARG A O 1
ATOM 4258 N N . MET A 1 553 ? 1.184 -4.408 -2.651 1.00 94.88 553 MET A N 1
ATOM 4259 C CA . MET A 1 553 ? 1.190 -5.862 -2.605 1.00 94.88 553 MET A CA 1
ATOM 4260 C C . MET A 1 553 ? -0.151 -6.370 -2.086 1.00 94.88 553 MET A C 1
ATOM 4262 O O . MET A 1 553 ? -0.863 -5.656 -1.381 1.00 94.88 553 MET A O 1
ATOM 4266 N N . SER A 1 554 ? -0.498 -7.585 -2.484 1.00 94.94 554 SER A N 1
ATOM 4267 C CA . SER A 1 554 ? -1.627 -8.323 -1.927 1.00 94.94 554 SER A CA 1
ATOM 4268 C C . SER A 1 554 ? -1.357 -9.814 -2.040 1.00 94.94 554 SER A C 1
ATOM 4270 O O . SER A 1 554 ? -0.822 -10.267 -3.057 1.00 94.94 554 SER A O 1
ATOM 4272 N N . LEU A 1 555 ? -1.783 -10.578 -1.041 1.00 94.88 555 LEU A N 1
ATOM 4273 C CA . LEU A 1 555 ? -1.661 -12.030 -1.039 1.00 94.88 555 LEU A CA 1
ATOM 4274 C C . LEU A 1 555 ? -3.030 -12.695 -1.226 1.00 94.88 555 LEU A C 1
ATOM 4276 O O . LEU A 1 555 ? -3.990 -12.391 -0.512 1.00 94.88 555 LEU A O 1
ATOM 4280 N N . ARG A 1 556 ? -3.125 -13.642 -2.161 1.00 94.06 556 ARG A N 1
ATOM 4281 C CA . ARG A 1 556 ? -4.288 -14.533 -2.277 1.00 94.06 556 ARG A CA 1
ATOM 4282 C C . ARG A 1 556 ? -4.254 -15.564 -1.131 1.00 94.06 556 ARG A C 1
ATOM 4284 O O . ARG A 1 556 ? -3.168 -15.915 -0.673 1.00 94.06 556 ARG A O 1
ATOM 4291 N N . PRO A 1 557 ? -5.399 -16.101 -0.656 1.00 91.56 557 PRO A N 1
ATOM 4292 C CA . PRO A 1 557 ? -5.403 -17.075 0.444 1.00 91.56 557 PRO A CA 1
ATOM 4293 C C . PRO A 1 557 ? -4.542 -18.329 0.232 1.00 91.56 557 PRO A C 1
ATOM 4295 O O . PRO A 1 557 ? -4.113 -18.955 1.205 1.00 91.56 557 PRO A O 1
ATOM 4298 N N . ASP A 1 558 ? -4.270 -18.689 -1.023 1.00 90.38 558 ASP A N 1
ATOM 4299 C CA . ASP A 1 558 ? -3.414 -19.818 -1.390 1.00 90.38 558 ASP A CA 1
ATOM 4300 C C . ASP A 1 558 ? -1.909 -19.499 -1.398 1.00 90.38 558 ASP A C 1
ATOM 4302 O O . ASP A 1 558 ? -1.119 -20.389 -1.691 1.00 90.38 558 ASP A O 1
ATOM 4306 N N . GLY A 1 559 ? -1.517 -18.265 -1.067 1.00 91.62 559 GLY A N 1
ATOM 4307 C CA . GLY A 1 559 ? -0.124 -17.819 -1.036 1.00 91.62 559 GLY A CA 1
ATOM 4308 C C . GLY A 1 559 ? 0.359 -17.150 -2.322 1.00 91.62 559 GLY A C 1
ATOM 4309 O O . GLY A 1 559 ? 1.478 -16.655 -2.348 1.00 91.62 559 GLY A O 1
ATOM 4310 N N . THR A 1 560 ? -0.464 -17.067 -3.375 1.00 93.38 560 THR A N 1
ATOM 4311 C CA . THR A 1 560 ? -0.066 -16.342 -4.595 1.00 93.38 560 THR A CA 1
ATOM 4312 C C . THR A 1 560 ? 0.111 -14.860 -4.279 1.00 93.38 560 THR A C 1
ATOM 4314 O O . THR A 1 560 ? -0.831 -14.206 -3.815 1.00 93.38 560 THR A O 1
ATOM 4317 N N . LEU A 1 561 ? 1.298 -14.324 -4.555 1.00 96.06 561 LEU A N 1
ATOM 4318 C CA . LEU A 1 561 ? 1.631 -12.925 -4.323 1.00 96.06 561 LEU A CA 1
ATOM 4319 C C . LEU A 1 561 ? 1.375 -12.087 -5.578 1.00 96.06 561 LEU A C 1
ATOM 4321 O O . LEU A 1 561 ? 1.688 -12.491 -6.696 1.00 96.06 561 LEU A O 1
ATOM 4325 N N . TRP A 1 562 ? 0.815 -10.897 -5.380 1.00 96.44 562 TRP A N 1
ATOM 4326 C CA . TRP A 1 562 ? 0.472 -9.967 -6.448 1.00 96.44 562 TRP A CA 1
ATOM 4327 C C . TRP A 1 562 ? 1.068 -8.596 -6.171 1.00 96.44 562 TRP A C 1
ATOM 4329 O O . TRP A 1 562 ? 1.064 -8.132 -5.030 1.00 96.44 562 TRP A O 1
ATOM 4339 N N . VAL A 1 563 ? 1.536 -7.933 -7.227 1.00 95.81 563 VAL A N 1
ATOM 4340 C CA . VAL A 1 563 ? 2.076 -6.571 -7.170 1.00 95.81 563 VAL A CA 1
ATOM 4341 C C . VAL A 1 563 ? 1.361 -5.731 -8.203 1.00 95.81 563 VAL A C 1
ATOM 4343 O O . VAL A 1 563 ? 1.565 -5.892 -9.406 1.00 95.81 563 VAL A O 1
ATOM 4346 N N . ASN A 1 564 ? 0.529 -4.810 -7.738 1.00 94.00 564 ASN A N 1
ATOM 4347 C CA . ASN A 1 564 ? 0.072 -3.728 -8.589 1.00 94.00 564 ASN A CA 1
ATOM 4348 C C . ASN A 1 564 ? 1.119 -2.624 -8.586 1.00 94.00 564 ASN A C 1
ATOM 4350 O O . ASN A 1 564 ? 1.671 -2.306 -7.535 1.00 94.00 564 ASN A O 1
ATOM 4354 N N . TYR A 1 565 ? 1.346 -2.014 -9.743 1.00 92.88 565 TYR A N 1
ATOM 4355 C CA . TYR A 1 565 ? 2.120 -0.791 -9.829 1.00 92.88 565 TYR A CA 1
ATOM 4356 C C . TYR A 1 565 ? 1.555 0.155 -10.894 1.00 92.88 565 TYR A C 1
ATOM 4358 O O . TYR A 1 565 ? 0.792 -0.246 -11.769 1.00 92.88 565 TYR A O 1
ATOM 4366 N N . SER A 1 566 ? 1.950 1.417 -10.819 1.00 89.12 566 SER A N 1
ATOM 4367 C CA . SER A 1 566 ? 1.864 2.398 -11.904 1.00 89.12 566 SER A CA 1
ATOM 4368 C C . SER A 1 566 ? 3.108 3.271 -11.856 1.00 89.12 566 SER A C 1
ATOM 4370 O O . SER A 1 566 ? 3.618 3.518 -10.760 1.00 89.12 566 SER A O 1
ATOM 4372 N N . TYR A 1 567 ? 3.590 3.740 -13.001 1.00 87.56 567 TYR A N 1
ATOM 4373 C CA . TYR A 1 567 ? 4.772 4.594 -13.059 1.00 87.56 567 TYR A CA 1
ATOM 4374 C C . TYR A 1 567 ? 4.368 6.038 -13.346 1.00 87.56 567 TYR A C 1
ATOM 4376 O O . TYR A 1 567 ? 3.506 6.299 -14.182 1.00 87.56 567 TYR A O 1
ATOM 4384 N N . ASN A 1 568 ? 4.986 6.980 -12.646 1.00 85.00 568 ASN A N 1
ATOM 4385 C CA . ASN A 1 568 ? 4.853 8.400 -12.922 1.00 85.00 568 ASN A CA 1
ATOM 4386 C C . ASN A 1 568 ? 6.226 8.948 -13.317 1.00 85.00 568 ASN A C 1
ATOM 4388 O O . ASN A 1 568 ? 7.182 8.869 -12.541 1.00 85.00 568 ASN A O 1
ATOM 4392 N N . PHE A 1 569 ? 6.300 9.460 -14.541 1.00 85.31 569 PHE A N 1
ATOM 4393 C CA . PHE A 1 569 ? 7.467 10.155 -15.069 1.00 85.31 569 PHE A CA 1
ATOM 4394 C C . PHE A 1 569 ? 7.496 11.578 -14.495 1.00 85.31 569 PHE A C 1
ATOM 4396 O O . PHE A 1 569 ? 6.458 12.239 -14.427 1.00 85.31 569 PHE A O 1
ATOM 4403 N N . ASP A 1 570 ? 8.663 12.063 -14.089 1.00 81.38 570 ASP A N 1
ATOM 4404 C CA . ASP A 1 570 ? 8.830 13.409 -13.546 1.00 81.38 570 ASP A CA 1
ATOM 4405 C C . ASP A 1 570 ? 10.127 14.040 -14.082 1.00 81.38 570 ASP A C 1
ATOM 4407 O O . ASP A 1 570 ? 10.896 13.402 -14.780 1.00 81.38 570 ASP A O 1
ATOM 4411 N N . GLN A 1 571 ? 10.363 15.326 -13.826 1.00 82.62 571 GLN A N 1
ATOM 4412 C CA . GLN A 1 571 ? 11.574 16.037 -14.260 1.00 82.62 571 GLN A CA 1
ATOM 4413 C C . GLN A 1 571 ? 11.920 15.910 -15.759 1.00 82.62 571 GLN A C 1
ATOM 4415 O O . GLN A 1 571 ? 13.095 15.872 -16.102 1.00 82.62 571 GLN A O 1
ATOM 4420 N N . PHE A 1 572 ? 10.940 15.918 -16.662 1.00 83.25 572 PHE A N 1
ATOM 4421 C CA . PHE A 1 572 ? 11.168 15.822 -18.108 1.00 83.25 572 PHE A CA 1
ATOM 4422 C C . PHE A 1 572 ? 12.093 16.928 -18.649 1.00 83.25 572 PHE A C 1
ATOM 4424 O O . PHE A 1 572 ? 11.979 18.101 -18.276 1.00 83.25 572 PHE A O 1
ATOM 4431 N N . THR A 1 573 ? 12.927 16.601 -19.633 1.00 85.25 573 THR A N 1
ATOM 4432 C CA . THR A 1 573 ? 13.478 17.612 -20.550 1.00 85.25 573 THR A CA 1
ATOM 4433 C C . THR A 1 573 ? 12.355 18.250 -21.392 1.00 85.25 573 THR A C 1
ATOM 4435 O O . THR A 1 573 ? 11.270 17.674 -21.533 1.00 85.25 573 THR A O 1
ATOM 4438 N N . PRO A 1 574 ? 12.552 19.449 -21.975 1.00 84.56 574 PRO A N 1
ATOM 4439 C CA . PRO A 1 574 ? 11.545 20.071 -22.841 1.00 84.56 574 PRO A CA 1
ATOM 4440 C C . PRO A 1 574 ? 11.117 19.196 -24.032 1.00 84.56 574 PRO A C 1
ATOM 4442 O O . PRO A 1 574 ? 9.948 19.216 -24.430 1.00 84.56 574 PRO A O 1
ATOM 4445 N N . GLU A 1 575 ? 12.049 18.439 -24.608 1.00 87.31 575 GLU A N 1
ATOM 4446 C CA . GLU A 1 575 ? 11.820 17.504 -25.712 1.00 87.31 575 GLU A CA 1
ATOM 4447 C C . GLU A 1 575 ? 10.994 16.301 -25.253 1.00 87.31 575 GLU A C 1
ATOM 4449 O O . GLU A 1 575 ? 9.947 16.020 -25.841 1.00 87.31 575 GLU A O 1
ATOM 4454 N N . GLU A 1 576 ? 11.416 15.658 -24.163 1.00 87.38 576 GLU A N 1
ATOM 4455 C CA . GLU A 1 576 ? 10.695 14.555 -23.528 1.00 87.38 576 GLU A CA 1
ATOM 4456 C C . GLU A 1 576 ? 9.264 14.951 -23.156 1.00 87.38 576 GLU A C 1
ATOM 4458 O O . GLU A 1 576 ? 8.320 14.220 -23.437 1.00 87.38 576 GLU A O 1
ATOM 4463 N N . TRP A 1 577 ? 9.070 16.141 -22.579 1.00 86.25 577 TRP A N 1
ATOM 4464 C CA . TRP A 1 577 ? 7.740 16.644 -22.241 1.00 86.25 577 TRP A CA 1
ATOM 4465 C C . TRP A 1 577 ? 6.864 16.812 -23.485 1.00 86.25 577 TRP A C 1
ATOM 4467 O O . TRP A 1 577 ? 5.681 16.465 -23.482 1.00 86.25 577 TRP A O 1
ATOM 4477 N N . ARG A 1 578 ? 7.429 17.328 -24.582 1.00 86.00 578 ARG A N 1
ATOM 4478 C CA . ARG A 1 578 ? 6.705 17.475 -25.851 1.00 86.00 578 ARG A CA 1
ATOM 4479 C C . ARG A 1 578 ? 6.263 16.117 -26.392 1.00 86.00 578 ARG A C 1
ATOM 4481 O O . ARG A 1 578 ? 5.116 15.989 -26.816 1.00 86.00 578 ARG A O 1
ATOM 4488 N N . GLU A 1 579 ? 7.145 15.125 -26.346 1.00 88.62 579 GLU A N 1
ATOM 4489 C CA . GLU A 1 579 ? 6.865 13.758 -26.779 1.00 88.62 579 GLU A CA 1
ATOM 4490 C C . GLU A 1 579 ? 5.828 13.066 -25.886 1.00 88.62 579 GLU A C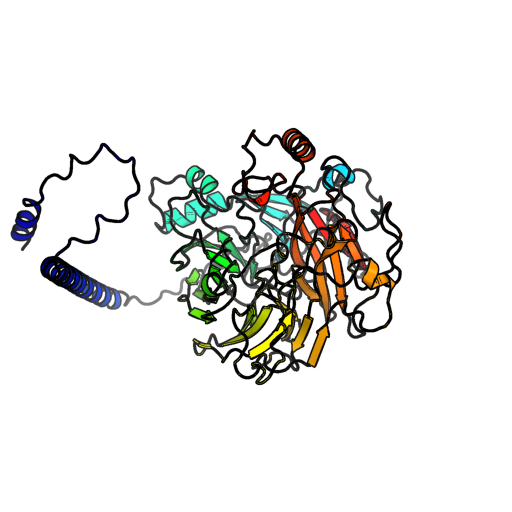 1
ATOM 4492 O O . GLU A 1 579 ? 4.829 12.545 -26.387 1.00 88.62 579 GLU A O 1
ATOM 4497 N N . PHE A 1 580 ? 6.013 13.125 -24.566 1.00 86.69 580 PHE A N 1
ATOM 4498 C CA . PHE A 1 580 ? 5.091 12.570 -23.581 1.00 86.69 580 PHE A CA 1
ATOM 4499 C C . PHE A 1 580 ? 3.680 13.142 -23.764 1.00 86.69 580 PHE A C 1
ATOM 4501 O O . PHE A 1 580 ? 2.707 12.394 -23.872 1.00 86.69 580 PHE A O 1
ATOM 4508 N N . ARG A 1 581 ? 3.553 14.469 -23.900 1.00 86.62 581 ARG A N 1
ATOM 4509 C CA . ARG A 1 581 ? 2.256 15.112 -24.152 1.00 86.62 581 ARG A CA 1
ATOM 4510 C C . ARG A 1 581 ? 1.624 14.687 -25.467 1.00 86.62 581 ARG A C 1
ATOM 4512 O O . ARG A 1 581 ? 0.428 14.408 -25.486 1.00 86.62 581 ARG A O 1
ATOM 4519 N N . ALA A 1 582 ? 2.406 14.641 -26.546 1.00 87.56 582 ALA A N 1
ATOM 4520 C CA . ALA A 1 582 ? 1.909 14.216 -27.850 1.00 87.56 582 ALA A CA 1
ATOM 4521 C C . ALA A 1 582 ? 1.374 12.778 -27.796 1.00 87.56 582 ALA A C 1
ATOM 4523 O O . ALA A 1 582 ? 0.325 12.485 -28.365 1.00 87.56 582 ALA A O 1
ATOM 4524 N N . ARG A 1 583 ? 2.057 11.897 -27.056 1.00 85.56 583 ARG A N 1
ATOM 4525 C CA . ARG A 1 583 ? 1.668 10.497 -26.884 1.00 85.56 583 ARG A CA 1
ATOM 4526 C C . ARG A 1 583 ? 0.381 10.325 -26.078 1.00 85.56 583 ARG A C 1
ATOM 4528 O O . ARG A 1 583 ? -0.471 9.531 -26.467 1.00 85.56 583 ARG A O 1
ATOM 4535 N N . TYR A 1 584 ? 0.246 11.044 -24.966 1.00 83.81 584 TYR A N 1
ATOM 4536 C CA . TYR A 1 584 ? -0.878 10.889 -24.033 1.00 83.81 584 TYR A CA 1
ATOM 4537 C C . TYR A 1 584 ? -1.991 11.930 -24.222 1.00 83.81 584 TYR A C 1
ATOM 4539 O O . TYR A 1 584 ? -2.906 12.000 -23.406 1.00 83.81 584 TYR A O 1
ATOM 4547 N N . ASN A 1 585 ? -1.933 12.717 -25.304 1.00 86.31 585 ASN A N 1
ATOM 4548 C CA . ASN A 1 585 ? -2.887 13.780 -25.633 1.00 86.31 585 ASN A CA 1
ATOM 4549 C C . ASN A 1 585 ? -3.142 14.743 -24.456 1.00 86.31 585 ASN A C 1
ATOM 4551 O O . ASN A 1 585 ? -4.279 15.110 -24.153 1.00 86.31 585 ASN A O 1
ATOM 4555 N N . ILE A 1 586 ? -2.069 15.117 -23.758 1.00 81.75 586 ILE A N 1
ATOM 4556 C CA . ILE A 1 586 ? -2.140 16.019 -22.607 1.00 81.75 586 ILE A CA 1
ATOM 4557 C C . ILE A 1 586 ? -2.192 17.461 -23.135 1.00 81.75 586 ILE A C 1
ATOM 4559 O O . ILE A 1 586 ? -1.334 17.822 -23.949 1.00 81.75 586 ILE A O 1
ATOM 4563 N N . PRO A 1 587 ? -3.158 18.294 -22.691 1.00 80.19 587 PRO A N 1
ATOM 4564 C CA . PRO A 1 587 ? -3.254 19.692 -23.104 1.00 80.19 587 PRO A CA 1
ATOM 4565 C C . PRO A 1 587 ? -1.955 20.475 -22.885 1.00 80.19 587 PRO A C 1
ATOM 4567 O O . PRO A 1 587 ? -1.121 20.120 -22.048 1.00 80.19 587 PRO A O 1
ATOM 4570 N N . ASP A 1 588 ? -1.791 21.580 -23.615 1.00 74.12 588 ASP A N 1
ATOM 4571 C CA . ASP A 1 588 ? -0.656 22.482 -23.421 1.00 74.12 588 ASP A CA 1
ATOM 4572 C C . ASP A 1 588 ? -0.794 23.229 -22.087 1.00 74.12 588 ASP A C 1
ATOM 4574 O O . ASP A 1 588 ? -1.399 24.295 -21.993 1.00 74.12 588 ASP A O 1
ATOM 4578 N N . VAL A 1 589 ? -0.286 22.614 -21.022 1.00 70.31 589 VAL A N 1
ATOM 4579 C CA . VAL A 1 589 ? -0.144 23.226 -19.702 1.00 70.31 589 VAL A CA 1
ATOM 4580 C C . VAL A 1 589 ? 1.253 23.817 -19.594 1.00 70.31 589 VAL A C 1
ATOM 4582 O O . VAL A 1 589 ? 2.245 23.134 -19.868 1.00 70.31 589 VAL A O 1
ATOM 4585 N N . ALA A 1 590 ? 1.326 25.091 -19.201 1.00 64.19 590 ALA A N 1
ATOM 4586 C CA . ALA A 1 590 ? 2.597 25.766 -18.991 1.00 64.19 590 ALA A CA 1
ATOM 4587 C C . ALA A 1 590 ? 3.417 24.995 -17.938 1.00 64.19 590 ALA A C 1
ATOM 4589 O O . ALA A 1 590 ? 2.889 24.705 -16.859 1.00 64.19 590 ALA A O 1
ATOM 4590 N 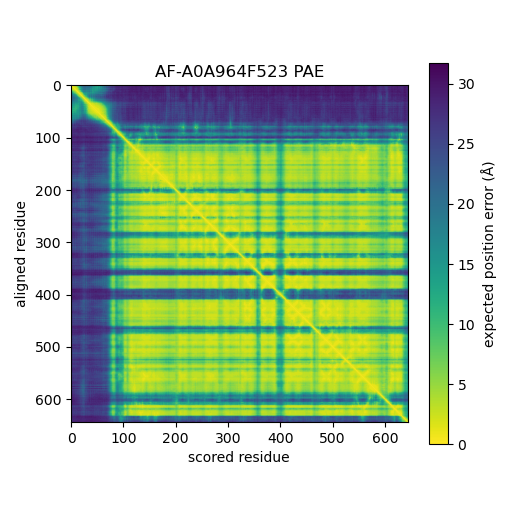N . PRO A 1 591 ? 4.685 24.651 -18.228 1.00 62.38 591 PRO A N 1
ATOM 4591 C CA . PRO A 1 591 ? 5.542 24.010 -17.245 1.00 62.38 591 PRO A CA 1
ATOM 4592 C C . PRO A 1 591 ? 5.710 24.933 -16.036 1.00 62.38 591 PRO A C 1
ATOM 4594 O O . PRO A 1 591 ? 5.787 26.157 -16.169 1.00 62.38 591 PRO A O 1
ATOM 4597 N N . TYR A 1 592 ? 5.753 24.350 -14.841 1.00 58.16 592 TYR A N 1
ATOM 4598 C CA . TYR A 1 592 ? 5.901 25.121 -13.614 1.00 58.16 592 TYR A CA 1
ATOM 4599 C C . TYR A 1 592 ? 7.280 25.807 -13.591 1.00 58.16 592 TYR A C 1
ATOM 4601 O O . TYR A 1 592 ? 8.311 25.171 -13.795 1.00 58.16 592 TYR A O 1
ATOM 4609 N N . SER A 1 593 ? 7.310 27.118 -13.346 1.00 53.41 593 SER A N 1
ATOM 4610 C CA . SER A 1 593 ? 8.471 27.986 -13.609 1.00 53.41 593 SER A CA 1
ATOM 4611 C C . SER A 1 593 ? 9.651 27.847 -12.633 1.00 53.41 593 SER A C 1
ATOM 4613 O O . SER A 1 593 ? 10.592 28.633 -12.716 1.00 53.41 593 SER A O 1
ATOM 4615 N N . ASN A 1 594 ? 9.601 26.925 -11.665 1.00 56.28 594 ASN A N 1
ATOM 4616 C CA . ASN A 1 594 ? 10.602 26.810 -10.593 1.00 56.28 594 ASN A CA 1
ATOM 4617 C C . ASN A 1 594 ? 11.571 25.625 -10.744 1.00 56.28 594 ASN A C 1
ATOM 4619 O O . ASN A 1 594 ? 12.468 25.478 -9.913 1.00 56.28 594 ASN A O 1
ATOM 4623 N N . CYS A 1 595 ? 11.414 24.808 -11.783 1.00 55.66 595 CYS A N 1
ATOM 4624 C CA . CYS A 1 595 ? 12.302 23.692 -12.065 1.00 55.66 595 CYS A CA 1
ATOM 4625 C C . CYS A 1 595 ? 13.139 23.994 -13.317 1.00 55.66 595 CYS A C 1
ATOM 4627 O O . CYS A 1 595 ? 12.637 24.538 -14.298 1.00 55.66 595 CYS A O 1
ATOM 4629 N N . THR A 1 596 ? 14.429 23.645 -13.290 1.00 53.84 596 THR A N 1
ATOM 4630 C CA . THR A 1 596 ? 15.301 23.710 -14.478 1.00 53.84 596 THR A CA 1
ATOM 4631 C C . THR A 1 596 ? 14.883 22.706 -15.559 1.00 53.84 596 THR A C 1
ATOM 4633 O O . THR A 1 596 ? 15.147 22.947 -16.731 1.00 53.84 596 THR A O 1
ATOM 4636 N N . ASN A 1 597 ? 14.182 21.637 -15.160 1.00 56.28 597 ASN A N 1
ATOM 4637 C CA . ASN A 1 597 ? 13.493 20.662 -16.013 1.00 56.28 597 ASN A CA 1
ATOM 4638 C C . ASN A 1 597 ? 11.970 20.787 -15.819 1.00 56.28 597 ASN A C 1
ATOM 4640 O O . ASN A 1 597 ? 11.523 21.345 -14.822 1.00 56.28 597 ASN A O 1
ATOM 4644 N N . VAL A 1 598 ? 11.139 20.261 -16.719 1.00 55.62 598 VAL A N 1
ATOM 4645 C CA . VAL A 1 598 ? 9.678 20.273 -16.544 1.00 55.62 598 VAL A CA 1
ATOM 4646 C C . VAL A 1 598 ? 9.288 19.259 -15.460 1.00 55.62 598 VAL A C 1
ATOM 4648 O O . VAL A 1 598 ? 9.206 18.062 -15.714 1.00 55.62 598 VAL A O 1
ATOM 4651 N N . CYS A 1 599 ? 9.049 19.731 -14.234 1.00 59.12 599 CYS A N 1
ATOM 4652 C CA . CYS A 1 599 ? 8.538 18.900 -13.141 1.00 59.12 599 CYS A CA 1
ATOM 4653 C C . CYS A 1 599 ? 7.088 18.471 -13.434 1.00 59.12 599 CYS A C 1
ATOM 4655 O O . CYS A 1 599 ? 6.159 19.276 -13.326 1.00 59.12 599 CYS A O 1
ATOM 4657 N N . GLY A 1 600 ? 6.895 17.200 -13.793 1.00 51.84 600 GLY A N 1
ATOM 4658 C CA . GLY A 1 600 ? 5.588 16.592 -14.043 1.00 51.84 600 GLY A CA 1
ATOM 4659 C C . GLY A 1 600 ? 4.722 16.526 -12.785 1.00 51.84 600 GLY A C 1
ATOM 4660 O O . GLY A 1 600 ? 3.503 16.685 -12.866 1.00 51.84 600 GLY A O 1
ATOM 4661 N N . TYR A 1 601 ? 5.351 16.412 -11.608 1.00 48.19 601 TYR A N 1
ATOM 4662 C CA . TYR A 1 601 ? 4.670 16.331 -10.308 1.00 48.19 601 TYR A CA 1
ATOM 4663 C C . TYR A 1 601 ? 3.741 17.520 -10.009 1.00 48.19 601 TYR A C 1
ATOM 4665 O O . TYR A 1 601 ? 2.773 17.391 -9.258 1.00 48.19 601 TYR A O 1
ATOM 4673 N N . LEU A 1 602 ? 4.031 18.689 -10.588 1.00 49.06 602 LEU A N 1
ATOM 4674 C CA . LEU A 1 602 ? 3.368 19.953 -10.256 1.00 49.06 602 LEU A CA 1
ATOM 4675 C C . LEU A 1 602 ? 2.315 20.388 -11.277 1.00 49.06 602 LEU A C 1
ATOM 4677 O O . LEU A 1 602 ? 1.665 21.417 -11.085 1.00 49.06 602 LEU A O 1
ATOM 4681 N N . VAL A 1 603 ? 2.055 19.574 -12.302 1.00 45.59 603 VAL A N 1
ATOM 4682 C CA . VAL A 1 603 ? 0.850 19.712 -13.127 1.00 45.59 603 VAL A CA 1
ATOM 4683 C C . VAL A 1 603 ? -0.334 19.089 -12.363 1.00 45.59 603 VAL A C 1
ATOM 4685 O O . VAL A 1 603 ? -0.851 18.043 -12.735 1.00 45.59 603 VAL A O 1
ATOM 4688 N N . ASN A 1 604 ? -0.694 19.693 -11.219 1.00 47.47 604 ASN A N 1
ATOM 4689 C CA . ASN A 1 604 ? -1.917 19.490 -10.418 1.00 47.47 604 ASN A CA 1
ATOM 4690 C C . ASN A 1 604 ? -2.647 18.138 -10.596 1.00 47.47 604 ASN A C 1
ATOM 4692 O O . ASN A 1 604 ? -3.764 18.127 -11.100 1.00 47.47 604 ASN A O 1
ATOM 4696 N N . GLY A 1 605 ? -2.069 16.997 -10.199 1.00 49.22 605 GLY A N 1
ATOM 4697 C CA . GLY A 1 605 ? -2.851 15.741 -10.195 1.00 49.22 605 GLY A CA 1
ATOM 4698 C C . GLY A 1 605 ? -3.254 15.192 -11.572 1.00 49.22 605 GLY A C 1
ATOM 4699 O O . GLY A 1 605 ? -3.905 14.156 -11.634 1.00 49.22 605 GLY A O 1
ATOM 4700 N N . ALA A 1 606 ? -2.892 15.876 -12.661 1.00 46.09 606 ALA A N 1
ATOM 4701 C CA . ALA A 1 606 ? -3.556 15.728 -13.952 1.00 46.09 606 ALA A CA 1
ATOM 4702 C C . ALA A 1 606 ? -2.771 14.890 -14.966 1.00 46.09 606 ALA A C 1
ATOM 4704 O O . ALA A 1 606 ? -3.273 14.648 -16.065 1.00 46.09 606 ALA A O 1
ATOM 4705 N N . LEU A 1 607 ? -1.550 14.446 -14.639 1.00 57.25 607 LEU A N 1
ATOM 4706 C CA . LEU A 1 607 ? -0.865 13.501 -15.514 1.00 57.25 607 LEU A CA 1
ATOM 4707 C C . LEU A 1 607 ? -1.554 12.140 -15.371 1.00 57.25 607 LEU A C 1
ATOM 4709 O O . LEU A 1 607 ? -1.645 11.621 -14.254 1.00 57.25 607 LEU A O 1
ATOM 4713 N N . PRO A 1 608 ? -2.067 11.553 -16.469 1.00 60.38 608 PRO A N 1
ATOM 4714 C CA . PRO A 1 608 ? -2.637 10.221 -16.405 1.00 60.38 608 PRO A CA 1
ATOM 4715 C C . PRO A 1 608 ? -1.580 9.273 -15.840 1.00 60.38 608 PRO A C 1
ATOM 4717 O O . PRO A 1 608 ? -0.428 9.299 -16.275 1.00 60.38 608 PRO A O 1
ATOM 4720 N N . ARG A 1 609 ? -1.969 8.431 -14.872 1.00 62.81 609 ARG A N 1
ATOM 4721 C CA . ARG A 1 609 ? -1.120 7.312 -14.454 1.00 62.81 609 ARG A CA 1
ATOM 4722 C C . ARG A 1 609 ? -0.860 6.477 -15.689 1.00 62.81 609 ARG A C 1
ATOM 4724 O O . ARG A 1 609 ? -1.774 5.853 -16.232 1.00 62.81 609 ARG A O 1
ATOM 4731 N N . VAL A 1 610 ? 0.377 6.504 -16.138 1.00 67.12 610 VAL A N 1
ATOM 4732 C CA . VAL A 1 610 ? 0.791 5.704 -17.269 1.00 67.12 610 VAL A CA 1
ATOM 4733 C C . VAL A 1 610 ? 1.087 4.304 -16.762 1.00 67.12 610 VAL A C 1
ATOM 4735 O O . VAL A 1 610 ? 1.616 4.102 -15.664 1.00 67.12 610 VAL A O 1
ATOM 4738 N N . SER A 1 611 ? 0.626 3.337 -17.549 1.00 72.00 611 SER A N 1
ATOM 4739 C CA . SER A 1 611 ? 0.964 1.930 -17.356 1.00 72.00 611 SER A CA 1
ATOM 4740 C C . SER A 1 611 ? 0.600 1.350 -15.983 1.00 72.00 611 SER A C 1
ATOM 4742 O O . SER A 1 611 ? 1.463 0.834 -15.273 1.00 72.00 611 SER A O 1
ATOM 4744 N N . PRO A 1 612 ? -0.673 1.390 -15.543 1.00 86.56 612 PRO A N 1
ATOM 4745 C CA . PRO A 1 612 ? -1.053 0.512 -14.451 1.00 86.56 612 PRO A CA 1
ATOM 4746 C C . PRO A 1 612 ? -0.790 -0.936 -14.892 1.00 86.56 612 PRO A C 1
ATOM 4748 O O . PRO A 1 612 ? -1.356 -1.413 -15.882 1.00 86.56 612 PRO A O 1
ATOM 4751 N N . GLY A 1 613 ? 0.087 -1.609 -14.158 1.00 90.81 613 GLY A N 1
ATOM 4752 C CA . GLY A 1 613 ? 0.471 -2.995 -14.348 1.00 90.81 613 GLY A CA 1
ATOM 4753 C C . GLY A 1 613 ? 0.045 -3.848 -13.159 1.00 90.81 613 GLY A C 1
ATOM 4754 O O . GLY A 1 613 ? -0.224 -3.360 -12.056 1.00 90.81 613 GLY A O 1
ATOM 4755 N N . LEU A 1 614 ? -0.051 -5.150 -13.395 1.00 93.75 614 LEU A N 1
ATOM 4756 C CA . LEU A 1 614 ? -0.268 -6.134 -12.344 1.00 93.75 614 LEU A CA 1
ATOM 4757 C C . LEU A 1 614 ? 0.664 -7.304 -12.617 1.00 93.75 614 LEU A C 1
ATOM 4759 O O . LEU A 1 614 ? 0.646 -7.854 -13.718 1.00 93.75 614 LEU A O 1
ATOM 4763 N N . LEU A 1 615 ? 1.480 -7.643 -11.628 1.00 94.88 615 LEU A N 1
ATOM 4764 C CA . LEU A 1 615 ? 2.353 -8.804 -11.648 1.00 94.88 615 LEU A CA 1
ATOM 4765 C C . LEU A 1 615 ? 1.803 -9.864 -10.699 1.00 94.88 615 LEU A C 1
ATOM 4767 O O . LEU A 1 615 ? 1.288 -9.529 -9.630 1.00 94.88 615 LEU A O 1
ATOM 4771 N N . ALA A 1 616 ? 1.951 -11.125 -11.082 1.00 94.56 616 ALA A N 1
ATOM 4772 C CA . ALA A 1 616 ? 1.732 -12.278 -10.223 1.00 94.56 616 ALA A CA 1
ATOM 4773 C C . ALA A 1 616 ? 3.064 -13.008 -10.020 1.00 94.56 616 ALA A C 1
ATOM 4775 O O . ALA A 1 616 ? 3.841 -13.154 -10.968 1.00 94.56 616 ALA A O 1
ATOM 4776 N N . TYR A 1 617 ? 3.312 -13.448 -8.792 1.00 93.62 617 TYR A N 1
ATOM 4777 C CA . TYR A 1 617 ? 4.419 -14.318 -8.418 1.00 93.62 617 TYR A CA 1
ATOM 4778 C C . TYR A 1 617 ? 3.873 -15.730 -8.238 1.00 93.62 617 TYR A C 1
ATOM 4780 O O . TYR A 1 617 ? 3.040 -15.975 -7.360 1.00 93.62 617 TYR A O 1
ATOM 4788 N N . ASP A 1 618 ? 4.272 -16.630 -9.130 1.00 81.56 618 ASP A N 1
ATOM 4789 C CA . ASP A 1 618 ? 3.721 -17.979 -9.191 1.00 81.56 618 ASP A CA 1
ATOM 4790 C C . ASP A 1 618 ? 4.465 -18.979 -8.287 1.00 81.56 618 ASP A C 1
ATOM 4792 O O . ASP A 1 618 ? 5.496 -18.687 -7.680 1.00 81.56 618 ASP A O 1
ATOM 4796 N N . SER A 1 619 ? 3.937 -20.202 -8.212 1.00 77.81 619 SER A N 1
ATOM 4797 C CA . SER A 1 619 ? 4.490 -21.302 -7.409 1.00 77.81 619 SER A CA 1
ATOM 4798 C C . SER A 1 619 ? 5.889 -21.762 -7.839 1.00 77.81 619 SER A C 1
ATOM 4800 O O . SER A 1 619 ? 6.536 -22.514 -7.112 1.00 77.81 619 SER A O 1
ATOM 4802 N N . ARG A 1 620 ? 6.375 -21.324 -9.008 1.00 77.38 620 ARG A N 1
ATOM 4803 C CA . ARG A 1 620 ? 7.730 -21.600 -9.504 1.00 77.38 620 ARG A CA 1
ATOM 4804 C C . ARG A 1 620 ? 8.716 -20.509 -9.095 1.00 77.38 620 ARG A C 1
ATOM 4806 O O . ARG A 1 620 ? 9.861 -20.555 -9.537 1.00 77.38 620 ARG A O 1
ATOM 4813 N N . ASN A 1 621 ? 8.296 -19.563 -8.252 1.00 84.06 621 ASN A N 1
ATOM 4814 C CA . ASN A 1 621 ? 9.069 -18.388 -7.862 1.00 84.06 621 ASN A CA 1
ATOM 4815 C C . ASN A 1 621 ? 9.374 -17.452 -9.044 1.00 84.06 621 ASN A C 1
ATOM 4817 O O . ASN A 1 621 ? 10.444 -16.844 -9.108 1.00 84.06 621 ASN A O 1
ATOM 4821 N N . LEU A 1 622 ? 8.440 -17.342 -9.997 1.00 87.44 622 LEU A N 1
ATOM 4822 C CA . LEU A 1 622 ? 8.588 -16.491 -11.175 1.00 87.44 622 LEU A CA 1
ATOM 4823 C C . LEU A 1 622 ? 7.555 -15.367 -11.182 1.00 87.44 622 LEU A C 1
ATOM 4825 O O . LEU A 1 622 ? 6.365 -15.580 -10.951 1.00 87.44 622 LEU A O 1
ATOM 4829 N N . TRP A 1 623 ? 8.019 -14.162 -11.510 1.00 92.25 623 TRP A N 1
ATOM 4830 C CA . TRP A 1 623 ? 7.156 -13.015 -11.769 1.00 92.25 623 TRP A CA 1
ATOM 4831 C C . TRP A 1 623 ? 6.719 -12.975 -13.226 1.00 92.25 623 TRP A C 1
ATOM 4833 O O . TRP A 1 623 ? 7.525 -13.156 -14.139 1.00 92.25 623 TRP A O 1
ATOM 4843 N N . ARG A 1 624 ? 5.450 -12.641 -13.448 1.00 90.69 624 ARG A N 1
ATOM 4844 C CA . ARG A 1 624 ? 4.883 -12.423 -14.782 1.00 90.69 624 ARG A CA 1
ATOM 4845 C C . ARG A 1 624 ? 3.775 -11.388 -14.759 1.00 90.69 624 ARG A C 1
ATOM 4847 O O . ARG A 1 624 ? 3.176 -11.149 -13.712 1.00 90.69 624 ARG A O 1
ATOM 4854 N N . PHE A 1 625 ? 3.480 -10.800 -15.917 1.00 91.12 625 PHE A N 1
ATOM 4855 C CA . PHE A 1 625 ? 2.258 -10.016 -16.071 1.00 91.12 625 PHE A CA 1
ATOM 4856 C C . PHE A 1 625 ? 1.048 -10.892 -15.787 1.00 91.12 625 PHE A C 1
ATOM 4858 O O . PHE A 1 625 ? 0.895 -11.966 -16.372 1.00 91.12 625 PHE A O 1
ATOM 4865 N N . ALA A 1 626 ? 0.205 -10.405 -14.887 1.00 92.19 626 ALA A N 1
ATOM 4866 C CA . ALA A 1 626 ? -1.034 -11.051 -14.535 1.00 92.19 626 ALA A CA 1
ATOM 4867 C C . ALA A 1 626 ? -1.988 -11.070 -15.727 1.00 92.19 626 ALA A C 1
ATOM 4869 O O . ALA A 1 626 ? -2.257 -10.058 -16.360 1.00 92.19 626 ALA A O 1
ATOM 4870 N N . THR A 1 627 ? -2.572 -12.219 -15.978 1.00 91.69 627 THR A N 1
ATOM 4871 C CA . THR A 1 627 ? -3.654 -12.433 -16.929 1.00 91.69 627 THR A CA 1
ATOM 4872 C C . THR A 1 627 ? -4.883 -12.914 -16.170 1.00 91.69 627 THR A C 1
ATOM 4874 O O . THR A 1 627 ? -4.815 -13.284 -14.998 1.00 91.69 627 THR A O 1
ATOM 4877 N N . THR A 1 628 ? -6.031 -12.945 -16.833 1.00 91.25 628 THR A N 1
ATOM 4878 C CA . THR A 1 628 ? -7.255 -13.556 -16.314 1.00 91.25 628 THR A CA 1
ATOM 4879 C C . THR A 1 628 ? -7.008 -15.004 -15.881 1.00 91.25 628 THR A C 1
ATOM 4881 O O . THR A 1 628 ? -7.606 -15.440 -14.902 1.00 91.25 628 THR A O 1
ATOM 4884 N N . LEU A 1 629 ? -6.083 -15.724 -16.538 1.00 87.50 629 LEU A N 1
ATOM 4885 C CA . LEU A 1 629 ? -5.742 -17.102 -16.178 1.00 87.50 629 LEU A CA 1
ATOM 4886 C C . LEU A 1 629 ? -5.189 -17.228 -14.745 1.00 87.50 629 LEU A C 1
ATOM 4888 O O . LEU A 1 629 ? -5.444 -18.212 -14.058 1.00 87.50 629 LEU A O 1
ATOM 4892 N N . ASP A 1 630 ? -4.494 -16.204 -14.266 1.00 90.12 630 ASP A N 1
ATOM 4893 C CA . ASP A 1 630 ? -3.739 -16.263 -13.005 1.00 90.12 630 ASP A CA 1
ATOM 4894 C C . ASP A 1 630 ? -4.650 -16.137 -11.789 1.00 90.12 630 ASP A C 1
ATOM 4896 O O . ASP A 1 630 ? -4.320 -16.533 -10.669 1.00 90.12 630 ASP A O 1
ATOM 4900 N N . PHE A 1 631 ? -5.847 -15.610 -12.027 1.00 91.06 631 PHE A N 1
ATOM 4901 C CA . PHE A 1 631 ? -6.892 -15.497 -11.032 1.00 91.06 631 PHE A CA 1
ATOM 4902 C C . PHE A 1 631 ? -7.657 -16.796 -10.807 1.00 91.06 631 PHE A C 1
ATOM 4904 O O . PHE A 1 631 ? -8.272 -16.942 -9.749 1.00 91.06 631 PHE A O 1
ATOM 4911 N N . PHE A 1 632 ? -7.596 -17.752 -11.737 1.00 85.75 632 PHE A N 1
ATOM 4912 C CA . PHE A 1 632 ? -8.065 -19.096 -11.437 1.00 85.75 632 PHE A CA 1
ATOM 4913 C C . PHE A 1 632 ? -7.050 -19.749 -10.499 1.00 85.75 632 PHE A C 1
ATOM 4915 O O . PHE A 1 632 ? -5.835 -19.599 -10.643 1.00 85.75 632 PHE A O 1
ATOM 4922 N N . THR A 1 633 ? -7.538 -20.458 -9.487 1.00 68.06 633 THR A N 1
ATOM 4923 C CA . THR A 1 633 ? -6.684 -21.379 -8.743 1.00 68.06 633 THR A CA 1
ATOM 4924 C C . THR A 1 633 ? -6.242 -22.444 -9.727 1.00 68.06 633 THR A C 1
ATOM 4926 O O . THR A 1 633 ? -7.054 -23.259 -10.165 1.00 68.06 633 THR A O 1
ATOM 4929 N N . GLU A 1 634 ? -4.972 -22.414 -10.111 1.00 55.34 634 GLU A N 1
ATOM 4930 C CA . GLU A 1 634 ? -4.370 -23.506 -10.846 1.00 55.34 634 GLU A CA 1
ATOM 4931 C C . GLU A 1 634 ? -4.592 -24.795 -10.039 1.00 55.34 634 GLU A C 1
ATOM 4933 O O . GLU A 1 634 ? -3.930 -25.059 -9.040 1.00 55.34 634 GLU A O 1
ATOM 4938 N N . CYS A 1 635 ? -5.491 -25.659 -10.511 1.00 47.09 635 CYS A N 1
ATOM 4939 C CA . CYS A 1 635 ? -5.462 -27.092 -10.204 1.00 47.09 635 CYS A CA 1
ATOM 4940 C C . CYS A 1 635 ? -4.248 -27.769 -10.881 1.00 47.09 635 CYS A C 1
ATOM 4942 O O . CYS A 1 635 ? -4.271 -28.958 -11.193 1.00 47.09 635 CYS A O 1
ATOM 4944 N N . VAL A 1 636 ? -3.183 -27.017 -11.158 1.00 40.62 636 VAL A N 1
ATOM 4945 C CA . VAL A 1 636 ? -1.982 -27.497 -11.823 1.00 40.62 636 VAL A CA 1
ATOM 4946 C C . VAL A 1 636 ? -1.091 -28.084 -10.732 1.00 40.62 636 VAL A C 1
ATOM 4948 O O . VAL A 1 636 ? -0.476 -27.372 -9.949 1.00 40.62 636 VAL A O 1
ATOM 4951 N N . GLY A 1 637 ? -1.085 -29.415 -10.629 1.00 41.66 637 GLY A N 1
ATOM 4952 C CA . GLY A 1 637 ? -0.137 -30.159 -9.789 1.00 41.66 637 GLY A CA 1
ATOM 4953 C C . GLY A 1 637 ? -0.702 -30.814 -8.525 1.00 41.66 637 GLY A C 1
ATOM 4954 O O . GLY A 1 637 ? 0.004 -31.603 -7.901 1.00 41.66 637 GLY A O 1
ATOM 4955 N N . ARG A 1 638 ? -1.970 -30.586 -8.155 1.00 42.03 638 ARG A N 1
ATOM 4956 C CA . ARG A 1 638 ? -2.634 -31.398 -7.117 1.00 42.03 638 ARG A CA 1
ATOM 4957 C C . ARG A 1 638 ? -3.430 -32.517 -7.781 1.00 42.03 638 ARG A C 1
ATOM 4959 O O . ARG A 1 638 ? -4.435 -32.263 -8.435 1.00 42.03 638 ARG A O 1
ATOM 4966 N N . SER A 1 639 ? -3.019 -33.762 -7.551 1.00 45.06 639 SER A N 1
ATOM 4967 C CA . SER A 1 639 ? -3.642 -35.011 -8.034 1.00 45.06 639 SER A CA 1
ATOM 4968 C C . SER A 1 639 ? -5.097 -35.239 -7.581 1.00 45.06 639 SER A C 1
ATOM 4970 O O . SER A 1 639 ? -5.638 -36.329 -7.757 1.00 45.06 639 SER A O 1
ATOM 4972 N N . HIS A 1 640 ? -5.743 -34.245 -6.967 1.00 45.03 640 HIS A N 1
ATOM 4973 C CA . HIS A 1 640 ? -7.081 -34.341 -6.380 1.00 45.03 640 HIS A CA 1
ATOM 4974 C C . HIS A 1 640 ? -8.108 -33.384 -6.995 1.00 45.03 640 HIS A C 1
ATOM 4976 O O . HIS A 1 640 ? -9.259 -33.394 -6.571 1.00 45.03 640 HIS A O 1
ATOM 4982 N N . CYS A 1 641 ? -7.755 -32.622 -8.034 1.00 45.62 641 CYS A N 1
ATOM 4983 C CA . CYS A 1 641 ? -8.763 -31.984 -8.881 1.00 45.62 641 CYS A CA 1
ATOM 4984 C C . CYS A 1 641 ? -9.188 -32.965 -9.986 1.00 45.62 641 CYS A C 1
ATOM 4986 O O . CYS A 1 641 ? -8.741 -32.868 -11.127 1.00 45.62 641 CYS A O 1
ATOM 4988 N N . GLY A 1 642 ? -9.989 -33.970 -9.627 1.00 33.22 642 GLY A N 1
ATOM 4989 C CA . GLY A 1 642 ? -10.655 -34.814 -10.621 1.00 33.22 642 GLY A CA 1
ATOM 4990 C C . GLY A 1 642 ? -11.659 -33.996 -11.448 1.00 33.22 642 GLY A C 1
ATOM 4991 O O . GLY A 1 642 ? -12.120 -32.958 -10.971 1.00 33.22 642 GLY A O 1
ATOM 4992 N N . PRO A 1 643 ? -12.007 -34.433 -12.671 1.00 33.12 643 PRO A N 1
ATOM 4993 C CA . PRO A 1 643 ? -13.070 -33.798 -13.439 1.00 33.12 643 PRO A CA 1
ATOM 4994 C C . PRO A 1 643 ? -14.379 -33.922 -12.648 1.00 33.12 643 PRO A C 1
ATOM 4996 O O . PRO A 1 643 ? -14.851 -35.035 -12.414 1.00 33.12 643 PRO A O 1
ATOM 4999 N N . GLN A 1 644 ? -14.926 -32.792 -12.201 1.00 32.88 644 GLN A N 1
ATOM 5000 C CA . GLN A 1 644 ? -16.317 -32.683 -11.764 1.00 32.88 644 GLN A CA 1
ATOM 5001 C C . GLN A 1 644 ? -17.116 -31.939 -12.821 1.00 32.88 644 GLN A C 1
ATOM 5003 O O . GLN A 1 644 ? -16.617 -30.892 -13.298 1.00 32.88 644 GLN A O 1
#